Protein AF-A0A0A8UTV6-F1 (afdb_monomer)

Structure (mmCIF, N/CA/C/O backbone):
data_AF-A0A0A8UTV6-F1
#
_entry.id   AF-A0A0A8UTV6-F1
#
loop_
_atom_site.group_PDB
_atom_site.id
_atom_site.type_symbol
_atom_site.label_atom_id
_atom_site.label_alt_id
_atom_site.label_comp_id
_atom_site.label_asym_id
_atom_site.label_entity_id
_atom_site.label_seq_id
_atom_site.pdbx_PDB_ins_code
_atom_site.Cartn_x
_atom_site.Cartn_y
_atom_site.Cartn_z
_atom_site.occupancy
_atom_site.B_iso_or_equiv
_atom_site.auth_seq_id
_atom_site.auth_comp_id
_atom_site.auth_asym_id
_atom_site.auth_atom_id
_atom_site.pdbx_PDB_model_num
ATOM 1 N N . MET A 1 1 ? 2.015 -48.473 8.763 1.00 49.72 1 MET A N 1
ATOM 2 C CA . MET A 1 1 ? 2.358 -47.066 9.063 1.00 49.72 1 MET A CA 1
ATOM 3 C C . MET A 1 1 ? 2.778 -46.968 10.513 1.00 49.72 1 MET A C 1
ATOM 5 O O . MET A 1 1 ? 2.037 -47.424 11.377 1.00 49.72 1 MET A O 1
ATOM 9 N N . LYS A 1 2 ? 3.996 -46.486 10.771 1.00 37.97 2 LYS A N 1
ATOM 10 C CA . LYS A 1 2 ? 4.564 -46.425 12.127 1.00 37.97 2 LYS A CA 1
ATOM 11 C C . LYS A 1 2 ? 4.055 -45.165 12.833 1.00 37.97 2 LYS A C 1
ATOM 13 O O . LYS A 1 2 ? 3.899 -44.126 12.200 1.00 37.97 2 LYS A O 1
ATOM 18 N N . ALA A 1 3 ? 3.829 -45.242 14.145 1.00 41.56 3 ALA A N 1
ATOM 19 C CA . ALA A 1 3 ? 3.322 -44.133 14.965 1.00 41.56 3 ALA A CA 1
ATOM 20 C C . ALA A 1 3 ? 4.159 -42.833 14.860 1.00 41.56 3 ALA A C 1
ATOM 22 O O . ALA A 1 3 ? 3.648 -41.749 15.123 1.00 41.56 3 ALA A O 1
ATOM 23 N N . SER A 1 4 ? 5.411 -42.925 14.399 1.00 38.28 4 SER A N 1
ATOM 24 C CA . SER A 1 4 ? 6.302 -41.793 14.122 1.00 38.28 4 SER A CA 1
ATOM 25 C C . SER A 1 4 ? 5.924 -40.962 12.884 1.00 38.28 4 SER A C 1
ATOM 27 O O . SER A 1 4 ? 6.269 -39.787 12.825 1.00 38.28 4 SER A O 1
ATOM 29 N N . GLU A 1 5 ? 5.191 -41.517 11.913 1.00 36.75 5 GLU A N 1
ATOM 30 C CA . GLU A 1 5 ? 4.747 -40.779 10.712 1.00 36.75 5 GLU A CA 1
ATOM 31 C C . GLU A 1 5 ? 3.483 -39.943 10.977 1.00 36.75 5 GLU A C 1
ATOM 33 O O . GLU A 1 5 ? 3.264 -38.916 10.338 1.00 36.75 5 GLU A O 1
ATOM 38 N N . ILE A 1 6 ? 2.684 -40.321 11.980 1.00 43.97 6 ILE A N 1
ATOM 39 C CA . ILE A 1 6 ? 1.450 -39.610 12.359 1.00 43.97 6 ILE A CA 1
ATOM 40 C C . ILE A 1 6 ? 1.765 -38.321 13.142 1.00 43.97 6 ILE A C 1
ATOM 42 O O . ILE A 1 6 ? 1.030 -37.338 13.039 1.00 43.97 6 ILE A O 1
ATOM 46 N N . VAL A 1 7 ? 2.881 -38.281 13.879 1.00 39.72 7 VAL A N 1
ATOM 47 C CA . VAL A 1 7 ? 3.320 -37.080 14.617 1.00 39.72 7 VAL A CA 1
ATOM 48 C C . VAL A 1 7 ? 3.897 -36.024 13.669 1.00 39.72 7 VAL A C 1
ATOM 50 O O . VAL A 1 7 ? 3.633 -34.835 13.847 1.00 39.72 7 VAL A O 1
ATOM 53 N N . LEU A 1 8 ? 4.597 -36.440 12.607 1.00 36.31 8 LEU A N 1
ATOM 54 C CA . LEU A 1 8 ? 5.092 -35.507 11.591 1.00 36.31 8 LEU A CA 1
ATOM 55 C C . LEU A 1 8 ? 3.941 -34.900 10.774 1.00 36.31 8 LEU A C 1
ATOM 57 O O . LEU A 1 8 ? 3.950 -33.704 10.503 1.00 36.31 8 LEU A O 1
ATOM 61 N N . PHE A 1 9 ? 2.905 -35.687 10.459 1.00 32.75 9 PHE A N 1
ATOM 62 C CA . PHE A 1 9 ? 1.728 -35.177 9.748 1.00 32.75 9 PHE A CA 1
ATOM 63 C C . PHE A 1 9 ? 0.889 -34.215 10.602 1.00 32.75 9 PHE A C 1
ATOM 65 O O . PHE A 1 9 ? 0.408 -33.210 10.086 1.00 32.75 9 PHE A O 1
ATOM 72 N N . LYS A 1 10 ? 0.766 -34.447 11.917 1.00 32.53 10 LYS A N 1
ATOM 73 C CA . LYS A 1 10 ? 0.092 -33.494 12.818 1.00 32.53 10 LYS A CA 1
ATOM 74 C C . LYS A 1 10 ? 0.872 -32.188 12.998 1.00 32.53 10 LYS A C 1
ATOM 76 O O . LYS A 1 10 ? 0.250 -31.133 13.052 1.00 32.53 10 LYS A O 1
ATOM 81 N N . ASN A 1 11 ? 2.205 -32.233 13.009 1.00 33.56 11 ASN A N 1
ATOM 82 C CA . ASN A 1 11 ? 3.026 -31.024 13.143 1.00 33.56 11 ASN A CA 1
ATOM 83 C C . ASN A 1 11 ? 3.188 -30.241 11.829 1.00 33.56 11 ASN A C 1
ATOM 85 O O . ASN A 1 11 ? 3.315 -29.022 11.874 1.00 33.56 11 ASN A O 1
ATOM 89 N N . ILE A 1 12 ? 3.121 -30.897 10.665 1.00 34.66 12 ILE A N 1
ATOM 90 C CA . ILE A 1 12 ? 3.168 -30.212 9.360 1.00 34.66 12 ILE A CA 1
ATOM 91 C C . ILE A 1 12 ? 1.800 -29.618 8.995 1.00 34.66 12 ILE A C 1
ATOM 93 O O . ILE A 1 12 ? 1.733 -28.503 8.485 1.00 34.66 12 ILE A O 1
ATOM 97 N N . VAL A 1 13 ? 0.692 -30.284 9.338 1.00 31.41 13 VAL A N 1
ATOM 98 C CA . VAL A 1 13 ? -0.654 -29.718 9.125 1.00 31.41 13 VAL A CA 1
ATOM 99 C C . VAL A 1 13 ? -0.958 -28.578 10.114 1.00 31.41 13 VAL A C 1
ATOM 101 O O . VAL A 1 13 ? -1.716 -27.670 9.783 1.00 31.41 13 VAL A O 1
ATOM 104 N N . SER A 1 14 ? -0.291 -28.533 11.274 1.00 32.31 14 SER A N 1
ATOM 105 C CA . SER A 1 14 ? -0.396 -27.404 12.212 1.00 32.31 14 SER A CA 1
ATOM 106 C C . SER A 1 14 ? 0.326 -26.126 11.750 1.00 32.31 14 SER A C 1
ATOM 108 O O . SER A 1 14 ? 0.106 -25.081 12.356 1.00 32.31 14 SER A O 1
ATOM 110 N N . LEU A 1 15 ? 1.151 -26.176 10.693 1.00 29.75 15 LEU A N 1
ATOM 111 C CA . LEU A 1 15 ? 1.825 -24.999 10.116 1.00 29.75 15 LEU A CA 1
ATOM 112 C C . LEU A 1 15 ? 1.119 -24.415 8.876 1.00 29.75 15 LEU A C 1
ATOM 114 O O . LEU A 1 15 ? 1.540 -23.376 8.374 1.00 29.75 15 LEU A O 1
ATOM 118 N N . CYS A 1 16 ? 0.043 -25.046 8.390 1.00 30.08 16 CYS A N 1
ATOM 119 C CA . CYS A 1 16 ? -0.731 -24.569 7.233 1.00 30.08 16 CYS A CA 1
ATOM 120 C C . CYS A 1 16 ? -2.201 -24.259 7.542 1.00 30.08 16 CYS A C 1
ATOM 122 O O . CYS A 1 16 ? -2.965 -23.937 6.634 1.00 30.08 16 CYS A O 1
ATOM 124 N N . LEU A 1 17 ? -2.596 -24.264 8.815 1.00 30.34 17 LEU A N 1
ATOM 125 C CA . LEU A 1 17 ? -3.782 -23.538 9.252 1.00 30.34 17 LEU A CA 1
ATOM 126 C C . LEU A 1 17 ? -3.394 -22.066 9.398 1.00 30.34 17 LEU A C 1
ATOM 128 O O . LEU A 1 17 ? -3.147 -21.563 10.491 1.00 30.34 17 LEU A O 1
ATOM 132 N N . VAL A 1 18 ? -3.354 -21.365 8.260 1.00 36.88 18 VAL A N 1
ATOM 133 C CA . VAL A 1 18 ? -3.744 -19.955 8.249 1.00 36.88 18 VAL A CA 1
ATOM 134 C C . VAL A 1 18 ? -5.134 -19.969 8.862 1.00 36.88 18 VAL A C 1
ATOM 136 O O . VAL A 1 18 ? -6.092 -20.385 8.211 1.00 36.88 18 VAL A O 1
ATOM 139 N N . ASN A 1 19 ? -5.230 -19.645 10.152 1.00 31.27 19 ASN A N 1
ATOM 140 C CA . ASN A 1 19 ? -6.513 -19.368 10.758 1.00 31.27 19 ASN A CA 1
ATOM 141 C C . ASN A 1 19 ? -7.103 -18.2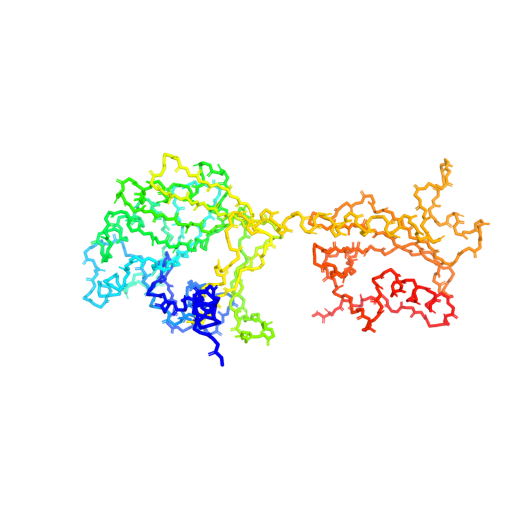50 9.905 1.00 31.27 19 ASN A C 1
ATOM 143 O O . ASN A 1 19 ? -6.704 -17.093 10.027 1.00 31.27 19 ASN A O 1
ATOM 147 N N . ILE A 1 20 ? -8.045 -18.601 9.031 1.00 38.19 20 ILE A N 1
ATOM 148 C CA . ILE A 1 20 ? -9.057 -17.668 8.566 1.00 38.19 20 ILE A CA 1
ATOM 149 C C . ILE A 1 20 ? -9.895 -17.415 9.819 1.00 38.19 20 ILE A C 1
ATOM 151 O O . ILE A 1 20 ? -10.964 -17.986 10.017 1.00 38.19 20 ILE A O 1
ATOM 155 N N . ILE A 1 21 ? -9.332 -16.641 10.751 1.00 36.69 21 ILE A N 1
ATOM 156 C CA . ILE A 1 21 ? -10.120 -15.946 11.747 1.00 36.69 21 ILE A CA 1
ATOM 157 C C . ILE A 1 21 ? -11.024 -15.100 10.869 1.00 36.69 21 ILE A C 1
ATOM 159 O O . ILE A 1 21 ? -10.523 -14.251 10.134 1.00 36.69 21 ILE A O 1
ATOM 163 N N . MET A 1 22 ? -12.329 -15.374 10.866 1.00 41.47 22 MET A N 1
ATOM 164 C CA . MET A 1 22 ? -13.281 -14.369 10.419 1.00 41.47 22 MET A CA 1
ATOM 165 C C . MET A 1 22 ? -13.009 -13.157 11.301 1.00 41.47 22 MET A C 1
ATOM 167 O O . MET A 1 22 ? -13.416 -13.138 12.462 1.00 41.47 22 MET A O 1
ATOM 171 N N . SER A 1 23 ? -12.184 -12.233 10.812 1.00 52.88 23 SER A N 1
ATOM 172 C CA . SER A 1 23 ? -11.688 -11.130 11.610 1.00 52.88 23 SER A CA 1
ATOM 173 C C . SER A 1 23 ? -12.899 -10.278 11.922 1.00 52.88 23 SER A C 1
ATOM 175 O O . SER A 1 23 ? -13.430 -9.603 11.037 1.00 52.88 23 SER A O 1
ATOM 177 N N . SER A 1 24 ? -13.374 -10.343 13.162 1.00 78.12 24 SER A N 1
ATOM 178 C CA . SER A 1 24 ? -14.326 -9.358 13.630 1.00 78.12 24 SER A CA 1
ATOM 179 C C . SER A 1 24 ? -13.675 -7.990 13.447 1.00 78.12 24 SER A C 1
ATOM 181 O O . SER A 1 24 ? -12.477 -7.812 13.690 1.00 78.12 24 SER A O 1
ATOM 183 N N . GLY A 1 25 ? -14.425 -7.048 12.898 1.00 85.94 25 GLY A N 1
ATOM 184 C CA . GLY A 1 25 ? -13.842 -5.810 12.422 1.00 85.94 25 GLY A CA 1
ATOM 185 C C . GLY A 1 25 ? -14.884 -4.754 12.138 1.00 85.94 25 GLY A C 1
ATOM 186 O O . GLY A 1 25 ? -16.089 -5.004 12.172 1.00 85.94 25 GLY A O 1
ATOM 187 N N . ILE A 1 26 ? -14.401 -3.550 11.871 1.00 92.00 26 ILE A N 1
ATOM 188 C CA . ILE A 1 26 ? -15.250 -2.388 11.634 1.00 92.00 26 ILE A CA 1
ATOM 189 C C . ILE A 1 26 ? -14.566 -1.428 10.669 1.00 92.00 26 ILE A C 1
ATOM 191 O O . ILE A 1 26 ? -13.337 -1.386 10.567 1.00 92.00 26 ILE A O 1
ATOM 195 N N . ILE A 1 27 ? -15.368 -0.627 9.980 1.00 92.44 27 ILE A N 1
ATOM 196 C CA . ILE A 1 27 ? -14.900 0.484 9.159 1.00 92.44 27 ILE A CA 1
ATOM 197 C C . ILE A 1 27 ? -15.284 1.782 9.862 1.00 92.44 27 ILE A C 1
ATOM 199 O O . ILE A 1 27 ? -16.458 2.117 9.936 1.00 92.44 27 ILE A O 1
ATOM 203 N N . ILE A 1 28 ? -14.308 2.538 10.352 1.00 92.81 28 ILE A N 1
ATOM 204 C CA . ILE A 1 28 ? -14.492 3.863 10.943 1.00 92.81 28 ILE A CA 1
ATOM 205 C C . ILE A 1 28 ? -14.280 4.915 9.851 1.00 92.81 28 ILE A C 1
ATOM 207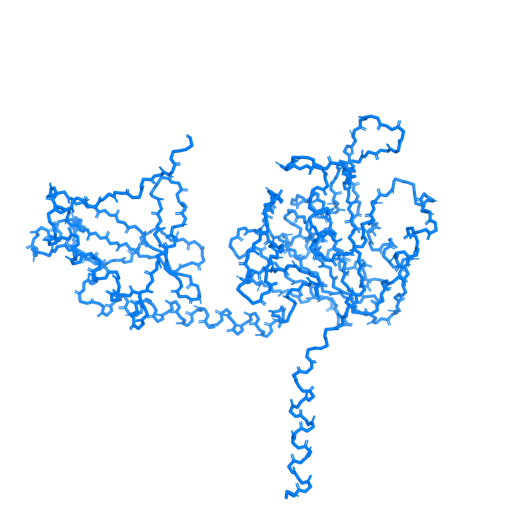 O O . ILE A 1 28 ? -13.197 5.027 9.273 1.00 92.81 28 ILE A O 1
ATOM 211 N N . SER A 1 29 ? -15.307 5.711 9.556 1.00 91.44 29 SER A N 1
ATOM 212 C CA . SER A 1 29 ? -15.240 6.751 8.527 1.00 91.44 29 SER A CA 1
ATOM 213 C C . SER A 1 29 ? -15.371 8.157 9.099 1.00 91.44 29 SER A C 1
ATOM 215 O O . SER A 1 29 ? -16.325 8.461 9.818 1.00 91.44 29 SER A O 1
ATOM 217 N N . THR A 1 30 ? -14.447 9.049 8.719 1.00 88.06 30 THR A N 1
ATOM 218 C CA . THR A 1 30 ? -14.580 10.499 8.970 1.00 88.06 30 THR A CA 1
ATOM 219 C C . THR A 1 30 ? -15.634 11.159 8.105 1.00 88.06 30 THR A C 1
ATOM 221 O O . THR A 1 30 ? -16.086 12.267 8.401 1.00 88.06 30 THR A O 1
ATOM 224 N N . GLN A 1 31 ? -15.995 10.500 7.009 1.00 84.81 31 GLN A N 1
ATOM 225 C CA . GLN A 1 31 ? -16.941 10.993 6.033 1.00 84.81 31 GLN A CA 1
ATOM 226 C C . GLN A 1 31 ? -18.290 10.331 6.262 1.00 84.81 31 GLN A C 1
ATOM 228 O O . GLN A 1 31 ? -18.375 9.165 6.634 1.00 84.81 31 GLN A O 1
ATOM 233 N N . SER A 1 32 ? -19.368 11.069 6.015 1.00 78.00 32 SER A N 1
ATOM 234 C CA . SER A 1 32 ? -20.697 10.457 5.971 1.00 78.00 32 SER A CA 1
ATOM 235 C C . SER A 1 32 ? -20.841 9.679 4.665 1.00 78.00 32 SER A C 1
ATOM 237 O O . SER A 1 32 ? -20.849 10.322 3.612 1.00 78.00 32 SER A O 1
ATOM 239 N N . PRO A 1 33 ? -20.953 8.336 4.691 1.00 71.12 33 PRO A N 1
ATOM 240 C CA . PRO A 1 33 ? -21.252 7.593 3.479 1.00 71.12 33 PRO A CA 1
ATOM 241 C C . PRO A 1 33 ? -22.646 8.009 3.012 1.00 71.12 33 PRO A C 1
ATOM 243 O O . PRO A 1 33 ? -23.593 8.022 3.804 1.00 71.12 33 PRO A O 1
ATOM 246 N N . LEU A 1 34 ? -22.780 8.389 1.743 1.00 68.12 34 LEU A N 1
ATOM 247 C CA . LEU A 1 34 ? -24.094 8.699 1.189 1.00 68.12 34 LEU A CA 1
ATOM 248 C C . LEU A 1 34 ? -24.893 7.396 1.004 1.00 68.12 34 LEU A C 1
ATOM 250 O O . LEU A 1 34 ? -24.344 6.426 0.481 1.00 68.12 34 LEU A O 1
ATOM 254 N N . PRO A 1 35 ? -26.186 7.363 1.374 1.00 58.19 35 PRO A N 1
ATOM 255 C CA . PRO A 1 35 ? -27.003 6.149 1.302 1.00 58.19 35 PRO A CA 1
ATOM 256 C C . PRO A 1 35 ? -27.277 5.657 -0.131 1.00 58.19 35 PRO A C 1
ATOM 258 O O . PRO A 1 35 ? -27.752 4.539 -0.302 1.00 58.19 35 PRO A O 1
ATOM 261 N N . ASN A 1 36 ? -26.970 6.453 -1.163 1.00 64.69 36 ASN A N 1
ATOM 262 C CA . ASN A 1 36 ? -27.152 6.074 -2.566 1.00 64.69 36 ASN A CA 1
ATOM 263 C C . ASN A 1 36 ? -25.988 6.576 -3.453 1.00 64.69 36 ASN A C 1
ATOM 265 O O . ASN A 1 36 ? -26.081 7.657 -4.042 1.00 64.69 36 ASN A O 1
ATOM 269 N N . PRO A 1 37 ? -24.870 5.835 -3.540 1.00 65.19 37 PRO A N 1
ATOM 270 C CA . PRO A 1 37 ? -23.723 6.214 -4.358 1.00 65.19 37 PRO A CA 1
ATOM 271 C C . PRO A 1 37 ? -23.955 5.816 -5.825 1.00 65.19 37 PRO A C 1
ATOM 273 O O . PRO A 1 37 ? -23.428 4.816 -6.300 1.00 65.19 37 PRO A O 1
ATOM 276 N N . GLN A 1 38 ? -24.758 6.587 -6.565 1.00 63.66 38 GLN A N 1
ATOM 277 C CA . GLN A 1 38 ? -25.020 6.300 -7.990 1.00 63.66 38 GLN A CA 1
ATOM 278 C C . GLN A 1 38 ? -23.850 6.663 -8.922 1.00 63.66 38 GLN A C 1
ATOM 280 O O . GLN A 1 38 ? -23.875 6.328 -10.103 1.00 63.66 38 GLN A O 1
ATOM 285 N N . SER A 1 39 ? -22.812 7.331 -8.412 1.00 68.81 39 SER A N 1
ATOM 286 C CA . SER A 1 39 ? -21.639 7.731 -9.195 1.00 68.81 39 SER A CA 1
ATOM 287 C C . SER A 1 39 ? -20.389 7.837 -8.322 1.00 68.81 39 SER A C 1
ATOM 289 O O . SER A 1 39 ? -20.433 8.477 -7.270 1.00 68.81 39 SER A O 1
ATOM 291 N N . PHE A 1 40 ? -19.269 7.270 -8.780 1.00 71.69 40 PHE A N 1
ATOM 292 C CA . PHE A 1 40 ? -17.951 7.439 -8.159 1.00 71.69 40 PHE A CA 1
ATOM 293 C C . PHE A 1 40 ? -17.115 8.512 -8.878 1.00 71.69 40 PHE A C 1
ATOM 295 O O . PHE A 1 40 ? -17.264 8.682 -10.090 1.00 71.69 40 PHE A O 1
ATOM 302 N N . PRO A 1 41 ? -16.205 9.206 -8.164 1.00 67.94 41 PRO A N 1
ATOM 303 C CA . PRO A 1 41 ? -15.980 9.134 -6.715 1.00 67.94 41 PRO A CA 1
ATOM 304 C C . PRO A 1 41 ? -17.085 9.859 -5.921 1.00 67.94 41 PRO A C 1
ATOM 306 O O . PRO A 1 41 ? -17.446 10.984 -6.254 1.00 67.94 41 PRO A O 1
ATOM 309 N N . CYS A 1 42 ? -17.588 9.250 -4.842 1.00 73.69 42 CYS A N 1
ATOM 310 C CA . CYS A 1 42 ? -18.574 9.860 -3.938 1.00 73.69 42 CYS A CA 1
ATOM 311 C C . CYS A 1 42 ? -17.986 10.131 -2.542 1.00 73.69 42 CYS A C 1
ATOM 313 O O . CYS A 1 42 ? -17.000 9.507 -2.137 1.00 73.69 42 CYS A O 1
ATOM 315 N N . THR A 1 43 ? -18.607 11.034 -1.777 1.00 75.25 43 THR A N 1
ATOM 316 C CA . THR A 1 43 ? -18.264 11.267 -0.363 1.00 75.25 43 THR A CA 1
ATOM 317 C C . THR A 1 43 ? -18.432 9.975 0.441 1.00 75.25 43 THR A C 1
ATOM 319 O O . THR A 1 43 ? -19.446 9.285 0.315 1.00 75.25 43 THR A O 1
ATOM 322 N N . GLY A 1 44 ? -17.412 9.609 1.224 1.00 78.44 44 GLY A N 1
ATOM 323 C CA . GLY A 1 44 ? -17.370 8.329 1.943 1.00 78.44 44 GLY A CA 1
ATOM 324 C C . GLY A 1 44 ? -17.255 7.088 1.043 1.00 78.44 44 GLY A C 1
ATOM 325 O O . GLY A 1 44 ? -17.434 5.970 1.525 1.00 78.44 44 GLY A O 1
ATOM 326 N N . GLY A 1 45 ? -16.940 7.254 -0.249 1.00 83.88 45 GLY A N 1
ATOM 327 C CA . GLY A 1 45 ? -16.904 6.163 -1.228 1.00 83.88 45 GLY A CA 1
ATOM 328 C C . GLY A 1 45 ? -15.927 5.037 -0.889 1.00 83.88 45 GLY A C 1
ATOM 329 O O . GLY A 1 45 ? -16.234 3.879 -1.146 1.00 83.88 45 GLY A O 1
ATOM 330 N N . THR A 1 46 ? -14.798 5.342 -0.244 1.00 87.25 46 THR A N 1
ATOM 331 C CA . THR A 1 46 ? -13.848 4.321 0.226 1.00 87.25 46 THR A CA 1
ATOM 332 C C . THR A 1 46 ? -14.441 3.445 1.330 1.00 87.25 46 THR A C 1
ATOM 334 O O . THR A 1 46 ? -14.301 2.228 1.275 1.00 87.25 46 THR A O 1
ATOM 337 N N . ALA A 1 47 ? -15.137 4.034 2.310 1.00 89.31 47 ALA A N 1
ATOM 338 C CA . ALA A 1 47 ? -15.784 3.266 3.377 1.00 89.31 47 ALA A CA 1
ATOM 339 C C . ALA A 1 47 ? -16.898 2.370 2.820 1.00 89.31 47 ALA A C 1
ATOM 341 O O . ALA A 1 47 ? -17.020 1.215 3.217 1.00 89.31 47 ALA A O 1
ATOM 342 N N . TYR A 1 48 ? -17.662 2.877 1.846 1.00 87.31 48 TYR A N 1
ATOM 343 C CA . TYR A 1 48 ? -18.648 2.080 1.118 1.00 87.31 48 TYR A CA 1
ATOM 344 C C . TYR A 1 48 ? -18.002 0.918 0.347 1.00 87.31 48 TYR A C 1
ATOM 346 O O . TYR A 1 48 ? -18.472 -0.214 0.430 1.00 87.31 48 TYR A O 1
ATOM 354 N N . ALA A 1 49 ? -16.907 1.178 -0.372 1.00 86.69 49 ALA A N 1
ATOM 355 C CA . ALA A 1 49 ? -16.190 0.158 -1.133 1.00 86.69 49 ALA A CA 1
ATOM 356 C C . ALA A 1 49 ? -15.630 -0.948 -0.234 1.00 86.69 49 ALA A C 1
ATOM 358 O O . ALA A 1 49 ? -15.752 -2.125 -0.570 1.00 86.69 49 ALA A O 1
ATOM 359 N N . LEU A 1 50 ? -15.065 -0.564 0.917 1.00 88.50 50 LEU A N 1
ATOM 360 C CA . LEU A 1 50 ? -14.606 -1.484 1.953 1.00 88.50 50 LEU A CA 1
ATOM 361 C C . LEU A 1 50 ? -15.759 -2.324 2.490 1.00 88.50 50 LEU A C 1
ATOM 363 O O . LEU A 1 50 ? -15.637 -3.537 2.513 1.00 88.50 50 LEU A O 1
ATOM 367 N N . ASN A 1 51 ? -16.894 -1.716 2.843 1.00 88.56 51 ASN A N 1
ATOM 368 C CA . ASN A 1 51 ? -18.063 -2.456 3.324 1.00 88.56 51 ASN A CA 1
ATOM 369 C C . ASN A 1 51 ? -18.555 -3.474 2.295 1.00 88.56 51 ASN A C 1
ATOM 371 O O . ASN A 1 51 ? -18.870 -4.601 2.655 1.00 88.56 51 ASN A O 1
ATOM 375 N N . LYS A 1 52 ? -18.588 -3.103 1.015 1.00 85.94 52 LYS A N 1
ATOM 376 C CA . LYS A 1 52 ? -18.956 -4.026 -0.062 1.00 85.94 52 LYS A CA 1
ATOM 377 C C . LYS A 1 52 ? -17.939 -5.147 -0.268 1.00 85.94 52 LYS A C 1
ATOM 379 O O . LYS A 1 52 ? -18.357 -6.246 -0.605 1.00 85.94 52 LYS A O 1
ATOM 384 N N . ALA A 1 53 ? -16.650 -4.876 -0.062 1.00 84.31 53 ALA A N 1
ATOM 385 C CA . ALA A 1 53 ? -15.590 -5.873 -0.188 1.00 84.31 53 ALA A CA 1
ATOM 386 C C . ALA A 1 53 ? -15.572 -6.857 0.990 1.00 84.31 53 ALA A C 1
ATOM 388 O O . ALA A 1 53 ? -15.457 -8.055 0.780 1.00 84.31 53 ALA A O 1
ATOM 389 N N . THR A 1 54 ? -15.672 -6.344 2.218 1.00 84.56 54 THR A N 1
ATOM 390 C CA . THR A 1 54 ? -15.385 -7.092 3.452 1.00 84.56 54 THR A CA 1
ATOM 391 C C . THR A 1 54 ? -16.633 -7.493 4.233 1.00 84.56 54 THR A C 1
ATOM 393 O O . THR A 1 54 ? -16.544 -8.256 5.189 1.00 84.56 54 THR A O 1
ATOM 396 N N . ASN A 1 55 ? -17.799 -6.945 3.875 1.00 85.75 55 ASN A N 1
ATOM 397 C CA . ASN A 1 55 ? -19.054 -7.058 4.620 1.00 85.75 55 ASN A CA 1
ATOM 398 C C . ASN A 1 55 ? -18.982 -6.540 6.075 1.00 85.75 55 ASN A C 1
ATOM 400 O O . ASN A 1 55 ? -19.841 -6.854 6.900 1.00 85.75 55 ASN A O 1
ATOM 404 N N . LEU A 1 56 ? -17.974 -5.726 6.409 1.00 87.81 56 LEU A N 1
ATOM 405 C CA . LEU A 1 56 ? -17.826 -5.162 7.751 1.00 87.81 56 LEU A CA 1
ATOM 406 C C . LEU A 1 56 ? -18.740 -3.950 7.966 1.00 87.81 56 LEU A C 1
ATOM 408 O O . LEU A 1 56 ? -18.928 -3.150 7.043 1.00 87.81 56 LEU A O 1
ATOM 412 N N . PRO A 1 57 ? -19.282 -3.759 9.181 1.00 89.00 57 PRO A N 1
ATOM 413 C CA . PRO A 1 57 ? -20.118 -2.608 9.487 1.00 89.00 57 PRO A CA 1
ATOM 414 C C . PRO A 1 57 ? -19.343 -1.293 9.346 1.00 89.00 57 PRO A C 1
ATOM 416 O O . PRO A 1 57 ? -18.170 -1.199 9.711 1.00 89.00 57 PRO A O 1
ATOM 419 N N . ILE A 1 58 ? -20.023 -0.260 8.838 1.00 88.88 58 ILE A N 1
ATOM 420 C CA . ILE A 1 58 ? -19.491 1.104 8.804 1.00 88.88 58 ILE A CA 1
ATOM 421 C C . ILE A 1 58 ? -19.969 1.852 10.042 1.00 88.88 58 ILE A C 1
ATOM 423 O O . ILE A 1 58 ? -21.163 2.110 10.196 1.00 88.88 58 ILE A O 1
ATOM 427 N N . PHE A 1 59 ? -19.020 2.285 10.858 1.00 89.19 59 PHE A N 1
ATOM 428 C CA . PHE A 1 59 ? -19.216 3.293 11.876 1.00 89.19 59 PHE A CA 1
ATOM 429 C C . PHE A 1 59 ? -18.814 4.670 11.349 1.00 89.19 59 PHE A C 1
ATOM 431 O O . PHE A 1 59 ? -17.690 4.904 10.898 1.00 89.19 59 PHE A O 1
ATOM 438 N N . LYS A 1 60 ? -19.741 5.618 11.427 1.00 87.12 60 LYS A N 1
ATOM 439 C CA . LYS A 1 60 ? -19.493 7.012 11.069 1.00 87.12 60 LYS A CA 1
ATOM 440 C C . LYS A 1 60 ? -19.071 7.787 12.316 1.00 87.12 60 LYS A C 1
ATOM 442 O O . LYS A 1 60 ? -19.786 7.768 13.308 1.00 87.12 60 LYS A O 1
ATOM 447 N N . MET A 1 61 ? -17.974 8.539 12.242 1.00 85.44 61 MET A N 1
ATOM 448 C CA . MET A 1 61 ? -17.558 9.430 13.333 1.00 85.44 61 MET A CA 1
ATOM 449 C C . MET A 1 61 ? -18.646 10.470 13.655 1.00 85.44 61 MET A C 1
ATOM 451 O O . MET A 1 61 ? -19.142 11.166 12.762 1.00 85.44 61 MET A O 1
ATOM 455 N N . HIS A 1 62 ? -18.999 10.596 14.939 1.00 77.12 62 HIS A N 1
ATOM 456 C CA . HIS A 1 62 ? -20.039 11.506 15.438 1.00 77.12 62 HIS A CA 1
ATOM 457 C C . HIS A 1 62 ? -19.444 12.683 16.201 1.00 77.12 62 HIS A C 1
ATOM 459 O O . HIS A 1 62 ? -18.542 12.510 17.013 1.00 77.12 62 HIS A O 1
ATOM 465 N N . ARG A 1 63 ? -19.983 13.896 15.992 1.00 72.75 63 ARG A N 1
ATOM 466 C CA . ARG A 1 63 ? -19.551 15.113 16.728 1.00 72.75 63 ARG A CA 1
ATOM 467 C C . ARG A 1 63 ? -19.814 15.045 18.216 1.00 72.75 63 ARG A C 1
ATOM 469 O O . ARG A 1 63 ? -19.091 15.648 18.996 1.00 72.75 63 ARG A O 1
ATOM 476 N N . ASN A 1 64 ? -20.890 14.370 18.581 1.00 68.12 64 ASN A N 1
ATOM 477 C CA . ASN A 1 64 ? -21.278 14.205 19.959 1.00 68.12 64 ASN A CA 1
ATOM 478 C C . ASN A 1 64 ? -21.020 12.748 20.340 1.00 68.12 64 ASN A C 1
ATOM 480 O O . ASN A 1 64 ? -21.686 11.858 19.816 1.00 68.12 64 ASN A O 1
ATOM 484 N N . ALA A 1 65 ? -20.083 12.533 21.264 1.00 59.16 65 ALA A N 1
ATOM 485 C CA . ALA A 1 65 ? -19.718 11.217 21.791 1.00 59.16 65 ALA A CA 1
ATOM 486 C C . ALA A 1 65 ? -20.881 10.490 22.500 1.00 59.16 65 ALA A C 1
ATOM 488 O O . ALA A 1 65 ? -20.793 9.306 22.796 1.00 59.16 65 ALA A O 1
ATOM 489 N N . GLN A 1 66 ? -21.987 11.186 22.783 1.00 61.38 66 GLN A N 1
ATOM 490 C CA . GLN A 1 66 ? -23.204 10.588 23.337 1.00 61.38 66 GLN A CA 1
ATOM 491 C C . GLN A 1 66 ? -24.161 10.066 22.254 1.00 61.38 66 GLN A C 1
ATOM 493 O O . GLN A 1 66 ? -25.082 9.313 22.561 1.00 61.38 66 GLN A O 1
ATOM 498 N N . VAL A 1 67 ? -23.958 10.441 20.985 1.00 64.38 67 VAL A N 1
ATOM 499 C CA . VAL A 1 67 ? -24.799 10.032 19.846 1.00 64.38 67 VAL A CA 1
ATOM 500 C C . VAL A 1 67 ? -24.294 8.695 19.313 1.00 64.38 67 VAL A C 1
ATOM 502 O O . VAL A 1 67 ? -23.851 8.578 18.178 1.00 64.38 67 VAL A O 1
ATOM 505 N N . HIS A 1 68 ? -24.330 7.685 20.175 1.00 66.88 68 HIS A N 1
ATOM 506 C CA . HIS A 1 68 ? -24.107 6.300 19.789 1.00 66.88 68 HIS A CA 1
ATOM 507 C C . HIS A 1 68 ? -25.366 5.530 20.131 1.00 66.88 68 HIS A C 1
ATOM 509 O O . HIS A 1 68 ? -25.697 5.374 21.309 1.00 66.88 68 HIS A O 1
ATOM 515 N N . ASN A 1 69 ? -26.089 5.093 19.105 1.00 67.88 69 ASN A N 1
ATOM 516 C CA . ASN A 1 69 ? -27.222 4.205 19.333 1.00 67.88 69 ASN A CA 1
ATOM 517 C C . ASN A 1 69 ? -26.716 2.809 19.754 1.00 67.88 69 ASN A C 1
ATOM 519 O O . ASN A 1 69 ? -25.539 2.477 19.597 1.00 67.88 69 ASN A O 1
ATOM 523 N N . GLU A 1 70 ? -27.601 1.987 20.315 1.00 68.12 70 GLU A N 1
ATOM 524 C CA . GLU A 1 70 ? -27.245 0.643 20.796 1.00 68.12 70 GLU A CA 1
ATOM 525 C C . GLU A 1 70 ? -26.639 -0.236 19.691 1.00 68.12 70 GLU A C 1
ATOM 527 O O . GLU A 1 70 ? -25.739 -1.027 19.961 1.00 68.12 70 GLU A O 1
ATOM 532 N N . ILE A 1 71 ? -27.069 -0.044 18.439 1.00 68.12 71 ILE A N 1
ATOM 533 C CA . ILE A 1 71 ? -26.568 -0.777 17.270 1.00 68.12 71 ILE A CA 1
ATOM 534 C C . ILE A 1 71 ? -25.101 -0.419 16.996 1.00 68.12 71 ILE A C 1
ATOM 536 O O . ILE A 1 71 ? -24.275 -1.306 16.809 1.00 68.12 71 ILE A O 1
ATOM 540 N N . GLU A 1 72 ? -24.752 0.866 17.006 1.00 72.75 72 GLU A N 1
ATOM 541 C CA . GLU A 1 72 ? -23.381 1.346 16.807 1.00 72.75 72 GLU A CA 1
ATOM 542 C C . GLU A 1 72 ? -22.451 0.889 17.936 1.00 72.75 72 GLU A C 1
ATOM 544 O O . GLU A 1 72 ? -21.322 0.478 17.677 1.00 72.75 72 GLU A O 1
ATOM 549 N N . ARG A 1 73 ? -22.931 0.884 19.186 1.00 72.06 73 ARG A N 1
ATOM 550 C CA . ARG A 1 73 ? -22.165 0.340 20.320 1.00 72.06 73 ARG A CA 1
ATOM 551 C C . ARG A 1 73 ? -21.943 -1.167 20.182 1.00 72.06 73 ARG A C 1
ATOM 553 O O . ARG A 1 73 ? -20.837 -1.645 20.418 1.00 72.06 73 ARG A O 1
ATOM 560 N N . ALA A 1 74 ? -22.962 -1.911 19.748 1.00 75.56 74 ALA A N 1
ATOM 561 C CA . ALA A 1 74 ? -22.855 -3.352 19.527 1.00 75.56 74 ALA A CA 1
ATOM 562 C C . ALA A 1 74 ? -21.831 -3.709 18.434 1.00 75.56 74 ALA A C 1
ATOM 564 O O . ALA A 1 74 ? -21.151 -4.727 18.548 1.00 75.56 74 ALA A O 1
ATOM 565 N N . GLN A 1 75 ? -21.668 -2.861 17.409 1.00 83.56 75 GLN A N 1
ATOM 566 C CA . GLN A 1 75 ? -20.648 -3.055 16.369 1.00 83.56 75 GLN A CA 1
ATOM 567 C C . GLN A 1 75 ? -19.223 -3.001 16.937 1.00 83.56 75 GLN A C 1
ATOM 569 O O . GLN A 1 75 ? -18.386 -3.811 16.546 1.00 83.56 75 GLN A O 1
ATOM 574 N N . PHE A 1 76 ? -18.949 -2.100 17.887 1.00 83.75 76 PHE A N 1
ATOM 575 C CA . PHE A 1 76 ? -17.652 -2.059 18.571 1.00 83.75 76 PHE A CA 1
ATOM 576 C C . PHE A 1 76 ? -17.437 -3.254 19.498 1.00 83.75 76 PHE A C 1
ATOM 578 O O . PHE A 1 76 ? -16.320 -3.757 19.569 1.00 83.75 76 PHE A O 1
ATOM 585 N N . GLY A 1 77 ? -18.491 -3.772 20.135 1.00 81.00 77 GLY A N 1
ATOM 586 C CA . GLY A 1 77 ? -18.401 -4.961 20.990 1.00 81.00 77 GLY A CA 1
ATOM 587 C C . GLY A 1 77 ? -17.903 -6.224 20.272 1.00 81.00 77 GLY A C 1
ATOM 588 O O . GLY A 1 77 ? -17.432 -7.152 20.926 1.00 81.00 77 GLY A O 1
ATOM 589 N N . ALA A 1 78 ? -17.960 -6.259 18.935 1.00 83.00 78 ALA A N 1
ATOM 590 C CA . ALA A 1 78 ? -17.384 -7.335 18.131 1.00 83.00 78 ALA A CA 1
ATOM 591 C C . ALA A 1 78 ? -15.850 -7.245 18.002 1.00 83.00 78 ALA A C 1
ATOM 593 O O . ALA A 1 78 ? -15.205 -8.245 17.684 1.00 83.00 78 ALA A O 1
ATOM 594 N N . ILE A 1 79 ? -15.252 -6.075 18.236 1.00 89.56 79 ILE A N 1
ATOM 595 C CA . ILE A 1 79 ? -13.803 -5.870 18.166 1.00 89.56 79 ILE A CA 1
ATOM 596 C C . ILE A 1 79 ? -13.157 -6.508 19.398 1.00 89.56 79 ILE A C 1
ATOM 598 O O . ILE A 1 79 ? -13.478 -6.150 20.530 1.00 89.56 79 ILE A O 1
ATOM 602 N N . ALA A 1 80 ? -12.238 -7.437 19.167 1.00 90.25 80 ALA A N 1
ATOM 603 C CA . ALA A 1 80 ? -11.511 -8.194 20.175 1.00 90.25 80 ALA A CA 1
ATOM 604 C C . ALA A 1 80 ? -10.055 -8.406 19.723 1.00 90.25 80 ALA A C 1
ATOM 606 O O . ALA A 1 80 ? -9.592 -7.829 18.734 1.00 90.25 80 ALA A O 1
ATOM 607 N N . ASN A 1 81 ? -9.311 -9.240 20.447 1.00 90.19 81 ASN A N 1
ATOM 608 C CA . ASN A 1 81 ? -7.956 -9.602 20.055 1.00 90.19 81 ASN A CA 1
ATOM 609 C C . ASN A 1 81 ? -7.908 -10.167 18.620 1.00 90.19 81 ASN A C 1
ATOM 611 O O . ASN A 1 81 ? -8.708 -11.025 18.245 1.00 90.19 81 ASN A O 1
ATOM 615 N N . ASN A 1 82 ? -6.929 -9.714 17.842 1.00 87.06 82 ASN A N 1
ATOM 616 C CA . ASN A 1 82 ? -6.707 -9.993 16.421 1.00 87.06 82 ASN A CA 1
ATOM 617 C C . ASN A 1 82 ? -7.781 -9.453 15.459 1.00 87.06 82 ASN A C 1
ATOM 619 O O . ASN A 1 82 ? -7.812 -9.846 14.292 1.00 87.06 82 ASN A O 1
ATOM 623 N N . SER A 1 83 ? -8.636 -8.531 15.908 1.00 88.69 83 SER A N 1
ATOM 624 C CA . SER A 1 83 ? -9.559 -7.815 15.025 1.00 88.69 83 SER A CA 1
ATOM 625 C C . SER A 1 83 ? -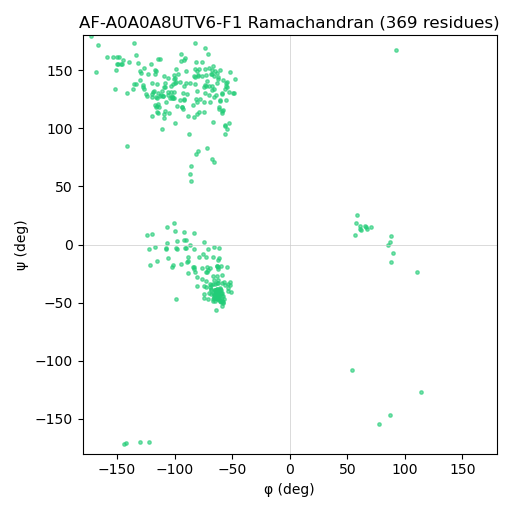8.843 -6.888 14.044 1.00 88.69 83 SER A C 1
ATOM 627 O O . SER A 1 83 ? -7.765 -6.354 14.325 1.00 88.69 83 SER A O 1
ATOM 629 N N . ILE A 1 84 ? -9.495 -6.642 12.905 1.00 89.62 84 ILE A N 1
ATOM 630 C CA . ILE A 1 84 ? -9.061 -5.661 11.906 1.00 89.62 84 ILE A CA 1
ATOM 631 C C . ILE A 1 84 ? -9.987 -4.444 11.898 1.00 89.62 84 ILE A C 1
ATOM 633 O O . ILE A 1 84 ? -11.211 -4.563 11.913 1.00 89.62 84 ILE A O 1
ATOM 637 N N . ILE A 1 85 ? -9.403 -3.254 11.857 1.00 92.44 85 ILE A N 1
ATOM 638 C CA . ILE A 1 85 ? -10.123 -1.984 11.837 1.00 92.44 85 ILE A CA 1
ATOM 639 C C . ILE A 1 85 ? -9.670 -1.194 10.618 1.00 92.44 85 ILE A C 1
ATOM 641 O O . ILE A 1 85 ? -8.480 -0.983 10.400 1.00 92.44 85 ILE A O 1
ATOM 645 N N . TYR A 1 86 ? -10.619 -0.713 9.830 1.00 92.94 86 TYR A N 1
ATOM 646 C CA . TYR A 1 86 ? -10.338 0.180 8.715 1.00 92.94 86 TYR A CA 1
ATOM 647 C C . TYR A 1 86 ? -10.668 1.601 9.136 1.00 92.94 86 TYR A C 1
ATOM 649 O O . TYR A 1 86 ? -11.788 1.861 9.561 1.00 92.94 86 TYR A O 1
ATOM 657 N N . ILE A 1 87 ? -9.729 2.531 8.999 1.00 94.19 87 ILE A N 1
ATOM 658 C CA . ILE A 1 87 ? -9.978 3.950 9.263 1.00 94.19 87 ILE A CA 1
ATOM 659 C C . ILE A 1 87 ? -9.858 4.695 7.942 1.00 94.19 87 ILE A C 1
ATOM 661 O O . ILE A 1 87 ? -8.798 4.696 7.326 1.00 94.19 87 ILE A O 1
ATOM 665 N N . THR A 1 88 ? -10.940 5.328 7.494 1.00 92.06 88 THR A N 1
ATOM 666 C CA . THR A 1 88 ? -10.958 6.093 6.238 1.00 92.06 88 THR A CA 1
ATOM 667 C C . THR A 1 88 ? -11.083 7.583 6.520 1.00 92.06 88 THR A C 1
ATOM 669 O O . THR A 1 88 ? -11.989 7.987 7.256 1.00 92.06 88 THR A O 1
ATOM 672 N N . GLY A 1 89 ? -10.245 8.398 5.879 1.00 90.06 89 GLY A N 1
ATOM 673 C CA . GLY A 1 89 ? -10.323 9.852 5.981 1.00 90.06 89 GLY A CA 1
ATOM 674 C C . GLY A 1 89 ? -9.380 10.584 5.034 1.00 90.06 89 GLY A C 1
ATOM 675 O O . GLY A 1 89 ? -8.658 9.976 4.247 1.00 90.06 89 GLY A O 1
ATOM 676 N N . HIS A 1 90 ? -9.416 11.911 5.081 1.00 88.00 90 HIS A N 1
ATOM 677 C CA . HIS A 1 90 ? -8.436 12.754 4.410 1.00 88.00 90 HIS A CA 1
ATOM 678 C C . HIS A 1 90 ? -7.265 12.976 5.359 1.00 88.00 90 HIS A C 1
ATOM 680 O O . HIS A 1 90 ? -7.423 13.640 6.375 1.00 88.00 90 HIS A O 1
ATOM 686 N N . GLY A 1 91 ? -6.120 12.386 5.039 1.00 83.88 91 GLY A N 1
ATOM 687 C CA . GLY A 1 91 ? -4.855 12.754 5.662 1.00 83.88 91 GLY A CA 1
ATOM 688 C C . GLY A 1 91 ? -4.134 13.786 4.807 1.00 83.88 91 GLY A C 1
ATOM 689 O O . GLY A 1 91 ? -4.386 13.904 3.601 1.00 83.88 91 GLY A O 1
ATOM 690 N N . ASP A 1 92 ? -3.244 14.519 5.442 1.00 80.56 92 ASP A N 1
ATOM 691 C CA . ASP A 1 92 ? -2.232 15.351 4.816 1.00 80.56 92 ASP A CA 1
ATOM 692 C C . ASP A 1 92 ? -0.876 15.020 5.460 1.00 80.56 92 ASP A C 1
ATOM 694 O O . ASP A 1 92 ? -0.736 14.017 6.159 1.00 80.56 92 ASP A O 1
ATOM 698 N N . GLU A 1 93 ? 0.153 15.816 5.183 1.00 76.06 93 GLU A N 1
ATOM 699 C CA . GLU A 1 93 ? 1.467 15.630 5.811 1.00 76.06 93 GLU A CA 1
ATOM 700 C C . GLU A 1 93 ? 1.472 16.020 7.302 1.00 76.06 93 GLU A C 1
ATOM 702 O O . GLU A 1 93 ? 2.488 15.849 7.974 1.00 76.06 93 GLU A O 1
ATOM 707 N N . THR A 1 94 ? 0.360 16.549 7.831 1.00 68.62 94 THR A N 1
ATOM 708 C CA . THR A 1 94 ? 0.216 16.874 9.247 1.00 68.62 94 THR A CA 1
ATOM 709 C C . THR A 1 94 ? -0.271 15.659 10.032 1.00 68.62 94 THR A C 1
ATOM 711 O O . THR A 1 94 ? -1.096 14.854 9.604 1.00 68.62 94 THR A O 1
ATOM 714 N N . ALA A 1 95 ? 0.315 15.489 11.207 1.00 68.75 95 ALA A N 1
ATOM 715 C CA . ALA A 1 95 ? 0.338 14.206 11.886 1.00 68.75 95 ALA A CA 1
ATOM 716 C C . ALA A 1 95 ? -0.852 13.934 12.814 1.00 68.75 95 ALA A C 1
ATOM 718 O O . ALA A 1 95 ? -1.052 12.797 13.239 1.00 68.75 95 ALA A O 1
ATOM 719 N N . ASP A 1 96 ? -1.618 14.962 13.170 1.00 82.88 96 ASP A N 1
ATOM 720 C CA . ASP A 1 96 ? -2.443 14.939 14.378 1.00 82.88 96 ASP A CA 1
ATOM 721 C C . ASP A 1 96 ? -3.946 14.800 14.118 1.00 82.88 96 ASP A C 1
ATOM 723 O O . ASP A 1 96 ? -4.725 14.665 15.071 1.00 82.88 96 ASP A O 1
ATOM 727 N N . SER A 1 97 ? -4.384 14.775 12.853 1.00 89.50 97 SER A N 1
ATOM 728 C CA . SER A 1 97 ? -5.804 14.658 12.535 1.00 89.50 97 SER A CA 1
ATOM 729 C C . SER A 1 97 ? -6.125 14.017 11.184 1.00 89.50 97 SER A C 1
ATOM 731 O O . SER A 1 97 ? -5.294 13.922 10.288 1.00 89.50 97 SER A O 1
ATOM 733 N N . LEU A 1 98 ? -7.374 13.561 11.044 1.00 90.69 98 LEU A N 1
ATOM 734 C CA . LEU A 1 98 ? -7.961 13.159 9.766 1.00 90.69 98 LEU A CA 1
ATOM 735 C C . LEU A 1 98 ? -9.179 14.021 9.451 1.00 90.69 98 LEU A C 1
ATOM 737 O O . LEU A 1 98 ? -10.132 14.095 10.235 1.00 90.69 98 LEU A O 1
ATOM 741 N N . GLY A 1 99 ? -9.165 14.612 8.264 1.00 87.62 99 GLY A N 1
ATOM 742 C CA . GLY A 1 99 ? -10.261 15.368 7.688 1.00 87.62 99 GLY A CA 1
ATOM 743 C C . GLY A 1 99 ? -11.385 14.489 7.139 1.00 87.62 99 GLY A C 1
ATOM 744 O O . GLY A 1 99 ? -11.202 13.325 6.764 1.00 87.62 99 GLY A O 1
ATOM 745 N N . GLY A 1 100 ? -12.580 15.059 7.047 1.00 84.00 100 GLY A N 1
ATOM 746 C CA . GLY A 1 100 ? -13.739 14.409 6.450 1.00 84.00 100 GLY A CA 1
ATOM 747 C C . GLY A 1 100 ? -14.901 15.364 6.218 1.00 84.00 100 GLY A C 1
ATOM 748 O O . GLY A 1 100 ? -15.116 16.319 6.964 1.00 84.00 100 GLY A O 1
ATOM 749 N N . GLN A 1 101 ? -15.676 15.092 5.169 1.00 81.88 101 GLN A N 1
ATOM 750 C CA . GLN A 1 101 ? -16.967 15.730 4.940 1.00 81.88 101 GLN A CA 1
ATOM 751 C C . GLN A 1 101 ? -18.056 15.019 5.747 1.00 81.88 101 GLN A C 1
ATOM 753 O O . GLN A 1 101 ? -18.458 13.892 5.447 1.00 81.88 101 GLN A O 1
ATOM 758 N N . TYR A 1 102 ? -18.553 15.705 6.766 1.00 78.56 102 TYR A N 1
ATOM 759 C CA . TYR A 1 102 ? -19.577 15.211 7.672 1.00 78.56 102 TYR A CA 1
ATOM 760 C C . TYR A 1 102 ? -20.945 15.817 7.364 1.00 78.56 102 TYR A C 1
ATOM 762 O O . TYR A 1 102 ? -21.092 17.036 7.276 1.00 78.56 102 TYR A O 1
ATOM 770 N N . LEU A 1 103 ? -21.963 14.967 7.272 1.00 76.50 103 LEU A N 1
ATOM 771 C CA . LEU A 1 103 ? -23.363 15.327 7.109 1.00 76.50 103 LEU A CA 1
ATOM 772 C C . LEU A 1 103 ? -24.140 14.895 8.363 1.00 76.50 103 LEU A C 1
ATOM 774 O O . LEU A 1 103 ? -24.276 13.704 8.665 1.00 76.50 103 LEU A O 1
ATOM 778 N N . ALA A 1 104 ? -24.633 15.881 9.115 1.00 71.56 104 ALA A N 1
ATOM 779 C CA . ALA A 1 104 ? -25.528 15.642 10.247 1.00 71.56 104 ALA A CA 1
ATOM 780 C C . ALA A 1 104 ? -26.904 15.167 9.751 1.00 71.56 104 ALA A C 1
ATOM 782 O O . ALA A 1 104 ? -27.328 15.573 8.674 1.00 71.56 104 ALA A O 1
ATOM 783 N N . ALA A 1 105 ? -27.626 14.383 10.561 1.00 70.38 105 ALA A N 1
ATOM 784 C CA . ALA A 1 105 ? -28.924 13.801 10.187 1.00 70.38 105 ALA A CA 1
ATOM 785 C C . ALA A 1 105 ? -29.958 14.836 9.695 1.00 70.38 105 ALA A C 1
ATOM 787 O O . ALA A 1 105 ? -30.717 14.553 8.778 1.00 70.38 105 ALA A O 1
ATOM 788 N N . ASN A 1 106 ? -29.927 16.051 10.252 1.00 73.75 106 ASN A N 1
ATOM 789 C CA . ASN A 1 106 ? -30.851 17.139 9.914 1.00 73.75 106 ASN A CA 1
ATOM 790 C C . ASN A 1 106 ? -30.194 18.249 9.070 1.00 73.75 106 ASN A C 1
ATOM 792 O O . ASN A 1 106 ? -30.714 19.360 9.001 1.00 73.75 106 ASN A O 1
ATOM 796 N N . SER A 1 107 ? -29.022 17.995 8.476 1.00 72.75 107 SER A N 1
ATOM 797 C CA . SER A 1 107 ? -28.312 18.973 7.645 1.00 72.75 107 SER A CA 1
ATOM 798 C C . SER A 1 107 ? -28.358 18.575 6.178 1.00 72.75 107 SER A C 1
ATOM 800 O O . SER A 1 107 ? -28.061 17.440 5.825 1.00 72.75 107 SER A 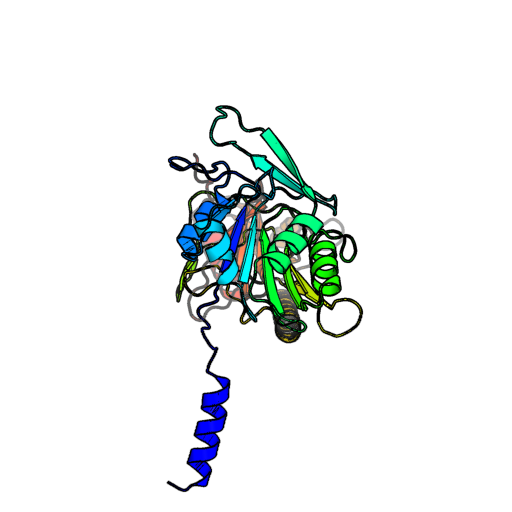O 1
ATOM 802 N N . ILE A 1 108 ? -28.630 19.551 5.314 1.00 72.06 108 ILE A N 1
ATOM 803 C CA . ILE A 1 108 ? -28.482 19.422 3.857 1.00 72.06 108 ILE A CA 1
ATOM 804 C C . ILE A 1 108 ? -27.069 19.783 3.371 1.00 72.06 108 ILE A C 1
ATOM 806 O O . ILE A 1 108 ? -26.737 19.557 2.211 1.00 72.06 108 ILE A O 1
ATOM 810 N N . ARG A 1 109 ? -26.225 20.366 4.237 1.00 75.81 109 ARG A N 1
ATOM 811 C CA . ARG A 1 109 ? -24.849 20.763 3.903 1.00 75.81 109 ARG A CA 1
ATOM 812 C C . ARG A 1 109 ? -23.839 19.920 4.665 1.00 75.81 109 ARG A C 1
ATOM 814 O O . ARG A 1 109 ? -23.897 19.838 5.897 1.00 75.81 109 ARG A O 1
ATOM 821 N N . ALA A 1 110 ? -22.893 19.347 3.927 1.00 77.69 110 ALA A N 1
ATOM 822 C CA . ALA A 1 110 ? -21.728 18.707 4.510 1.00 77.69 110 ALA A CA 1
ATOM 823 C C . ALA A 1 110 ? -20.781 19.769 5.088 1.00 77.69 110 ALA A C 1
ATOM 825 O O . ALA A 1 110 ? -20.595 20.838 4.508 1.00 77.69 110 ALA A O 1
ATOM 826 N N . GLN A 1 111 ? -20.188 19.471 6.237 1.00 80.19 111 GLN A N 1
ATOM 827 C CA . GLN A 1 111 ? -19.217 20.319 6.917 1.00 80.19 111 GLN A CA 1
ATOM 828 C C . GLN A 1 111 ? -17.871 19.607 6.940 1.00 80.19 111 GLN A C 1
ATOM 830 O O . GLN A 1 111 ? -17.814 18.405 7.195 1.00 80.19 111 GLN A O 1
ATOM 835 N N . HIS A 1 112 ? -16.793 20.346 6.693 1.00 82.31 112 HIS A N 1
ATOM 836 C CA . HIS A 1 112 ? -15.450 19.813 6.875 1.00 82.31 112 HIS A CA 1
ATOM 837 C C . HIS A 1 112 ? -15.141 19.711 8.371 1.00 82.31 112 HIS A C 1
ATOM 839 O O . HIS A 1 112 ? -15.378 20.661 9.118 1.00 82.31 112 HIS A O 1
ATOM 845 N N . ILE A 1 113 ? -14.652 18.557 8.814 1.00 85.50 113 ILE A N 1
ATOM 846 C CA . ILE A 1 113 ? -14.235 18.314 10.197 1.00 85.50 113 ILE A CA 1
ATOM 847 C C . ILE A 1 113 ? -12.884 17.627 10.174 1.00 85.50 113 ILE A C 1
ATOM 849 O O . ILE A 1 113 ? -12.708 16.681 9.412 1.00 85.50 113 ILE A O 1
ATOM 853 N N . ASN A 1 114 ? -11.999 18.058 11.068 1.00 88.06 114 ASN A N 1
ATOM 854 C CA . ASN A 1 114 ? -10.774 17.345 11.396 1.00 88.06 114 ASN A CA 1
ATOM 855 C C . ASN A 1 114 ? -10.946 16.661 12.750 1.00 88.06 114 ASN A C 1
ATOM 857 O O . ASN A 1 114 ? -11.313 17.297 13.739 1.00 88.06 114 ASN A O 1
ATOM 861 N N . TRP A 1 115 ? -10.701 15.358 12.776 1.00 89.25 115 TRP A N 1
ATOM 862 C CA . TRP A 1 115 ? -10.754 14.533 13.976 1.00 89.25 115 TRP A CA 1
ATOM 863 C C . TRP A 1 115 ? -9.346 14.262 14.458 1.00 89.25 115 TRP A C 1
ATOM 865 O O . TRP A 1 115 ? -8.542 13.753 13.678 1.00 89.25 115 TRP A O 1
ATOM 875 N N . LYS A 1 116 ? -9.063 14.549 15.729 1.00 92.19 116 LYS A N 1
ATOM 876 C CA . LYS A 1 116 ? -7.765 14.222 16.319 1.00 92.19 116 LYS A CA 1
ATOM 877 C C . LYS A 1 116 ? -7.531 12.715 16.308 1.00 92.19 116 LYS A C 1
ATOM 879 O O . LYS A 1 116 ? -8.463 11.946 16.541 1.00 92.19 116 LYS A O 1
ATOM 884 N N . ILE A 1 117 ? -6.288 12.299 16.092 1.00 92.50 117 ILE A N 1
ATOM 885 C CA . ILE A 1 117 ? -5.922 10.875 16.072 1.00 92.50 117 ILE A CA 1
ATOM 886 C C . ILE A 1 117 ? -6.209 10.176 17.399 1.00 92.50 117 ILE A C 1
ATOM 888 O O . ILE A 1 117 ? -6.720 9.055 17.408 1.00 92.50 117 ILE A O 1
ATOM 892 N N . GLU A 1 118 ? -5.987 10.868 18.513 1.00 92.94 118 GLU A N 1
ATOM 893 C CA . GLU A 1 118 ? -6.339 10.376 19.843 1.00 92.94 118 GLU A CA 1
ATOM 894 C C . GLU A 1 118 ? -7.811 9.946 19.949 1.00 92.94 118 GLU A C 1
ATOM 896 O O . GLU A 1 118 ? -8.107 8.908 20.536 1.00 92.94 118 GLU A O 1
ATOM 901 N N . SER A 1 119 ? -8.730 10.668 19.297 1.00 91.19 119 SER A N 1
ATOM 902 C CA . SER A 1 119 ? -10.164 10.367 19.355 1.00 91.19 119 SER A CA 1
ATOM 903 C C . SER A 1 119 ? -10.516 8.995 18.773 1.00 91.19 119 SER A C 1
ATOM 905 O O . SER A 1 119 ? -11.499 8.393 19.196 1.00 91.19 119 SER A O 1
ATOM 907 N N . TYR A 1 120 ? -9.727 8.473 17.828 1.00 93.38 120 TYR A N 1
ATOM 908 C CA . TYR A 1 120 ? -9.926 7.118 17.302 1.00 93.38 120 TYR A CA 1
ATOM 909 C C . TYR A 1 120 ? -9.474 6.066 18.302 1.00 93.38 120 TYR A C 1
ATOM 911 O O . TYR A 1 120 ? -10.177 5.078 18.498 1.00 93.38 120 TYR A O 1
ATOM 919 N N . ALA A 1 121 ? -8.323 6.281 18.944 1.00 94.06 121 ALA A N 1
ATOM 920 C CA . ALA A 1 121 ? -7.840 5.387 19.986 1.00 94.06 121 ALA A CA 1
ATOM 921 C C . ALA A 1 121 ? -8.823 5.350 21.165 1.00 94.06 121 ALA A C 1
ATOM 923 O O . ALA A 1 121 ? -9.171 4.267 21.625 1.00 94.06 121 ALA A O 1
ATOM 924 N N . ASP A 1 122 ? -9.341 6.507 21.590 1.00 91.69 122 ASP A N 1
ATOM 925 C CA . ASP A 1 122 ? -10.370 6.595 22.630 1.00 91.69 122 ASP A CA 1
ATOM 926 C C . ASP A 1 122 ? -11.637 5.841 22.256 1.00 91.69 122 ASP A C 1
ATOM 928 O O . ASP A 1 122 ? -12.137 5.041 23.045 1.00 91.69 122 ASP A O 1
ATOM 932 N N . LEU A 1 123 ? -12.144 6.072 21.047 1.00 90.19 123 LEU A N 1
ATOM 933 C CA . LEU A 1 123 ? -13.340 5.412 20.546 1.00 90.19 123 LEU A CA 1
ATOM 934 C C . LEU A 1 123 ? -13.175 3.887 20.531 1.00 90.19 123 LEU A C 1
ATOM 936 O O . LEU A 1 123 ? -14.049 3.180 21.030 1.00 90.19 123 LEU A O 1
ATOM 940 N N . ILE A 1 124 ? -12.056 3.387 20.000 1.00 92.38 124 ILE A N 1
ATOM 941 C CA . ILE A 1 124 ? -11.767 1.952 19.923 1.00 92.38 124 ILE A CA 1
ATOM 942 C C . ILE A 1 124 ? -11.636 1.370 21.331 1.00 92.38 124 ILE A C 1
ATOM 944 O O . ILE A 1 124 ? -12.380 0.461 21.685 1.00 92.38 124 ILE A O 1
ATOM 948 N N . CYS A 1 125 ? -10.738 1.908 22.158 1.00 91.56 125 CYS A N 1
ATOM 949 C CA . CYS A 1 125 ? -10.442 1.347 23.476 1.00 91.56 125 CYS A CA 1
ATOM 950 C C . CYS A 1 125 ? -11.616 1.451 24.458 1.00 91.56 125 CYS A C 1
ATOM 952 O O . CYS A 1 125 ? -11.719 0.624 25.355 1.00 91.56 125 CYS A O 1
ATOM 954 N N . SER A 1 126 ? -12.501 2.439 24.297 1.00 88.88 126 SER A N 1
ATOM 955 C CA . SER A 1 126 ? -13.642 2.630 25.206 1.00 88.88 126 SER A CA 1
ATOM 956 C C . SER A 1 126 ? -14.857 1.769 24.859 1.00 88.88 126 SER A C 1
ATOM 958 O O . SER A 1 126 ? -15.736 1.610 25.701 1.00 88.88 126 SER A O 1
ATOM 960 N N . ASN A 1 127 ? -14.950 1.256 23.626 1.00 87.06 127 ASN A N 1
ATOM 961 C CA . ASN A 1 127 ? -16.147 0.549 23.148 1.00 87.06 127 ASN A CA 1
ATOM 962 C C . ASN A 1 127 ? -15.872 -0.892 22.690 1.00 87.06 127 ASN A C 1
ATOM 964 O O . ASN A 1 127 ? -16.814 -1.673 22.563 1.00 87.06 127 ASN A O 1
ATOM 968 N N . ALA A 1 128 ? -14.614 -1.248 22.421 1.00 89.56 128 ALA A N 1
ATOM 969 C CA . ALA A 1 128 ? -14.222 -2.594 22.022 1.00 89.56 128 ALA A CA 1
ATOM 970 C C . ALA A 1 128 ? -14.076 -3.548 23.217 1.00 89.56 128 ALA A C 1
ATOM 972 O O . ALA A 1 128 ? -13.795 -3.132 24.339 1.00 89.56 128 ALA A O 1
ATOM 973 N N . ASN A 1 129 ? -14.186 -4.851 22.960 1.00 90.25 129 ASN A N 1
ATOM 974 C CA . ASN A 1 129 ? -13.902 -5.910 23.928 1.00 90.25 129 ASN A CA 1
ATOM 975 C C . ASN A 1 129 ? -12.402 -6.261 23.931 1.00 90.25 129 ASN A C 1
ATOM 977 O O . ASN A 1 129 ? -12.013 -7.410 23.707 1.00 90.25 129 ASN A O 1
ATOM 981 N N . LEU A 1 130 ? -11.563 -5.243 24.128 1.00 91.75 130 LEU A N 1
ATOM 982 C CA . LEU A 1 130 ? -10.107 -5.370 24.171 1.00 91.75 130 LEU A CA 1
ATOM 983 C C . LEU A 1 130 ? -9.605 -5.408 25.613 1.00 91.75 130 LEU A C 1
ATOM 985 O O . LEU A 1 130 ? -10.111 -4.710 26.491 1.00 91.75 130 LEU A O 1
ATOM 989 N N . LYS A 1 131 ? -8.573 -6.213 25.839 1.00 93.75 131 LYS A N 1
ATOM 990 C CA . LYS A 1 131 ? -7.842 -6.334 27.099 1.00 93.75 131 LYS A CA 1
ATOM 991 C C . LYS A 1 131 ? -6.410 -5.853 26.924 1.00 93.75 131 LYS A C 1
ATOM 993 O O . LYS A 1 131 ? -5.877 -5.814 25.818 1.00 93.75 131 LYS A O 1
ATOM 998 N N . GLU A 1 132 ? -5.772 -5.523 28.038 1.00 94.31 132 GLU A N 1
ATOM 999 C CA . GLU A 1 132 ? -4.336 -5.261 28.059 1.00 94.31 132 GLU A CA 1
ATOM 1000 C C . GLU A 1 132 ? -3.558 -6.424 27.422 1.00 94.31 132 GLU A C 1
ATOM 1002 O O . GLU A 1 132 ? -3.799 -7.593 27.723 1.00 94.31 132 GLU A O 1
ATOM 1007 N N . GLY A 1 133 ? -2.646 -6.081 26.511 1.00 92.12 133 GLY A N 1
ATOM 1008 C CA . GLY A 1 133 ? -1.853 -7.031 25.735 1.00 92.12 133 GLY A CA 1
ATOM 1009 C C . GLY A 1 133 ? -2.509 -7.492 24.429 1.00 92.12 133 GLY A C 1
AT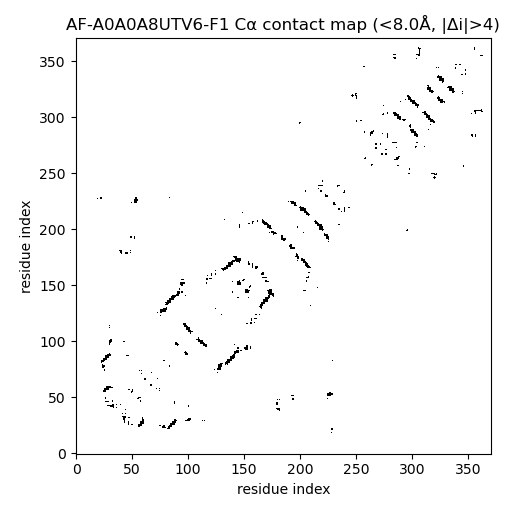OM 1010 O O . GLY A 1 133 ? -1.797 -8.002 23.558 1.00 92.12 133 GLY A O 1
ATOM 1011 N N . ASP A 1 134 ? -3.815 -7.265 24.234 1.00 94.12 134 ASP A N 1
ATOM 1012 C CA . ASP A 1 134 ? -4.484 -7.605 22.976 1.00 94.12 134 ASP A CA 1
ATOM 1013 C C . ASP A 1 134 ? -3.869 -6.845 21.801 1.00 94.12 134 ASP A C 1
ATOM 1015 O O . ASP A 1 134 ? -3.358 -5.731 21.939 1.00 94.12 134 ASP A O 1
ATOM 1019 N N . HIS A 1 135 ? -3.920 -7.464 20.625 1.00 93.31 135 HIS A N 1
ATOM 1020 C CA . HIS A 1 135 ? -3.340 -6.935 19.405 1.00 93.31 135 HIS A CA 1
ATOM 1021 C C . HIS A 1 135 ? -4.415 -6.727 18.340 1.00 93.31 135 HIS A C 1
ATOM 1023 O O . HIS A 1 135 ? -5.151 -7.650 18.012 1.00 93.31 135 HIS A O 1
ATOM 1029 N N . ILE A 1 136 ? -4.462 -5.545 17.733 1.00 93.38 136 ILE A N 1
ATOM 1030 C CA . ILE A 1 136 ? -5.356 -5.249 16.604 1.00 93.38 136 ILE A CA 1
ATOM 1031 C C . ILE A 1 136 ? -4.575 -4.840 15.359 1.00 93.38 136 ILE A C 1
ATOM 1033 O O . ILE A 1 136 ? -3.462 -4.318 15.435 1.00 93.38 136 ILE A O 1
ATOM 1037 N N . THR A 1 137 ? -5.173 -5.034 14.191 1.00 92.62 137 THR A N 1
ATOM 1038 C CA . THR A 1 137 ? -4.629 -4.518 12.933 1.00 92.62 137 THR A CA 1
ATOM 1039 C C . THR A 1 137 ? -5.452 -3.328 12.468 1.00 92.62 137 THR A C 1
ATOM 1041 O O . THR A 1 137 ? -6.674 -3.407 12.406 1.00 92.62 137 THR A O 1
ATOM 1044 N N . ILE A 1 138 ? -4.795 -2.228 12.108 1.00 94.19 138 ILE A N 1
ATOM 1045 C CA . ILE A 1 138 ? -5.444 -1.040 11.560 1.00 94.19 138 ILE A CA 1
ATOM 1046 C C . ILE A 1 138 ? -4.973 -0.815 10.131 1.00 94.19 138 ILE A C 1
ATOM 1048 O O . ILE A 1 138 ? -3.778 -0.715 9.866 1.00 94.19 138 ILE A O 1
ATOM 1052 N N . VAL A 1 139 ? -5.920 -0.678 9.211 1.00 92.69 139 VAL A N 1
ATOM 1053 C CA . VAL A 1 139 ? -5.663 -0.191 7.855 1.00 92.69 139 VAL A CA 1
ATOM 1054 C C . VAL A 1 139 ? -6.056 1.277 7.805 1.00 92.69 139 VAL A C 1
ATOM 1056 O O . VAL A 1 139 ? -7.242 1.617 7.784 1.00 92.69 139 VAL A O 1
ATOM 1059 N N . LEU A 1 140 ? -5.055 2.154 7.811 1.00 93.56 140 LEU A N 1
ATOM 1060 C CA . LEU A 1 140 ? -5.240 3.595 7.757 1.00 93.56 140 LEU A CA 1
ATOM 1061 C C . LEU A 1 140 ? -5.327 4.049 6.296 1.00 93.56 140 LEU A C 1
ATOM 1063 O O . LEU A 1 140 ? -4.328 4.290 5.618 1.00 93.56 140 LEU A O 1
ATOM 1067 N N . TRP A 1 141 ? -6.556 4.176 5.804 1.00 91.25 141 TRP A N 1
ATOM 1068 C CA . TRP A 1 141 ? -6.872 4.655 4.464 1.00 91.25 141 TRP A CA 1
ATOM 1069 C C . TRP A 1 141 ? -6.952 6.184 4.435 1.00 91.25 141 TRP A C 1
ATOM 1071 O O . TRP A 1 141 ? -8.020 6.779 4.253 1.00 91.25 141 TRP A O 1
ATOM 1081 N N . ALA A 1 142 ? -5.796 6.812 4.627 1.00 90.38 142 ALA A N 1
ATOM 1082 C CA . ALA A 1 142 ? -5.605 8.251 4.560 1.00 90.38 142 ALA A CA 1
ATOM 1083 C C . ALA A 1 142 ? -4.333 8.575 3.763 1.00 90.38 142 ALA A C 1
ATOM 1085 O O . ALA A 1 142 ? -3.314 7.898 3.907 1.00 90.38 142 ALA A O 1
ATOM 1086 N N . CYS A 1 143 ? -4.395 9.599 2.906 1.00 90.19 143 CYS A N 1
ATOM 1087 C CA . CYS A 1 143 ? -3.212 10.098 2.203 1.00 90.19 143 CYS A CA 1
ATOM 1088 C C . CYS A 1 143 ? -2.127 10.474 3.217 1.00 90.19 143 CYS A C 1
ATOM 1090 O O . CYS A 1 143 ? -2.450 11.064 4.241 1.00 90.19 143 CYS A O 1
ATOM 1092 N N . PHE A 1 144 ? -0.869 10.145 2.921 1.00 90.94 144 PHE A N 1
ATOM 1093 C CA . PHE A 1 144 ? 0.298 10.507 3.737 1.00 90.94 144 PHE A CA 1
ATOM 1094 C C . PHE A 1 144 ? 0.279 10.051 5.206 1.00 90.94 144 PHE A C 1
ATOM 1096 O O . PHE A 1 144 ? 1.198 10.391 5.943 1.00 90.94 144 PHE A O 1
ATOM 1103 N N . GLY A 1 145 ? -0.672 9.220 5.643 1.00 91.00 145 GLY A N 1
ATOM 1104 C CA . GLY A 1 145 ? -0.776 8.825 7.049 1.00 91.00 145 GLY A CA 1
ATOM 1105 C C . GLY A 1 145 ? 0.438 8.056 7.595 1.00 91.00 145 GLY A C 1
ATOM 1106 O O . GLY A 1 145 ? 0.526 7.843 8.799 1.00 91.00 145 GLY A O 1
ATOM 1107 N N . GLY A 1 146 ? 1.339 7.567 6.737 1.00 91.00 146 GLY A N 1
ATOM 1108 C CA . GLY A 1 146 ? 2.612 6.931 7.098 1.00 91.00 146 GLY A CA 1
ATOM 1109 C C . GLY A 1 146 ? 3.844 7.803 6.822 1.00 91.00 146 GLY A C 1
ATOM 1110 O O . GLY A 1 146 ? 4.971 7.344 7.008 1.00 91.00 146 GLY A O 1
ATOM 1111 N N . ALA A 1 147 ? 3.672 9.032 6.328 1.00 89.25 147 ALA A N 1
ATOM 1112 C CA . ALA A 1 147 ? 4.767 9.969 6.089 1.00 89.25 147 ALA A CA 1
ATOM 1113 C C . ALA A 1 147 ? 5.305 10.522 7.419 1.00 89.25 147 ALA A C 1
ATOM 1115 O O . ALA A 1 147 ? 4.552 10.696 8.365 1.00 89.25 147 ALA A O 1
ATOM 1116 N N . GLY A 1 148 ? 6.613 10.779 7.508 1.00 85.31 148 GLY A N 1
ATOM 1117 C CA . GLY A 1 148 ? 7.229 11.314 8.732 1.00 85.31 148 GLY A CA 1
ATOM 1118 C C . GLY A 1 148 ? 7.672 10.279 9.777 1.00 85.31 148 GLY A C 1
ATOM 1119 O O . GLY A 1 148 ? 8.218 10.686 10.795 1.00 85.31 148 GLY A O 1
ATOM 1120 N N . SER A 1 149 ? 7.522 8.965 9.522 1.00 87.19 149 SER A N 1
ATOM 1121 C CA . SER A 1 149 ? 7.972 7.886 10.433 1.00 87.19 149 SER A CA 1
ATOM 1122 C C . SER A 1 149 ? 7.399 8.078 11.845 1.00 87.19 149 SER A C 1
ATOM 1124 O O . SER A 1 149 ? 6.191 7.920 12.026 1.00 87.19 149 SER A O 1
ATOM 1126 N N . GLU A 1 150 ? 8.220 8.466 12.821 1.00 89.38 150 GLU A N 1
ATOM 1127 C CA . GLU A 1 150 ? 7.823 8.770 14.196 1.00 89.38 150 GLU A CA 1
ATOM 1128 C C . GLU A 1 150 ? 6.737 9.840 14.294 1.00 89.38 150 GLU A C 1
ATOM 1130 O O . GLU A 1 150 ? 5.862 9.735 15.148 1.00 89.38 150 GLU A O 1
ATOM 1135 N N . GLU A 1 151 ? 6.745 10.830 13.411 1.00 89.44 151 GLU A N 1
ATOM 1136 C CA . GLU A 1 151 ? 5.731 11.883 13.394 1.00 89.44 151 GLU A CA 1
ATOM 1137 C C . GLU A 1 151 ? 4.559 11.537 12.478 1.00 89.44 151 GLU A C 1
ATOM 1139 O O . GLU A 1 151 ? 3.741 12.390 12.188 1.00 89.44 151 GLU A O 1
ATOM 1144 N N . SER A 1 152 ? 4.443 10.304 11.987 1.00 92.50 152 SER A N 1
ATOM 1145 C CA . SER A 1 152 ? 3.312 9.940 11.131 1.00 92.50 152 SER A CA 1
ATOM 1146 C C . SER A 1 152 ? 2.008 9.805 11.916 1.00 92.50 152 SER A C 1
ATOM 1148 O O . SER A 1 152 ? 1.994 9.378 13.074 1.00 92.50 152 SER A O 1
ATOM 1150 N N . THR A 1 153 ? 0.883 10.062 11.247 1.00 94.44 153 THR A N 1
ATOM 1151 C CA . THR A 1 153 ? -0.467 9.788 11.763 1.00 94.44 153 THR A CA 1
ATOM 1152 C C . THR A 1 153 ? -0.605 8.349 12.275 1.00 94.44 153 THR A C 1
ATOM 1154 O O . THR A 1 153 ? -1.197 8.101 13.327 1.00 94.44 153 THR A O 1
ATOM 1157 N N . ALA A 1 154 ? -0.023 7.387 11.553 1.00 95.25 154 ALA A N 1
ATOM 1158 C CA . ALA A 1 154 ? 0.010 5.981 11.932 1.00 95.25 154 ALA A CA 1
ATOM 1159 C C . ALA A 1 154 ? 0.810 5.751 13.222 1.00 95.25 154 ALA A C 1
ATOM 1161 O O . ALA A 1 154 ? 0.325 5.067 14.124 1.00 95.25 154 ALA A O 1
ATOM 1162 N N . ALA A 1 155 ? 1.998 6.347 13.348 1.00 95.19 155 ALA A N 1
ATOM 1163 C CA . ALA A 1 155 ? 2.804 6.236 14.559 1.00 95.19 155 ALA A CA 1
ATOM 1164 C C . ALA A 1 155 ? 2.106 6.875 15.769 1.00 95.19 155 ALA A C 1
ATOM 1166 O O . ALA A 1 155 ? 2.080 6.272 16.842 1.00 95.19 155 ALA A O 1
ATOM 1167 N N . GLN A 1 156 ? 1.479 8.046 15.610 1.00 95.50 156 GLN A N 1
ATOM 1168 C CA . GLN A 1 156 ? 0.707 8.678 16.684 1.00 95.50 156 GLN A CA 1
ATOM 1169 C C . GLN A 1 156 ? -0.469 7.805 17.132 1.00 95.50 156 GLN A C 1
ATOM 1171 O O . GLN A 1 156 ? -0.633 7.566 18.330 1.00 95.50 156 GLN A O 1
ATOM 1176 N N . LEU A 1 157 ? -1.243 7.258 16.188 1.00 96.31 157 LEU A N 1
ATOM 1177 C CA . LEU A 1 157 ? -2.348 6.349 16.499 1.00 96.31 157 LEU A CA 1
ATOM 1178 C C . LEU A 1 157 ? -1.865 5.132 17.293 1.00 96.31 157 LEU A C 1
ATOM 1180 O O . LEU A 1 157 ? -2.445 4.789 18.324 1.00 96.31 157 LEU A O 1
ATOM 1184 N N . GLY A 1 158 ? -0.770 4.514 16.848 1.00 97.00 158 GLY A N 1
ATOM 1185 C CA . GLY A 1 158 ? -0.180 3.365 17.523 1.00 97.00 158 GLY A CA 1
ATOM 1186 C C . GLY A 1 158 ? 0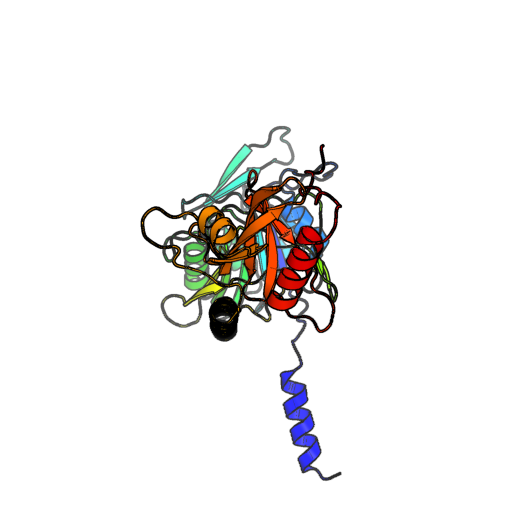.327 3.692 18.925 1.00 97.00 158 GLY A C 1
ATOM 1187 O O . GLY A 1 158 ? 0.103 2.907 19.845 1.00 97.00 158 GLY A O 1
ATOM 1188 N N . ARG A 1 159 ? 0.909 4.880 19.140 1.00 96.69 159 ARG A N 1
ATOM 1189 C CA . ARG A 1 159 ? 1.288 5.354 20.482 1.00 96.69 159 ARG A CA 1
ATOM 1190 C C . ARG A 1 159 ? 0.077 5.549 21.390 1.00 96.69 159 ARG A C 1
ATOM 1192 O O . ARG A 1 159 ? 0.135 5.135 22.544 1.00 96.69 159 ARG A O 1
ATOM 1199 N N . HIS A 1 160 ? -1.018 6.133 20.898 1.00 96.75 160 HIS A N 1
ATOM 1200 C CA . HIS A 1 160 ? -2.231 6.302 21.705 1.00 96.75 160 HIS A CA 1
ATOM 1201 C C . HIS A 1 160 ? -2.862 4.956 22.094 1.00 96.75 160 HIS A C 1
ATOM 1203 O O . HIS A 1 160 ? -3.303 4.802 23.234 1.00 96.75 160 HIS A O 1
ATOM 1209 N N . LEU A 1 161 ? -2.864 3.969 21.193 1.00 97.06 161 LEU A N 1
ATOM 1210 C CA . LEU A 1 161 ? -3.295 2.599 21.507 1.00 97.06 161 LEU A CA 1
ATOM 1211 C C . LEU A 1 161 ? -2.353 1.941 22.520 1.00 97.06 161 LEU A C 1
ATOM 1213 O O . LEU A 1 161 ? -2.802 1.377 23.517 1.00 97.06 161 LEU A O 1
ATOM 1217 N N . LYS A 1 162 ? -1.041 2.094 22.318 1.00 96.75 162 LYS A N 1
ATOM 1218 C CA . LYS A 1 162 ? -0.020 1.540 23.206 1.00 96.75 162 LYS A CA 1
ATOM 1219 C C . LYS A 1 162 ? -0.090 2.126 24.615 1.00 96.75 162 LYS A C 1
ATOM 1221 O O . LYS A 1 162 ? 0.064 1.385 25.579 1.00 96.75 162 LYS A O 1
ATOM 1226 N N . ALA A 1 163 ? -0.377 3.422 24.744 1.00 95.75 163 ALA A N 1
ATOM 1227 C CA . ALA A 1 163 ? -0.599 4.093 26.026 1.00 95.75 163 ALA A CA 1
ATOM 1228 C C . ALA A 1 163 ? -1.827 3.557 26.787 1.00 95.75 163 ALA A C 1
ATOM 1230 O O . ALA A 1 163 ? -1.933 3.754 27.992 1.00 95.75 163 ALA A O 1
ATOM 1231 N N . ARG A 1 164 ? -2.741 2.868 26.091 1.00 95.31 164 ARG A N 1
ATOM 1232 C CA . ARG A 1 164 ? -3.904 2.161 26.651 1.00 95.31 164 ARG A CA 1
ATOM 1233 C C . ARG A 1 164 ? -3.649 0.647 26.758 1.00 95.31 164 ARG A C 1
ATOM 1235 O O . ARG A 1 164 ? -4.589 -0.132 26.849 1.00 95.31 164 ARG A O 1
ATOM 1242 N N . ASN A 1 165 ? -2.378 0.235 26.725 1.00 95.62 165 ASN A N 1
ATOM 1243 C CA . ASN A 1 165 ? -1.903 -1.150 26.770 1.00 95.62 165 ASN A CA 1
ATOM 1244 C C . ASN A 1 165 ? -2.434 -2.061 25.648 1.00 95.62 165 ASN A C 1
ATOM 1246 O O . ASN A 1 165 ? -2.460 -3.282 25.805 1.00 95.62 165 ASN A O 1
ATOM 1250 N N . ILE A 1 166 ? -2.806 -1.488 24.499 1.00 96.88 166 ILE A N 1
ATOM 1251 C CA . ILE A 1 166 ? -3.222 -2.238 23.310 1.00 96.88 166 ILE A CA 1
ATOM 1252 C C . ILE A 1 166 ? -2.075 -2.272 22.299 1.00 96.88 166 ILE A C 1
ATOM 1254 O O . ILE A 1 166 ? -1.535 -1.238 21.896 1.00 96.88 166 ILE A O 1
ATOM 1258 N N . ASN A 1 167 ? -1.699 -3.473 21.874 1.00 97.19 167 ASN A N 1
ATOM 1259 C CA . ASN A 1 167 ? -0.725 -3.683 20.814 1.00 97.19 167 ASN A CA 1
ATOM 1260 C C . ASN A 1 167 ? -1.390 -3.472 19.446 1.00 97.19 167 ASN A C 1
ATOM 1262 O O . ASN A 1 167 ? -2.591 -3.688 19.272 1.00 97.19 167 ASN A O 1
ATOM 1266 N N . SER A 1 168 ? -0.624 -3.038 18.446 1.00 95.88 168 SER A N 1
ATOM 1267 C CA . SER A 1 168 ? -1.203 -2.788 17.125 1.00 95.88 168 SER A CA 1
ATOM 1268 C C . SER A 1 168 ? -0.230 -2.973 15.971 1.00 95.88 168 SER A C 1
ATOM 1270 O O . SER A 1 168 ? 0.968 -2.733 16.092 1.00 95.88 168 SER A O 1
ATOM 1272 N N . THR A 1 169 ? -0.772 -3.360 14.819 1.00 94.50 169 THR A N 1
ATOM 1273 C CA . THR A 1 169 ? -0.098 -3.265 13.520 1.00 94.50 169 THR A CA 1
ATOM 1274 C C . THR A 1 169 ? -0.877 -2.297 12.644 1.00 94.50 169 THR A C 1
ATOM 1276 O O . THR A 1 169 ? -2.040 -2.549 12.347 1.00 94.50 169 THR A O 1
ATOM 1279 N N . ILE A 1 170 ? -0.255 -1.200 12.223 1.00 94.94 170 ILE A N 1
ATOM 1280 C CA . ILE A 1 170 ? -0.900 -0.136 11.452 1.00 94.94 170 ILE A CA 1
ATOM 1281 C C . ILE A 1 170 ? -0.284 -0.079 10.059 1.00 94.94 170 ILE A C 1
ATOM 1283 O O . ILE A 1 170 ? 0.916 0.133 9.908 1.00 94.94 170 ILE A O 1
ATOM 1287 N N . ILE A 1 171 ? -1.118 -0.266 9.042 1.00 92.56 171 ILE A N 1
ATOM 1288 C CA . ILE A 1 171 ? -0.761 -0.207 7.625 1.00 92.56 171 ILE A CA 1
ATOM 1289 C C . ILE A 1 171 ? -1.197 1.153 7.098 1.00 92.56 171 ILE A C 1
ATOM 1291 O O . ILE A 1 171 ? -2.363 1.521 7.244 1.00 92.56 171 ILE A O 1
ATOM 1295 N N . SER A 1 172 ? -0.284 1.897 6.484 1.00 92.94 172 SER A N 1
ATOM 1296 C CA . SER A 1 172 ? -0.559 3.255 6.017 1.00 92.94 172 SER A CA 1
ATOM 1297 C C . SER A 1 172 ? 0.243 3.608 4.768 1.00 92.94 172 SER A C 1
ATOM 1299 O O . SER A 1 172 ? 1.249 2.967 4.463 1.00 92.94 172 SER A O 1
ATOM 1301 N N . SER A 1 173 ? -0.189 4.634 4.035 1.00 91.62 173 SER A N 1
ATOM 1302 C CA . SER A 1 173 ? 0.542 5.148 2.872 1.00 91.62 173 SER A CA 1
ATOM 1303 C C . SER A 1 173 ? 1.339 6.404 3.209 1.00 91.62 173 SER A C 1
ATOM 1305 O O . SER A 1 173 ? 0.890 7.278 3.942 1.00 91.62 173 SER A O 1
ATOM 1307 N N . THR A 1 174 ? 2.524 6.522 2.626 1.00 91.00 174 THR A N 1
ATOM 1308 C CA . THR A 1 174 ? 3.399 7.700 2.681 1.00 91.00 174 THR A CA 1
ATOM 1309 C C . THR A 1 174 ? 3.137 8.674 1.543 1.00 91.00 174 THR A C 1
ATOM 1311 O O . THR A 1 174 ? 3.906 9.611 1.354 1.00 91.00 174 THR A O 1
ATOM 1314 N N . ALA A 1 175 ? 2.137 8.398 0.716 1.00 88.88 175 ALA A N 1
ATOM 1315 C CA . ALA A 1 175 ? 1.842 9.127 -0.502 1.00 88.88 175 ALA A CA 1
ATOM 1316 C C . ALA A 1 175 ? 0.330 9.386 -0.593 1.00 88.88 175 ALA A C 1
ATOM 1318 O O . ALA A 1 175 ? -0.449 8.871 0.223 1.00 88.88 175 ALA A O 1
ATOM 1319 N N . PRO A 1 176 ? -0.124 10.162 -1.590 1.00 86.00 176 PRO A N 1
ATOM 1320 C CA . PRO A 1 176 ? -1.538 10.222 -1.913 1.00 86.00 176 PRO A CA 1
ATOM 1321 C C . PRO A 1 176 ? -2.090 8.821 -2.199 1.00 86.00 176 PRO A C 1
ATOM 1323 O O . PRO A 1 176 ? -1.467 8.018 -2.900 1.00 86.00 176 PRO A O 1
ATOM 1326 N N . LEU A 1 177 ? -3.272 8.537 -1.656 1.00 85.19 177 LEU A N 1
ATOM 1327 C CA . LEU A 1 177 ? -4.044 7.347 -1.996 1.00 85.19 177 LEU A CA 1
ATOM 1328 C C . LEU A 1 177 ? -4.970 7.664 -3.164 1.00 85.19 177 LEU A C 1
ATOM 1330 O O . LEU A 1 177 ? -5.605 8.724 -3.201 1.00 85.19 177 LEU A O 1
ATOM 1334 N N . GLU A 1 178 ? -5.084 6.734 -4.107 1.00 75.75 178 GLU A N 1
ATOM 1335 C CA . GLU A 1 178 ? -6.075 6.873 -5.166 1.00 75.75 178 GLU A CA 1
ATOM 1336 C C . GLU A 1 178 ? -7.476 6.689 -4.576 1.00 75.75 178 GLU A C 1
ATOM 1338 O O . GLU A 1 178 ? -7.733 5.796 -3.760 1.00 75.75 178 GLU A O 1
ATOM 1343 N N . ARG A 1 179 ? -8.407 7.555 -4.986 1.00 70.50 179 ARG A N 1
ATOM 1344 C CA . ARG A 1 179 ? -9.814 7.393 -4.617 1.00 70.50 179 ARG A CA 1
ATOM 1345 C C . ARG A 1 179 ? -10.356 6.122 -5.258 1.00 70.50 179 ARG A C 1
ATOM 1347 O O . ARG A 1 179 ? -10.021 5.812 -6.398 1.00 70.50 179 ARG A O 1
ATOM 1354 N N . PHE A 1 180 ? -11.256 5.442 -4.554 1.00 79.44 180 PHE A N 1
ATOM 1355 C CA . PHE A 1 180 ? -12.011 4.360 -5.166 1.00 79.44 180 PHE A CA 1
ATOM 1356 C C . PHE A 1 180 ? -12.838 4.901 -6.342 1.00 79.44 180 PHE A C 1
ATOM 1358 O O . PHE A 1 180 ? -13.633 5.832 -6.191 1.00 79.44 180 PHE A O 1
ATOM 1365 N N . ASP A 1 181 ? -12.621 4.315 -7.514 1.00 72.38 181 ASP A N 1
ATOM 1366 C CA . ASP A 1 181 ? -13.186 4.721 -8.802 1.00 72.38 181 ASP A CA 1
ATOM 1367 C C . ASP A 1 181 ? -14.401 3.875 -9.212 1.00 72.38 181 ASP A C 1
ATOM 1369 O O . ASP A 1 181 ? -14.843 3.933 -10.359 1.00 72.38 181 ASP A O 1
ATOM 1373 N N . GLY A 1 182 ? -14.939 3.072 -8.289 1.00 73.44 182 GLY A N 1
ATOM 1374 C CA . GLY A 1 182 ? -16.033 2.144 -8.564 1.00 73.44 182 GLY A CA 1
ATOM 1375 C C . GLY A 1 182 ? -15.584 0.787 -9.107 1.00 73.44 182 GLY A C 1
ATOM 1376 O O . GLY A 1 182 ? -16.441 -0.055 -9.363 1.00 73.44 182 GLY A O 1
ATOM 1377 N N . LYS A 1 183 ? -14.275 0.551 -9.296 1.00 79.75 183 LYS A N 1
ATOM 1378 C CA . LYS A 1 183 ? -13.758 -0.699 -9.869 1.00 79.75 183 LYS A CA 1
ATOM 1379 C C . LYS A 1 183 ? -12.976 -1.522 -8.855 1.00 79.75 183 LYS A C 1
ATOM 1381 O O . LYS A 1 183 ? -12.008 -1.053 -8.253 1.00 79.75 183 LYS A O 1
ATOM 1386 N N . TYR A 1 184 ? -13.353 -2.788 -8.747 1.00 80.75 184 TYR A N 1
ATOM 1387 C CA . TYR A 1 184 ? -12.581 -3.802 -8.040 1.00 80.75 184 TYR A CA 1
ATOM 1388 C C . TYR A 1 184 ? -11.471 -4.345 -8.944 1.00 80.75 184 TYR A C 1
ATOM 1390 O O . TYR A 1 184 ? -11.568 -4.320 -10.173 1.00 80.75 184 TYR A O 1
ATOM 1398 N N . SER A 1 185 ? -10.378 -4.775 -8.329 1.00 80.38 185 SER A N 1
ATOM 1399 C CA . SER A 1 185 ? -9.262 -5.422 -9.004 1.00 80.38 185 SER A CA 1
ATOM 1400 C C . SER A 1 185 ? -9.490 -6.925 -8.981 1.00 80.38 185 SER A C 1
ATOM 1402 O O . SER A 1 185 ? -9.661 -7.500 -7.912 1.00 80.38 185 SER A O 1
ATOM 1404 N N . ARG A 1 186 ? -9.470 -7.568 -10.149 1.00 75.50 186 ARG A N 1
ATOM 1405 C CA . ARG A 1 186 ? -9.601 -9.021 -10.228 1.00 75.50 186 ARG A CA 1
ATOM 1406 C C . ARG A 1 186 ? -8.260 -9.687 -9.935 1.00 75.50 186 ARG A C 1
ATOM 1408 O O . ARG A 1 186 ? -7.290 -9.436 -10.648 1.00 75.50 186 ARG A O 1
ATOM 1415 N N . VAL A 1 187 ? -8.227 -10.555 -8.932 1.00 71.06 187 VAL A N 1
ATOM 1416 C CA . VAL A 1 187 ? -7.081 -11.405 -8.596 1.00 71.06 187 VAL A CA 1
ATOM 1417 C C . VAL A 1 187 ? -7.443 -12.852 -8.932 1.00 71.06 187 VAL A C 1
ATOM 1419 O O . VAL A 1 187 ? -8.493 -13.342 -8.522 1.00 71.06 187 VAL A O 1
ATOM 1422 N N . GLU A 1 188 ? -6.600 -13.543 -9.709 1.00 57.56 188 GLU A N 1
ATOM 1423 C CA . GLU A 1 188 ? -6.931 -14.837 -10.342 1.00 57.56 188 GLU A CA 1
ATOM 1424 C C . GLU A 1 188 ? -7.478 -15.904 -9.378 1.00 57.56 188 GLU A C 1
ATOM 1426 O O . GLU A 1 188 ? -8.315 -16.710 -9.781 1.00 57.56 188 GLU A O 1
ATOM 1431 N N . LYS A 1 189 ? -7.030 -15.908 -8.116 1.00 59.31 189 LYS A N 1
ATOM 1432 C CA . LYS A 1 189 ? -7.418 -16.902 -7.100 1.00 59.31 189 LYS A CA 1
ATOM 1433 C C . LYS A 1 189 ? -8.470 -16.418 -6.100 1.00 59.31 189 LYS A C 1
ATOM 1435 O O . LYS A 1 189 ? -9.074 -17.247 -5.427 1.00 59.31 189 LYS A O 1
ATOM 1440 N N . GLU A 1 190 ? -8.671 -15.109 -5.990 1.00 61.47 190 GLU A N 1
ATOM 1441 C CA . GLU A 1 190 ? -9.451 -14.480 -4.910 1.00 61.47 190 GLU A CA 1
ATOM 1442 C C . GLU A 1 190 ? -10.717 -13.782 -5.432 1.00 61.47 190 GLU A C 1
ATOM 1444 O O . GLU A 1 190 ? -11.637 -13.524 -4.664 1.00 61.47 190 GLU A O 1
ATOM 1449 N N . GLY A 1 191 ? -10.824 -13.562 -6.748 1.00 72.38 191 GLY A N 1
ATOM 1450 C CA . GLY A 1 191 ? -11.972 -12.898 -7.362 1.00 72.38 191 GLY A CA 1
ATOM 1451 C C . GLY A 1 191 ? -11.813 -11.379 -7.390 1.00 72.38 191 GLY A C 1
ATOM 1452 O O . GLY A 1 191 ? -10.712 -10.871 -7.598 1.00 72.38 191 GLY A O 1
ATOM 1453 N N . ASP A 1 192 ? -12.924 -10.655 -7.268 1.00 77.88 192 ASP A N 1
ATOM 1454 C CA . ASP A 1 192 ? -12.929 -9.192 -7.258 1.00 77.88 192 ASP A CA 1
ATOM 1455 C C . ASP A 1 192 ? -12.557 -8.675 -5.862 1.00 77.88 192 ASP A C 1
ATOM 1457 O O . ASP A 1 192 ? -13.322 -8.809 -4.910 1.00 77.88 192 ASP A O 1
ATOM 1461 N N . CYS A 1 193 ? -11.389 -8.045 -5.749 1.00 83.19 193 CYS A N 1
ATOM 1462 C CA . CYS A 1 193 ? -10.852 -7.526 -4.496 1.00 83.19 193 CYS A CA 1
ATOM 1463 C C . CYS A 1 193 ? -10.699 -6.005 -4.549 1.00 83.19 193 CYS A C 1
ATOM 1465 O O . CYS A 1 193 ? -10.441 -5.400 -5.596 1.00 83.19 193 CYS A O 1
ATOM 1467 N N . LEU A 1 194 ? -10.819 -5.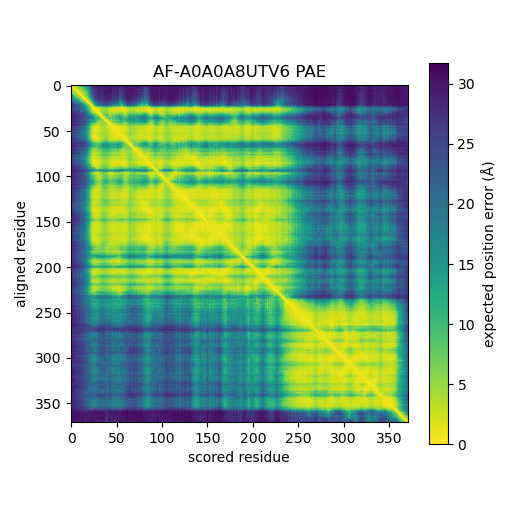345 -3.401 1.00 85.00 194 LEU A N 1
ATOM 1468 C CA . LEU A 1 194 ? -10.483 -3.932 -3.290 1.00 85.00 194 LEU A CA 1
ATOM 1469 C C . LEU A 1 194 ? -8.967 -3.795 -3.129 1.00 85.00 194 LEU A C 1
ATOM 1471 O O . LEU A 1 194 ? -8.393 -4.365 -2.213 1.00 85.00 194 LEU A O 1
ATOM 1475 N N . LYS A 1 195 ? -8.310 -3.016 -3.989 1.00 86.31 195 LYS A N 1
ATOM 1476 C CA . LYS A 1 195 ? -6.865 -2.763 -3.895 1.00 86.31 195 LYS A CA 1
ATOM 1477 C C . LYS A 1 195 ? -6.573 -1.510 -3.066 1.00 86.31 195 LYS A C 1
ATOM 1479 O O . LYS A 1 195 ? -7.192 -0.468 -3.290 1.00 86.31 195 LYS A O 1
ATOM 1484 N N . PHE A 1 196 ? -5.582 -1.573 -2.177 1.00 85.44 196 PHE A N 1
ATOM 1485 C CA . PHE A 1 196 ? -4.988 -0.399 -1.529 1.00 85.44 196 PHE A CA 1
ATOM 1486 C C . PHE A 1 196 ? -4.133 0.372 -2.543 1.00 85.44 196 PHE A C 1
ATOM 1488 O O . PHE A 1 196 ? -2.929 0.156 -2.680 1.00 85.44 196 PHE A O 1
ATOM 1495 N N . ARG A 1 197 ? -4.780 1.217 -3.349 1.00 80.25 197 ARG A N 1
ATOM 1496 C CA . ARG A 1 197 ? -4.137 1.876 -4.490 1.00 80.25 197 ARG A CA 1
ATOM 1497 C C . ARG A 1 197 ? -3.284 3.061 -4.048 1.00 80.25 197 ARG A C 1
ATOM 1499 O O . ARG A 1 197 ? -3.789 4.076 -3.566 1.00 80.25 197 ARG A O 1
ATOM 1506 N N . THR A 1 198 ? -1.981 2.930 -4.249 1.00 76.62 198 THR A N 1
ATOM 1507 C CA . THR A 1 198 ? -0.984 3.941 -3.910 1.00 76.62 198 THR A CA 1
ATOM 1508 C C . THR A 1 198 ? 0.165 3.893 -4.922 1.00 76.62 198 THR A C 1
ATOM 1510 O O . THR A 1 198 ? 0.373 2.840 -5.536 1.00 76.62 198 THR A O 1
ATOM 1513 N N . PRO A 1 199 ? 0.921 4.989 -5.121 1.00 70.00 199 PRO A N 1
ATOM 1514 C CA . PRO A 1 199 ? 2.148 4.949 -5.907 1.00 70.00 199 PRO A CA 1
ATOM 1515 C C . PRO A 1 199 ? 3.100 3.838 -5.440 1.00 70.00 199 PRO A C 1
ATOM 1517 O O . PRO A 1 199 ? 3.159 3.506 -4.254 1.00 70.00 199 PRO A O 1
ATOM 1520 N N . THR A 1 200 ? 3.867 3.267 -6.373 1.00 63.50 200 THR A N 1
ATOM 1521 C CA . THR A 1 200 ? 4.793 2.154 -6.093 1.00 63.50 200 THR A CA 1
ATOM 1522 C C . THR A 1 200 ? 5.675 2.451 -4.867 1.00 63.50 200 THR A C 1
ATOM 1524 O O . THR A 1 200 ? 6.318 3.498 -4.814 1.00 63.50 200 THR A O 1
ATOM 1527 N N . ARG A 1 201 ? 5.760 1.502 -3.919 1.00 67.06 201 ARG A N 1
ATOM 1528 C CA . ARG A 1 201 ? 6.581 1.553 -2.682 1.00 67.06 201 ARG A CA 1
ATOM 1529 C C . ARG A 1 201 ? 6.141 2.535 -1.585 1.00 67.06 201 ARG A C 1
ATOM 1531 O O . ARG A 1 201 ? 6.919 2.819 -0.675 1.00 67.06 201 ARG A O 1
ATOM 1538 N N . ALA A 1 202 ? 4.917 3.052 -1.639 1.00 84.31 202 ALA A N 1
ATOM 1539 C CA . ALA A 1 202 ? 4.444 4.026 -0.656 1.00 84.31 202 ALA A CA 1
ATOM 1540 C C . ALA A 1 202 ? 3.840 3.416 0.622 1.00 84.31 202 ALA A C 1
ATOM 1542 O O . ALA A 1 202 ? 3.406 4.161 1.492 1.00 84.31 202 ALA A O 1
ATOM 1543 N N . ILE A 1 203 ? 3.772 2.091 0.773 1.00 88.56 203 ILE A N 1
ATOM 1544 C CA . ILE A 1 203 ? 3.135 1.479 1.946 1.00 88.56 203 ILE A CA 1
ATOM 1545 C C . ILE A 1 203 ? 4.159 1.294 3.067 1.00 88.56 203 ILE A C 1
ATOM 1547 O O . ILE A 1 203 ? 5.221 0.699 2.861 1.00 88.56 203 ILE A O 1
ATOM 1551 N N . ARG A 1 204 ? 3.809 1.762 4.267 1.00 89.88 204 ARG A N 1
ATOM 1552 C CA . ARG A 1 204 ? 4.534 1.507 5.514 1.00 89.88 204 ARG A CA 1
ATOM 1553 C C . ARG A 1 204 ? 3.678 0.739 6.504 1.00 89.88 204 ARG A C 1
ATOM 1555 O O . ARG A 1 204 ? 2.462 0.922 6.573 1.00 89.88 204 ARG A O 1
ATOM 1562 N N . VAL A 1 205 ? 4.349 -0.097 7.285 1.00 91.94 205 VAL A N 1
ATOM 1563 C CA . VAL A 1 205 ? 3.761 -0.849 8.387 1.00 91.94 205 VAL A CA 1
ATOM 1564 C C . VAL A 1 205 ? 4.454 -0.444 9.679 1.00 91.94 205 VAL A C 1
ATOM 1566 O O . VAL A 1 205 ? 5.682 -0.420 9.745 1.00 91.94 205 VAL A O 1
ATOM 1569 N N . PHE A 1 206 ? 3.650 -0.139 10.692 1.00 94.44 206 PHE A N 1
ATOM 1570 C CA . PHE A 1 206 ? 4.078 0.245 12.031 1.00 94.44 206 PHE A CA 1
ATOM 1571 C C . PHE A 1 206 ? 3.579 -0.803 13.018 1.00 94.44 206 PHE A C 1
ATOM 1573 O O . PHE A 1 206 ? 2.371 -1.009 13.130 1.00 94.44 206 PHE A O 1
ATOM 1580 N N . LYS A 1 207 ? 4.479 -1.468 13.740 1.00 94.69 207 LYS A N 1
ATOM 1581 C CA . LYS A 1 207 ? 4.120 -2.495 14.722 1.00 94.69 207 LYS A CA 1
ATOM 1582 C C . LYS A 1 207 ? 4.495 -2.066 16.128 1.00 94.69 207 LYS A C 1
ATOM 1584 O O . LYS A 1 207 ? 5.670 -1.979 16.480 1.00 94.69 207 LYS A O 1
ATOM 1589 N N . PHE A 1 208 ? 3.466 -1.866 16.936 1.00 96.06 208 PHE A N 1
ATOM 1590 C CA . PHE A 1 208 ? 3.533 -1.607 18.362 1.00 96.06 208 PHE A CA 1
ATOM 1591 C C . PHE A 1 208 ? 3.290 -2.923 19.097 1.00 96.06 208 PHE A C 1
ATOM 1593 O O . PHE A 1 208 ? 2.244 -3.555 18.949 1.00 96.06 208 PHE A O 1
ATOM 1600 N N . SER A 1 209 ? 4.280 -3.346 19.875 1.00 93.00 209 SER A N 1
ATOM 1601 C CA . SER A 1 209 ? 4.230 -4.568 20.682 1.00 93.00 209 SER A CA 1
ATOM 1602 C C . SER A 1 209 ? 4.451 -4.227 22.152 1.00 93.00 209 SER A C 1
ATOM 1604 O O . SER A 1 209 ? 4.471 -3.056 22.523 1.00 93.00 209 SER A O 1
ATOM 1606 N N . GLU A 1 210 ? 4.645 -5.228 23.008 1.00 89.38 210 GLU A N 1
ATOM 1607 C CA . GLU A 1 210 ? 5.022 -5.025 24.411 1.00 89.38 210 GLU A CA 1
ATOM 1608 C C . GLU A 1 210 ? 6.344 -4.265 24.582 1.00 89.38 210 GLU A C 1
ATOM 1610 O O . GLU A 1 210 ? 6.527 -3.575 25.583 1.00 89.38 210 GLU A O 1
ATOM 1615 N N . LYS A 1 211 ? 7.234 -4.337 23.587 1.00 89.62 211 LYS A N 1
ATOM 1616 C CA . LYS A 1 211 ? 8.536 -3.668 23.615 1.00 89.62 211 LYS A CA 1
ATOM 1617 C C . LYS A 1 211 ? 8.396 -2.138 23.559 1.00 89.62 211 LYS A C 1
ATOM 1619 O O . LYS A 1 211 ? 7.466 -1.636 22.925 1.00 89.62 211 LYS A O 1
ATOM 1624 N N . PRO A 1 212 ? 9.343 -1.388 24.155 1.00 87.25 212 PRO A N 1
ATOM 1625 C CA . PRO A 1 212 ? 9.422 0.057 23.975 1.00 87.25 212 PRO A CA 1
ATOM 1626 C C . PRO A 1 212 ? 9.568 0.445 22.497 1.00 87.25 212 PRO A C 1
ATOM 1628 O O . PRO A 1 212 ? 10.302 -0.208 21.752 1.00 87.25 212 PRO A O 1
ATOM 1631 N N . GLY A 1 213 ? 8.911 1.534 22.095 1.00 91.44 213 GLY A N 1
ATOM 1632 C CA . GLY A 1 213 ? 8.935 2.034 20.718 1.00 91.44 213 GLY A CA 1
ATOM 1633 C C . GLY A 1 213 ? 8.038 1.239 19.763 1.00 91.44 213 GLY A C 1
ATOM 1634 O O . GLY A 1 213 ? 7.038 0.646 20.170 1.00 91.44 213 GLY A O 1
ATOM 1635 N N . PHE A 1 214 ? 8.379 1.265 18.475 1.00 94.31 214 PHE A N 1
ATOM 1636 C CA . PHE A 1 214 ? 7.700 0.498 17.433 1.00 94.31 214 PHE A CA 1
ATOM 1637 C C . PHE A 1 214 ? 8.692 0.022 16.374 1.00 94.31 214 PHE A C 1
ATOM 1639 O O . PHE A 1 214 ? 9.778 0.577 16.216 1.00 94.31 214 PHE A O 1
ATOM 1646 N N . GLU A 1 215 ? 8.306 -1.018 15.645 1.00 93.62 215 GLU A N 1
ATOM 1647 C CA . GLU A 1 215 ? 9.020 -1.457 14.451 1.00 93.62 215 GLU A CA 1
ATOM 1648 C C . GLU A 1 215 ? 8.373 -0.858 13.204 1.00 93.62 215 GLU A C 1
ATOM 1650 O O . GLU A 1 215 ? 7.148 -0.815 13.099 1.00 93.62 215 GLU A O 1
ATOM 1655 N N . GLU A 1 216 ? 9.197 -0.435 12.249 1.00 91.94 216 GLU A N 1
ATOM 1656 C CA . GLU A 1 216 ? 8.756 0.139 10.978 1.00 91.94 216 GLU A CA 1
ATOM 1657 C C . GLU A 1 216 ? 9.414 -0.590 9.809 1.00 91.94 216 GLU A C 1
ATOM 1659 O O . GLU A 1 216 ? 10.613 -0.885 9.836 1.00 91.94 216 GLU A O 1
ATOM 1664 N N . TRP A 1 217 ? 8.633 -0.882 8.771 1.00 88.62 217 TRP A N 1
ATOM 1665 C CA . TRP A 1 217 ? 9.153 -1.357 7.493 1.00 88.62 217 TRP A CA 1
ATOM 1666 C C . TRP A 1 217 ? 8.255 -0.935 6.333 1.00 88.62 217 TRP A C 1
ATOM 1668 O O . TRP A 1 217 ? 7.086 -0.586 6.498 1.00 88.62 217 TRP A O 1
ATOM 1678 N N . HIS A 1 218 ? 8.829 -0.974 5.135 1.00 84.50 218 HIS A N 1
ATOM 1679 C CA . HIS A 1 218 ? 8.117 -0.726 3.890 1.00 84.50 218 HIS A CA 1
ATOM 1680 C C . HIS A 1 218 ? 7.700 -2.047 3.252 1.00 84.50 218 HIS A C 1
ATOM 1682 O O . HIS A 1 218 ? 8.443 -3.028 3.315 1.00 84.50 218 HIS A O 1
ATOM 1688 N N . THR A 1 219 ? 6.551 -2.045 2.581 1.00 75.94 219 THR A N 1
ATOM 1689 C CA . THR A 1 219 ? 6.151 -3.142 1.697 1.00 75.94 219 THR A CA 1
ATOM 1690 C C . THR A 1 219 ? 5.960 -2.636 0.272 1.00 75.94 219 THR A C 1
ATOM 1692 O O . THR A 1 219 ? 5.440 -1.544 0.035 1.00 75.94 219 THR A O 1
ATOM 1695 N N . ASN A 1 220 ? 6.422 -3.439 -0.685 1.00 70.25 220 ASN A N 1
ATOM 1696 C CA . ASN A 1 220 ? 6.226 -3.202 -2.115 1.00 70.25 220 ASN A CA 1
ATOM 1697 C C . ASN A 1 220 ? 5.058 -4.021 -2.670 1.00 70.25 220 ASN A C 1
ATOM 1699 O O . ASN A 1 220 ? 4.823 -4.009 -3.879 1.00 70.25 220 ASN A O 1
ATOM 1703 N N . GLN A 1 221 ? 4.363 -4.756 -1.805 1.00 71.06 221 GLN A N 1
ATOM 1704 C CA . GLN A 1 221 ? 3.261 -5.597 -2.215 1.00 71.06 221 GLN A CA 1
ATOM 1705 C C . GLN A 1 221 ? 1.996 -4.788 -2.415 1.00 71.06 221 GLN A C 1
ATOM 1707 O O . GLN A 1 221 ? 1.703 -3.837 -1.689 1.00 71.06 221 GLN A O 1
ATOM 1712 N N . ASP A 1 222 ? 1.216 -5.236 -3.387 1.00 77.88 222 ASP A N 1
ATOM 1713 C CA . ASP A 1 222 ? -0.170 -4.835 -3.473 1.00 77.88 222 ASP A CA 1
ATOM 1714 C C . ASP A 1 222 ? -0.930 -5.435 -2.290 1.00 77.88 222 ASP A C 1
ATOM 1716 O O . ASP A 1 222 ? -0.810 -6.627 -2.010 1.00 77.88 222 ASP A O 1
ATOM 1720 N N . ILE A 1 223 ? -1.726 -4.607 -1.620 1.00 81.94 223 ILE A N 1
ATOM 1721 C CA . ILE A 1 223 ? -2.621 -5.054 -0.557 1.00 81.94 223 ILE A CA 1
ATOM 1722 C C . ILE A 1 223 ? -4.031 -5.130 -1.127 1.00 81.94 223 ILE A C 1
ATOM 1724 O O . ILE A 1 223 ? -4.517 -4.155 -1.714 1.00 81.94 223 ILE A O 1
ATOM 1728 N N . TYR A 1 224 ? -4.673 -6.279 -0.940 1.00 84.19 224 TYR A N 1
ATOM 1729 C CA . TYR A 1 224 ? -6.035 -6.541 -1.377 1.00 84.19 224 TYR A CA 1
ATOM 1730 C C . TYR A 1 224 ? -6.949 -6.790 -0.177 1.00 84.19 224 TYR A C 1
ATOM 1732 O O . TYR A 1 224 ? -6.519 -7.292 0.865 1.00 84.19 224 TYR A O 1
ATOM 1740 N N . PHE A 1 225 ? -8.216 -6.416 -0.338 1.00 83.56 225 PHE A N 1
ATOM 1741 C CA . PHE A 1 225 ? -9.267 -6.623 0.646 1.00 83.56 225 PHE A CA 1
ATOM 1742 C C . PHE A 1 225 ? -10.454 -7.345 0.020 1.00 83.56 225 PHE A C 1
ATOM 1744 O O . PHE A 1 225 ? -10.921 -6.958 -1.056 1.00 83.56 225 PHE A O 1
ATOM 1751 N N . ASP A 1 226 ? -10.942 -8.357 0.719 1.00 79.44 226 ASP A N 1
ATOM 1752 C CA . ASP A 1 226 ? -12.062 -9.209 0.334 1.00 79.44 226 ASP A CA 1
ATOM 1753 C C . ASP A 1 226 ? -12.892 -9.598 1.575 1.00 79.44 226 ASP A C 1
ATOM 1755 O O . ASP A 1 226 ? -12.685 -9.082 2.678 1.00 79.44 226 ASP A O 1
ATOM 1759 N N . GLU A 1 227 ? -13.841 -10.518 1.408 1.00 75.62 227 GLU A N 1
ATOM 1760 C CA . GLU A 1 227 ? -14.697 -11.018 2.493 1.00 75.62 227 GLU A CA 1
ATOM 1761 C C . GLU A 1 227 ? -13.921 -11.753 3.600 1.00 75.62 227 GLU A C 1
ATOM 1763 O O . GLU A 1 227 ? -14.426 -11.918 4.711 1.00 75.62 227 GLU A O 1
ATOM 1768 N N . LYS A 1 228 ? -12.687 -12.188 3.316 1.00 68.38 228 LYS A N 1
ATOM 1769 C CA . LYS A 1 228 ? -11.787 -12.850 4.267 1.00 68.38 228 LYS A CA 1
ATOM 1770 C C . LYS A 1 228 ? -10.896 -11.844 4.998 1.00 68.38 228 LYS A C 1
ATOM 1772 O O . LYS A 1 228 ? -10.154 -12.239 5.896 1.00 68.38 228 LYS A O 1
ATOM 1777 N N . GLY A 1 229 ? -10.992 -10.558 4.657 1.00 69.75 229 GLY A N 1
ATOM 1778 C CA . GLY A 1 229 ? -10.325 -9.455 5.329 1.00 69.75 229 GLY A CA 1
ATOM 1779 C C . GLY A 1 229 ? -9.280 -8.788 4.444 1.00 69.75 229 GLY A C 1
ATOM 1780 O O . GLY A 1 229 ? -9.571 -8.309 3.354 1.00 69.75 229 GLY A O 1
ATOM 1781 N N . CYS A 1 230 ? -8.063 -8.665 4.958 1.00 72.88 230 CYS A N 1
ATOM 1782 C CA . CYS A 1 230 ? -6.919 -8.101 4.248 1.00 72.88 230 CYS A CA 1
ATOM 1783 C C . CYS A 1 230 ? -5.938 -9.233 3.935 1.00 72.88 230 CYS A C 1
ATOM 1785 O O . CYS A 1 230 ? -5.765 -10.126 4.768 1.00 72.88 230 CYS A O 1
ATOM 1787 N N . THR A 1 231 ? -5.251 -9.185 2.790 1.00 68.38 231 THR A N 1
ATOM 1788 C CA . THR A 1 231 ? -4.107 -10.062 2.488 1.00 68.38 231 THR A CA 1
ATOM 1789 C C . THR A 1 231 ? -2.932 -9.748 3.434 1.00 68.38 231 THR A C 1
ATOM 1791 O O . THR A 1 231 ? -1.936 -9.142 3.045 1.00 68.38 231 THR A O 1
ATOM 1794 N N . LEU A 1 232 ? -3.072 -10.109 4.716 1.00 59.66 232 LEU A N 1
ATOM 1795 C CA . LEU A 1 232 ? -2.130 -9.824 5.807 1.00 59.66 232 LEU A CA 1
ATOM 1796 C C . LEU A 1 232 ? -0.980 -10.827 5.874 1.00 59.66 232 LEU A C 1
ATOM 1798 O O . LEU A 1 232 ? 0.043 -10.527 6.488 1.00 59.66 232 LEU A O 1
ATOM 1802 N N . SER A 1 233 ? -1.133 -12.005 5.260 1.00 52.41 233 SER A N 1
ATOM 1803 C CA . SER A 1 233 ? -0.193 -13.131 5.368 1.00 52.41 233 SER A CA 1
ATOM 1804 C C . SER A 1 233 ? 1.216 -12.836 4.845 1.00 52.41 233 SER A C 1
ATOM 1806 O O . SER A 1 233 ? 2.077 -13.701 4.931 1.00 52.41 233 SER A O 1
ATOM 1808 N N . LEU A 1 234 ? 1.452 -11.644 4.295 1.00 50.78 234 LEU A N 1
ATOM 1809 C CA . LEU A 1 234 ? 2.715 -11.223 3.698 1.00 50.78 234 LEU A CA 1
ATOM 1810 C C . LEU A 1 234 ? 3.286 -9.934 4.314 1.00 50.78 234 LEU A C 1
ATOM 1812 O O . LEU A 1 234 ? 4.251 -9.371 3.803 1.00 50.78 234 LEU A O 1
ATOM 1816 N N . LEU A 1 235 ? 2.698 -9.441 5.408 1.00 60.72 235 LEU A N 1
ATOM 1817 C CA . LEU A 1 235 ? 3.123 -8.187 6.031 1.00 60.72 235 LEU A CA 1
ATOM 1818 C C . LEU A 1 235 ? 4.171 -8.365 7.124 1.00 60.72 235 LEU A C 1
ATOM 1820 O O . LEU A 1 235 ? 4.526 -7.369 7.742 1.00 60.72 235 LEU A O 1
ATOM 1824 N N . THR A 1 236 ? 4.680 -9.569 7.394 1.00 64.81 236 THR A N 1
ATOM 1825 C CA . THR A 1 236 ? 5.749 -9.705 8.393 1.00 64.81 236 THR A CA 1
ATOM 1826 C C . THR A 1 236 ? 7.014 -8.988 7.915 1.00 64.81 236 THR A C 1
ATOM 1828 O O . THR A 1 236 ? 7.279 -8.872 6.716 1.00 64.81 236 THR A O 1
ATOM 1831 N N . LYS A 1 237 ? 7.802 -8.467 8.858 1.00 66.31 237 LYS A N 1
ATOM 1832 C CA . LYS A 1 237 ? 9.068 -7.794 8.550 1.00 66.31 237 LYS A CA 1
ATOM 1833 C C . LYS A 1 237 ? 10.026 -8.754 7.847 1.00 66.31 237 LYS A C 1
ATOM 1835 O O . LYS A 1 237 ? 10.722 -8.357 6.918 1.00 66.31 237 LYS A O 1
ATOM 1840 N N . GLU A 1 238 ? 10.034 -10.014 8.267 1.00 71.62 238 GLU A N 1
ATOM 1841 C CA . GLU A 1 238 ? 10.827 -11.086 7.678 1.00 71.62 238 GLU A CA 1
ATOM 1842 C C . GLU A 1 238 ? 10.430 -11.345 6.220 1.00 71.62 238 GLU A C 1
ATOM 1844 O O . GLU A 1 238 ? 11.307 -11.400 5.356 1.00 71.62 238 GLU A O 1
ATOM 1849 N N . ASP A 1 239 ? 9.130 -11.434 5.927 1.00 65.50 239 ASP A N 1
ATOM 1850 C CA . ASP A 1 239 ? 8.633 -11.628 4.561 1.00 65.50 239 ASP A CA 1
ATOM 1851 C C . ASP A 1 239 ? 8.924 -10.410 3.680 1.00 65.50 239 ASP A C 1
ATOM 1853 O O . ASP A 1 239 ? 9.403 -10.570 2.557 1.00 65.50 239 ASP A O 1
ATOM 1857 N N . ALA A 1 240 ? 8.737 -9.193 4.203 1.00 64.44 240 ALA A N 1
ATOM 1858 C CA . ALA A 1 240 ? 9.052 -7.958 3.488 1.00 64.44 240 ALA A CA 1
ATOM 1859 C C . ALA A 1 240 ? 10.552 -7.845 3.165 1.00 64.44 240 ALA A C 1
ATOM 1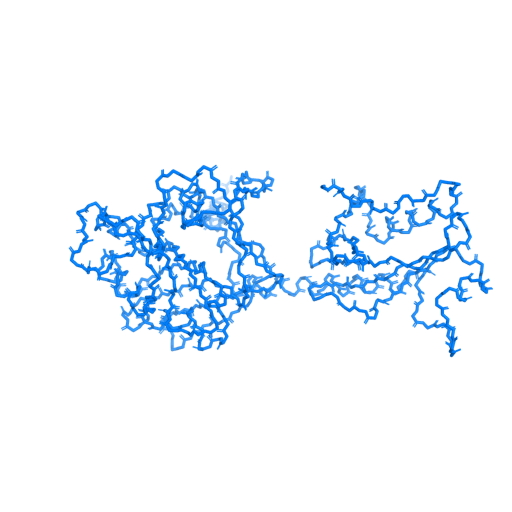861 O O . ALA A 1 240 ? 10.928 -7.470 2.053 1.00 64.44 240 ALA A O 1
ATOM 1862 N N . VAL A 1 241 ? 11.429 -8.209 4.109 1.00 68.25 241 VAL A N 1
ATOM 1863 C CA . VAL A 1 241 ? 12.883 -8.252 3.888 1.00 68.25 241 VAL A CA 1
ATOM 1864 C C . VAL A 1 241 ? 13.243 -9.326 2.863 1.00 68.25 241 VAL A C 1
ATOM 1866 O O . VAL A 1 241 ? 14.019 -9.056 1.944 1.00 68.25 241 VAL A O 1
ATOM 1869 N N . LYS A 1 242 ? 12.667 -10.526 2.979 1.00 73.00 242 LYS A N 1
ATOM 1870 C CA . LYS A 1 242 ? 12.918 -11.640 2.058 1.00 73.00 242 LYS A CA 1
ATOM 1871 C C . LYS A 1 242 ? 12.463 -11.317 0.638 1.00 73.00 242 LYS A C 1
ATOM 1873 O O . LYS A 1 242 ? 13.189 -11.598 -0.315 1.00 73.00 242 LYS A O 1
ATOM 1878 N N . GLU A 1 243 ? 11.300 -10.704 0.473 1.00 68.44 243 GLU A N 1
ATOM 1879 C CA . GLU A 1 243 ? 10.799 -10.284 -0.833 1.00 68.44 243 GLU A CA 1
ATOM 1880 C C . GLU A 1 243 ? 11.606 -9.114 -1.399 1.00 68.44 243 GLU A C 1
ATOM 1882 O O . GLU A 1 243 ? 11.939 -9.125 -2.583 1.00 68.44 243 GLU A O 1
ATOM 1887 N N . ALA A 1 244 ? 11.976 -8.126 -0.578 1.00 69.69 244 ALA A N 1
ATOM 1888 C CA . ALA A 1 244 ? 12.841 -7.035 -1.019 1.00 69.69 244 ALA A CA 1
ATOM 1889 C C . ALA A 1 244 ? 14.202 -7.561 -1.494 1.00 69.69 244 ALA A C 1
ATOM 1891 O O . ALA A 1 244 ? 14.728 -7.082 -2.502 1.00 69.69 244 ALA A O 1
ATOM 1892 N N . GLN A 1 245 ? 14.745 -8.568 -0.807 1.00 77.69 245 GLN A N 1
ATOM 1893 C CA . GLN A 1 245 ? 15.963 -9.257 -1.213 1.00 77.69 245 GLN A CA 1
ATOM 1894 C C . GLN A 1 245 ? 15.753 -10.038 -2.517 1.00 77.69 245 GLN A C 1
ATOM 1896 O O . GLN A 1 245 ? 16.500 -9.829 -3.464 1.00 77.69 245 GLN A O 1
ATOM 1901 N N . THR A 1 246 ? 14.680 -10.825 -2.619 1.00 78.19 246 THR A N 1
ATOM 1902 C CA . THR A 1 246 ? 14.329 -11.579 -3.838 1.00 78.19 246 THR A CA 1
ATOM 1903 C C . THR A 1 246 ? 14.155 -10.651 -5.044 1.00 78.19 246 THR A C 1
ATOM 1905 O O . THR A 1 246 ? 14.696 -10.905 -6.116 1.00 78.19 246 THR A O 1
ATOM 1908 N N . SER A 1 247 ? 13.457 -9.528 -4.858 1.00 75.75 247 SER A N 1
ATOM 1909 C CA . SER A 1 247 ? 13.266 -8.499 -5.882 1.00 75.75 247 SER A CA 1
ATOM 1910 C C . SER A 1 247 ? 14.599 -7.882 -6.301 1.00 75.75 247 SER A C 1
ATOM 1912 O O . SER A 1 247 ? 14.838 -7.660 -7.483 1.00 75.75 247 SER A O 1
ATOM 1914 N N . ARG A 1 248 ? 15.485 -7.589 -5.340 1.00 79.62 248 ARG A N 1
ATOM 1915 C CA . ARG A 1 248 ? 16.817 -7.040 -5.617 1.00 79.62 248 ARG A CA 1
ATOM 1916 C C . ARG A 1 248 ? 17.666 -8.026 -6.415 1.00 79.62 248 ARG A C 1
ATOM 1918 O O . ARG A 1 248 ? 18.286 -7.606 -7.389 1.00 79.62 248 ARG A O 1
ATOM 1925 N N . ASP A 1 249 ? 17.665 -9.296 -6.024 1.00 85.19 249 ASP A N 1
ATOM 1926 C CA . ASP A 1 249 ? 18.421 -10.355 -6.693 1.00 85.19 249 ASP A CA 1
ATOM 1927 C C . ASP A 1 249 ? 17.915 -10.558 -8.125 1.00 85.19 249 ASP A C 1
ATOM 1929 O O . ASP A 1 249 ? 18.711 -10.565 -9.064 1.00 85.19 249 ASP A O 1
ATOM 1933 N N . LEU A 1 250 ? 16.591 -10.566 -8.322 1.00 88.12 250 LEU A N 1
ATOM 1934 C CA . LEU A 1 250 ? 15.986 -10.641 -9.650 1.00 88.12 250 LEU A CA 1
ATOM 1935 C C . LEU A 1 250 ? 16.387 -9.452 -10.535 1.00 88.12 250 LEU A C 1
ATOM 1937 O O . LEU A 1 250 ? 16.815 -9.639 -11.672 1.00 88.12 250 LEU A O 1
ATOM 1941 N N . LEU A 1 251 ? 16.278 -8.219 -10.029 1.00 87.38 251 LEU A N 1
ATOM 1942 C CA . LEU A 1 251 ? 16.650 -7.028 -10.800 1.00 87.38 251 LEU A CA 1
ATOM 1943 C C . LEU A 1 251 ? 18.159 -6.972 -11.091 1.00 87.38 251 LEU A C 1
ATOM 1945 O O . LEU A 1 251 ? 18.568 -6.449 -12.129 1.00 87.38 251 LEU A O 1
ATOM 1949 N N . HIS A 1 252 ? 18.989 -7.524 -10.205 1.00 88.44 252 HIS A N 1
ATOM 1950 C CA . HIS A 1 252 ? 20.419 -7.682 -10.442 1.00 88.44 252 HIS A CA 1
ATOM 1951 C C . HIS A 1 252 ? 20.700 -8.709 -11.552 1.00 88.44 252 HIS A C 1
ATOM 1953 O O . HIS A 1 252 ? 21.529 -8.462 -12.430 1.00 88.44 252 HIS A O 1
ATOM 1959 N N . ASP A 1 253 ? 19.987 -9.835 -11.566 1.00 91.31 253 ASP A N 1
ATOM 1960 C CA . ASP A 1 253 ? 20.086 -10.826 -12.640 1.00 91.31 253 ASP A CA 1
ATOM 1961 C C . ASP A 1 253 ? 19.589 -10.275 -13.984 1.00 91.31 253 ASP A C 1
ATOM 1963 O O . ASP A 1 253 ? 20.183 -10.569 -15.022 1.00 91.31 253 ASP A O 1
ATOM 1967 N N . VAL A 1 254 ? 18.574 -9.406 -13.978 1.00 92.50 254 VAL A N 1
ATOM 1968 C CA . VAL A 1 254 ? 18.126 -8.659 -15.164 1.00 92.50 254 VAL A CA 1
ATOM 1969 C C . VAL A 1 254 ? 19.227 -7.728 -15.693 1.00 92.50 254 VAL A C 1
ATOM 1971 O O . VAL A 1 254 ? 19.496 -7.746 -16.894 1.00 92.50 254 VAL A O 1
ATOM 1974 N N . ASP A 1 255 ? 19.903 -6.952 -14.833 1.00 93.31 255 ASP A N 1
ATOM 1975 C CA . ASP A 1 255 ? 21.037 -6.097 -15.240 1.00 93.31 255 ASP A CA 1
ATOM 1976 C C . ASP A 1 255 ? 22.175 -6.931 -15.846 1.00 93.31 255 ASP A C 1
ATOM 1978 O O . ASP A 1 255 ? 22.720 -6.576 -16.894 1.00 93.31 255 ASP A O 1
ATOM 1982 N N . ARG A 1 256 ? 22.492 -8.081 -15.233 1.00 93.56 256 ARG A N 1
ATOM 1983 C CA . ARG A 1 256 ? 23.499 -9.020 -15.745 1.00 93.56 256 ARG A CA 1
ATOM 1984 C C . ARG A 1 256 ? 23.096 -9.592 -17.107 1.00 93.56 256 ARG A C 1
ATOM 1986 O O . ARG A 1 256 ? 23.912 -9.604 -18.025 1.00 93.56 256 ARG A O 1
ATOM 1993 N N . ALA A 1 257 ? 21.851 -10.043 -17.253 1.00 93.94 257 ALA A N 1
ATOM 1994 C CA . ALA A 1 257 ? 21.335 -10.589 -18.506 1.00 93.94 257 ALA A CA 1
ATOM 1995 C C . ALA A 1 257 ? 21.342 -9.542 -19.626 1.00 93.94 257 ALA A C 1
ATOM 1997 O O . ALA A 1 257 ? 21.756 -9.852 -20.742 1.00 93.94 257 ALA A O 1
ATOM 1998 N N . LEU A 1 258 ? 20.958 -8.294 -19.322 1.00 95.56 258 LEU A N 1
ATOM 1999 C CA . LEU A 1 258 ? 21.036 -7.189 -20.272 1.00 95.56 258 LEU A CA 1
ATOM 2000 C C . LEU A 1 258 ? 22.481 -6.996 -20.748 1.00 95.56 258 LEU A C 1
ATOM 2002 O O . LEU A 1 258 ? 22.717 -7.014 -21.949 1.00 95.56 258 LEU A O 1
ATOM 2006 N N . LYS A 1 259 ? 23.443 -6.865 -19.827 1.00 94.62 259 LYS A N 1
ATOM 2007 C CA . LYS A 1 259 ? 24.862 -6.631 -20.155 1.00 94.62 259 LYS A CA 1
ATOM 2008 C C . LYS A 1 259 ? 25.510 -7.765 -20.948 1.00 94.62 259 LYS A C 1
ATOM 2010 O O . LYS A 1 259 ? 26.397 -7.509 -21.753 1.00 94.62 259 LYS A O 1
ATOM 2015 N N . ASN A 1 260 ? 25.052 -8.997 -20.739 1.00 94.69 260 ASN A N 1
ATOM 2016 C CA . ASN A 1 260 ? 25.524 -10.172 -21.470 1.00 94.69 260 ASN A CA 1
ATOM 2017 C C . ASN A 1 260 ? 24.836 -10.355 -22.835 1.00 94.69 260 ASN A C 1
ATOM 2019 O O . ASN A 1 260 ? 25.184 -11.276 -23.574 1.00 94.69 260 ASN A O 1
ATOM 2023 N N . SER A 1 261 ? 23.853 -9.518 -23.180 1.00 95.00 261 SER A N 1
ATOM 2024 C CA . SER A 1 261 ? 23.209 -9.568 -24.489 1.00 95.00 261 SER A CA 1
ATOM 2025 C C . SER A 1 261 ? 24.190 -9.157 -25.592 1.00 95.00 261 SER A C 1
ATOM 2027 O O . SER A 1 261 ? 24.840 -8.117 -25.463 1.00 95.00 261 SER A O 1
ATOM 2029 N N . PRO A 1 262 ? 24.242 -9.870 -26.734 1.00 93.50 262 PRO A N 1
ATOM 2030 C CA . PRO A 1 262 ? 25.067 -9.455 -27.870 1.00 93.50 262 PRO A CA 1
ATOM 2031 C C . PRO A 1 262 ? 24.638 -8.095 -28.449 1.00 93.50 262 PRO A C 1
ATOM 2033 O O . PRO A 1 262 ? 25.437 -7.427 -29.105 1.00 93.50 262 PRO A O 1
ATOM 2036 N N . TYR A 1 263 ? 23.407 -7.660 -28.160 1.00 94.81 263 TYR A N 1
ATOM 2037 C CA . TYR A 1 263 ? 22.837 -6.379 -28.584 1.00 94.81 263 TYR A CA 1
ATOM 2038 C C . TYR A 1 263 ? 23.082 -5.240 -27.587 1.00 94.81 263 TYR A C 1
ATOM 2040 O O . TYR A 1 263 ? 22.647 -4.118 -27.835 1.00 94.81 263 TYR A O 1
ATOM 2048 N N . TYR A 1 264 ? 23.704 -5.499 -26.432 1.00 96.19 264 TYR A N 1
ATOM 2049 C CA . TYR A 1 264 ? 23.892 -4.470 -25.412 1.00 96.19 264 TYR A CA 1
ATOM 2050 C C . TYR A 1 264 ? 25.078 -3.559 -25.709 1.00 96.19 264 TYR A C 1
ATOM 2052 O O . TYR A 1 264 ? 26.181 -4.031 -25.985 1.00 96.19 264 TYR A O 1
ATOM 2060 N N . ARG A 1 265 ? 24.856 -2.248 -25.603 1.00 94.94 265 ARG A N 1
ATOM 2061 C CA . ARG A 1 265 ? 25.880 -1.207 -25.725 1.00 94.94 265 ARG A CA 1
ATOM 2062 C C . ARG A 1 265 ? 25.611 -0.101 -24.705 1.00 94.94 265 ARG A C 1
ATOM 2064 O O . ARG A 1 265 ? 24.501 0.422 -24.631 1.00 94.94 265 ARG A O 1
ATOM 2071 N N . ASP A 1 266 ? 26.624 0.285 -23.941 1.00 87.56 266 ASP A N 1
ATOM 2072 C CA . ASP A 1 266 ? 26.563 1.401 -22.983 1.00 87.56 266 ASP A CA 1
ATOM 2073 C C . ASP A 1 266 ? 27.596 2.501 -23.233 1.00 87.56 266 ASP A C 1
ATOM 2075 O O . ASP A 1 266 ? 27.555 3.546 -22.584 1.00 87.56 266 ASP A O 1
ATOM 2079 N N . SER A 1 267 ? 28.467 2.307 -24.219 1.00 85.44 267 SER A N 1
ATOM 2080 C CA . SER A 1 267 ? 29.423 3.295 -24.695 1.00 85.44 267 SER A CA 1
ATOM 2081 C C . SER A 1 267 ? 29.438 3.298 -26.218 1.00 85.44 267 SER A C 1
ATOM 2083 O O . SER A 1 267 ? 29.493 2.243 -26.849 1.00 85.44 267 SER A O 1
ATOM 2085 N N . PHE A 1 268 ? 29.393 4.494 -26.804 1.00 85.94 268 PHE A N 1
ATOM 2086 C CA . PHE A 1 268 ? 29.328 4.694 -28.256 1.00 85.94 268 PHE A CA 1
ATOM 2087 C C . PHE A 1 268 ? 30.555 5.434 -28.802 1.00 85.94 268 PHE A C 1
ATOM 2089 O O . PHE A 1 268 ? 30.670 5.613 -30.008 1.00 85.94 268 PHE A O 1
ATOM 2096 N N . GLY A 1 269 ? 31.491 5.838 -27.935 1.00 80.31 269 GLY A N 1
ATOM 2097 C CA . GLY A 1 269 ? 32.560 6.785 -28.258 1.00 80.31 269 GLY A CA 1
ATOM 2098 C C . GLY A 1 269 ? 32.180 8.233 -27.930 1.00 80.31 269 GLY A C 1
ATOM 2099 O O . GLY A 1 269 ? 31.029 8.539 -27.620 1.00 80.31 269 GLY A O 1
ATOM 2100 N N . ARG A 1 270 ? 33.172 9.133 -27.942 1.00 81.56 270 ARG A N 1
ATOM 2101 C CA . ARG A 1 270 ? 32.959 10.559 -27.653 1.00 81.56 270 ARG A CA 1
ATOM 2102 C C . ARG A 1 270 ? 32.086 11.178 -28.754 1.00 81.56 270 ARG A C 1
ATOM 2104 O O . ARG A 1 270 ? 32.325 10.916 -29.928 1.00 81.56 270 ARG A O 1
ATOM 2111 N N . ASP A 1 271 ? 31.083 11.956 -28.351 1.00 83.81 271 ASP A N 1
ATOM 2112 C CA . ASP A 1 271 ? 30.148 12.686 -29.226 1.00 83.81 271 ASP A CA 1
ATOM 2113 C C . ASP A 1 271 ? 29.299 11.819 -30.176 1.00 83.81 271 ASP A C 1
ATOM 2115 O O . ASP A 1 271 ? 28.695 12.337 -31.113 1.00 83.81 271 ASP A O 1
ATOM 2119 N N . LYS A 1 272 ? 29.211 10.506 -29.927 1.00 89.44 272 LYS A N 1
ATOM 2120 C CA . LYS A 1 272 ? 28.396 9.581 -30.722 1.00 89.44 272 LYS A CA 1
ATOM 2121 C C . LYS A 1 272 ? 27.088 9.238 -30.027 1.00 89.44 272 LYS A C 1
ATOM 2123 O O . LYS A 1 272 ? 27.049 8.971 -28.824 1.00 89.44 272 LYS A O 1
ATOM 2128 N N . THR A 1 273 ? 26.016 9.209 -30.809 1.00 91.94 273 THR A N 1
ATOM 2129 C CA . THR A 1 273 ? 24.694 8.777 -30.354 1.00 91.94 273 THR A CA 1
ATOM 2130 C C . THR A 1 273 ? 24.495 7.269 -30.573 1.00 91.94 273 THR A C 1
ATOM 2132 O O . THR A 1 273 ? 25.191 6.662 -31.394 1.00 91.94 273 THR A O 1
ATOM 2135 N N . PRO A 1 274 ? 23.538 6.630 -29.875 1.00 92.69 274 PRO A N 1
ATOM 2136 C CA . PRO A 1 274 ? 23.123 5.261 -30.184 1.00 92.69 274 PRO A CA 1
ATOM 2137 C C . PRO A 1 274 ? 22.749 5.059 -31.663 1.00 92.69 274 PRO A C 1
ATOM 2139 O O . PRO A 1 274 ? 23.001 4.003 -32.239 1.00 92.69 274 PRO A O 1
ATOM 2142 N N . GLU A 1 275 ? 22.165 6.075 -32.295 1.00 94.75 275 GLU A N 1
ATOM 2143 C CA . GLU A 1 275 ? 21.786 6.072 -33.704 1.00 94.75 275 GLU A CA 1
ATOM 2144 C C . GLU A 1 275 ? 23.004 6.069 -34.634 1.00 94.75 275 GLU A C 1
ATOM 2146 O O . GLU A 1 275 ? 23.000 5.370 -35.651 1.00 94.75 275 GLU A O 1
ATOM 2151 N N . ASP A 1 276 ? 24.056 6.814 -34.282 1.00 93.94 276 ASP A N 1
ATOM 2152 C CA . ASP A 1 276 ? 25.318 6.805 -35.028 1.00 93.94 276 ASP A CA 1
ATOM 2153 C C . ASP A 1 276 ? 25.981 5.430 -34.957 1.00 93.94 276 ASP A C 1
ATOM 2155 O O . ASP A 1 276 ? 26.430 4.918 -35.981 1.00 93.94 276 ASP A O 1
ATOM 2159 N N . TYR A 1 277 ? 25.948 4.782 -33.787 1.00 93.69 277 TYR A N 1
ATOM 2160 C CA . TYR A 1 277 ? 26.467 3.424 -33.624 1.00 93.69 277 TYR A CA 1
ATOM 2161 C C . TYR A 1 277 ? 25.782 2.430 -34.570 1.00 93.69 277 TYR A C 1
ATOM 2163 O O . TYR A 1 277 ? 26.466 1.711 -35.302 1.00 93.69 277 TYR A O 1
ATOM 2171 N N . LEU A 1 278 ? 24.443 2.429 -34.605 1.00 93.00 278 LEU A N 1
ATOM 2172 C CA . LEU A 1 278 ? 23.672 1.567 -35.510 1.00 93.00 278 LEU A CA 1
ATOM 2173 C C . LEU A 1 278 ? 24.003 1.844 -36.983 1.00 93.00 278 LEU A C 1
ATOM 2175 O O . LEU A 1 278 ? 24.093 0.916 -37.784 1.00 93.00 278 LEU A O 1
ATOM 2179 N N . ARG A 1 279 ? 24.192 3.118 -37.354 1.00 91.69 279 ARG A N 1
ATOM 2180 C CA . ARG A 1 279 ? 24.544 3.513 -38.726 1.00 91.69 279 ARG A CA 1
ATOM 2181 C C . ARG A 1 279 ? 25.923 3.000 -39.136 1.00 91.69 279 ARG A C 1
ATOM 2183 O O . ARG A 1 279 ? 26.073 2.521 -40.253 1.00 91.69 279 ARG A O 1
ATOM 2190 N N . GLU A 1 280 ? 26.904 3.105 -38.247 1.00 92.31 280 GLU A N 1
ATOM 2191 C CA . GLU A 1 280 ? 28.290 2.703 -38.507 1.00 92.31 280 GLU A CA 1
ATOM 2192 C C . GLU A 1 280 ? 28.470 1.181 -38.551 1.00 92.31 280 GLU A C 1
ATOM 2194 O O . GLU A 1 280 ? 29.243 0.683 -39.364 1.00 92.31 280 GLU A O 1
ATOM 2199 N N . HIS A 1 281 ? 27.749 0.445 -37.701 1.00 88.62 281 HIS A N 1
ATOM 2200 C CA . HIS A 1 281 ? 27.930 -1.003 -37.536 1.00 88.62 281 HIS A CA 1
ATOM 2201 C C . HIS A 1 281 ? 26.909 -1.839 -38.319 1.00 88.62 281 HIS A C 1
ATOM 2203 O O . HIS A 1 281 ? 26.982 -3.065 -38.310 1.00 88.62 281 HIS A O 1
ATOM 2209 N N . GLY A 1 282 ? 25.949 -1.199 -38.997 1.00 86.06 282 GLY A N 1
ATOM 2210 C CA . GLY A 1 282 ? 24.918 -1.890 -39.776 1.00 86.06 282 GLY A CA 1
ATOM 2211 C C . GLY A 1 282 ? 23.942 -2.719 -38.931 1.00 86.06 282 GLY A C 1
ATOM 2212 O O . GLY A 1 282 ? 23.225 -3.557 -39.474 1.00 86.06 282 GLY A O 1
ATOM 2213 N N . GLU A 1 283 ? 23.903 -2.501 -37.615 1.00 88.00 283 GLU A N 1
ATOM 2214 C CA . GLU A 1 283 ? 22.971 -3.168 -36.707 1.00 88.00 283 GLU A CA 1
ATOM 2215 C C . GLU A 1 283 ? 21.559 -2.562 -36.840 1.00 88.00 283 GLU A C 1
ATOM 2217 O O . GLU A 1 283 ? 21.385 -1.361 -37.066 1.00 88.00 283 GLU A O 1
ATOM 2222 N N . THR A 1 284 ? 20.518 -3.387 -36.694 1.00 88.69 284 THR A N 1
ATOM 2223 C CA . THR A 1 284 ? 19.123 -2.928 -36.821 1.00 88.69 284 THR A CA 1
ATOM 2224 C C . THR A 1 284 ? 18.534 -2.413 -35.509 1.00 88.69 284 THR A C 1
ATOM 2226 O O . THR A 1 284 ? 17.615 -1.590 -35.528 1.00 88.69 284 THR A O 1
ATOM 2229 N N . PHE A 1 285 ? 19.063 -2.858 -34.370 1.00 96.00 285 PHE A N 1
ATOM 2230 C CA . PHE A 1 285 ? 18.708 -2.365 -33.045 1.00 96.00 285 PHE A CA 1
ATOM 2231 C C . PHE A 1 285 ? 19.813 -2.662 -32.028 1.00 96.00 285 PHE A C 1
ATOM 2233 O O . PHE A 1 285 ? 20.629 -3.556 -32.229 1.00 96.00 285 PHE A O 1
ATOM 2240 N N . LEU A 1 286 ? 19.782 -1.939 -30.911 1.00 95.94 286 LEU A N 1
ATOM 2241 C CA . LEU A 1 286 ? 20.620 -2.175 -29.742 1.00 95.94 286 LEU A CA 1
ATOM 2242 C C . LEU A 1 286 ? 19.824 -1.983 -28.452 1.00 95.94 286 LEU A C 1
ATOM 2244 O O . LEU A 1 286 ? 18.821 -1.262 -28.406 1.00 95.94 286 LEU A O 1
ATOM 2248 N N . LEU A 1 287 ? 20.309 -2.611 -27.389 1.00 96.62 287 LEU A N 1
ATOM 2249 C CA . LEU A 1 287 ? 19.819 -2.476 -26.026 1.00 96.62 287 LEU A CA 1
ATOM 2250 C C . LEU A 1 287 ? 20.806 -1.633 -25.218 1.00 96.62 287 LEU A C 1
ATOM 2252 O O . LEU A 1 287 ? 22.016 -1.757 -25.378 1.00 96.62 287 LEU A O 1
ATOM 2256 N N . ARG A 1 288 ? 20.309 -0.800 -24.308 1.00 94.69 288 ARG A N 1
ATOM 2257 C CA . ARG A 1 288 ? 21.162 0.010 -23.430 1.00 94.69 288 ARG A CA 1
ATOM 2258 C C . ARG A 1 288 ? 20.497 0.276 -22.096 1.00 94.69 288 ARG A C 1
ATOM 2260 O O . ARG A 1 288 ? 19.269 0.315 -22.002 1.00 94.69 288 ARG A O 1
ATOM 2267 N N . LYS A 1 289 ? 21.297 0.536 -21.066 1.00 93.25 289 LYS A N 1
ATOM 2268 C CA . LYS A 1 289 ? 20.763 1.051 -19.804 1.00 93.25 289 LYS A CA 1
ATOM 2269 C C . LYS A 1 289 ? 20.126 2.422 -20.046 1.00 93.25 289 LYS A C 1
ATOM 2271 O O . LYS A 1 289 ? 20.633 3.226 -20.831 1.00 93.25 289 LYS A O 1
ATOM 2276 N N . SER A 1 290 ? 18.978 2.679 -19.423 1.00 91.06 290 SER A N 1
ATOM 2277 C CA . SER A 1 290 ? 18.324 3.979 -19.569 1.00 91.06 290 SER A CA 1
ATOM 2278 C C . SER A 1 290 ? 18.949 4.996 -18.618 1.00 91.06 290 SER A C 1
ATOM 2280 O O . SER A 1 290 ? 19.174 4.692 -17.450 1.00 91.06 290 SER A O 1
ATOM 2282 N N . ASN A 1 291 ? 19.163 6.223 -19.096 1.00 83.62 291 ASN A N 1
ATOM 2283 C CA . ASN A 1 291 ? 19.666 7.329 -18.268 1.00 83.62 291 ASN A CA 1
ATOM 2284 C C . ASN A 1 291 ? 18.571 7.955 -17.392 1.00 83.62 291 ASN A C 1
ATOM 2286 O O . ASN A 1 291 ? 18.859 8.771 -16.524 1.00 83.62 291 ASN A O 1
ATOM 2290 N N . THR A 1 292 ? 17.309 7.599 -17.629 1.00 82.12 292 THR A N 1
ATOM 2291 C CA . THR A 1 292 ? 16.170 8.082 -16.852 1.00 82.12 292 THR A CA 1
ATOM 2292 C C . THR A 1 292 ? 15.612 6.912 -16.049 1.00 82.12 292 THR A C 1
ATOM 2294 O O . THR A 1 292 ? 14.895 6.089 -16.623 1.00 82.12 292 THR A O 1
ATOM 2297 N N . PRO A 1 293 ? 15.955 6.788 -14.758 1.00 80.38 293 PRO A N 1
ATOM 2298 C CA . PRO A 1 293 ? 15.452 5.702 -13.931 1.00 80.38 293 PRO A CA 1
ATOM 2299 C C . PRO A 1 293 ? 13.943 5.841 -13.706 1.00 80.38 293 PRO A C 1
ATOM 2301 O O . PRO A 1 293 ? 13.425 6.950 -13.584 1.00 80.38 293 PRO A O 1
ATOM 2304 N N . TYR A 1 294 ? 13.251 4.707 -13.605 1.00 77.19 294 TYR A N 1
ATOM 2305 C CA . TYR A 1 294 ? 11.874 4.638 -13.123 1.00 77.19 294 TYR A CA 1
ATOM 2306 C C . TYR A 1 294 ? 11.879 4.066 -11.692 1.00 77.19 294 TYR A C 1
ATOM 2308 O O . TYR A 1 294 ? 12.268 2.906 -11.511 1.00 77.19 294 TYR A O 1
ATOM 2316 N N . PRO A 1 295 ? 11.512 4.848 -10.654 1.00 73.44 295 PRO A N 1
ATOM 2317 C CA . PRO A 1 295 ? 11.563 4.392 -9.266 1.00 73.44 295 PRO A CA 1
ATOM 2318 C C . PRO A 1 295 ? 10.769 3.102 -9.082 1.00 73.44 295 PRO A C 1
ATOM 2320 O O . PRO A 1 295 ? 9.593 3.045 -9.428 1.00 73.44 295 PRO A O 1
ATOM 2323 N N . GLY A 1 296 ? 11.406 2.058 -8.554 1.00 70.94 296 GLY A N 1
ATOM 2324 C CA . GLY A 1 296 ? 10.759 0.751 -8.427 1.00 70.94 296 GLY A CA 1
ATOM 2325 C C . GLY A 1 296 ? 11.306 -0.338 -9.338 1.00 70.94 296 GLY A C 1
ATOM 2326 O O . GLY A 1 296 ? 11.191 -1.508 -8.981 1.00 70.94 296 GLY A O 1
ATOM 2327 N N . TYR A 1 297 ? 11.927 0.043 -10.456 1.00 86.25 297 TYR A N 1
ATOM 2328 C CA . TYR A 1 297 ? 12.109 -0.840 -11.604 1.00 86.25 297 TYR A CA 1
ATOM 2329 C C . TYR A 1 297 ? 13.548 -0.838 -12.123 1.00 86.25 297 TYR A C 1
ATOM 2331 O O . TYR A 1 297 ? 14.279 0.149 -12.001 1.00 86.25 297 TYR A O 1
ATOM 2339 N N . PHE A 1 298 ? 13.930 -1.916 -12.804 1.00 91.88 298 PHE A N 1
ATOM 2340 C CA . PHE A 1 298 ? 15.070 -1.889 -13.712 1.00 91.88 298 PHE A CA 1
ATOM 2341 C C . PHE A 1 298 ? 14.652 -1.227 -15.026 1.00 91.88 298 PHE A C 1
ATOM 2343 O O . PHE A 1 298 ? 13.674 -1.644 -15.638 1.00 91.88 298 PHE A O 1
ATOM 2350 N N . THR A 1 299 ? 15.366 -0.184 -15.460 1.00 94.06 299 THR A N 1
ATOM 2351 C CA . THR A 1 299 ? 14.993 0.606 -16.647 1.00 94.06 299 THR A CA 1
ATOM 2352 C C . THR A 1 299 ? 16.039 0.478 -17.749 1.00 94.06 299 THR A C 1
ATOM 2354 O O . THR A 1 299 ? 17.215 0.793 -17.547 1.00 94.06 299 THR A O 1
ATOM 2357 N N . PHE A 1 300 ? 15.602 0.090 -18.944 1.00 96.19 300 PHE A N 1
ATOM 2358 C CA . PHE A 1 300 ? 16.450 -0.002 -20.130 1.00 96.19 300 PHE A CA 1
ATOM 2359 C C . PHE A 1 300 ? 15.767 0.637 -21.343 1.00 96.19 300 PHE A C 1
ATOM 2361 O O . PHE A 1 300 ? 14.565 0.908 -21.344 1.00 96.19 300 PHE A O 1
ATOM 2368 N N . SER A 1 301 ? 16.555 0.932 -22.369 1.00 96.00 301 SER A N 1
ATOM 2369 C CA . SER A 1 301 ? 16.076 1.494 -23.625 1.00 96.00 301 SER A CA 1
ATOM 2370 C C . SER A 1 301 ? 16.484 0.603 -24.791 1.00 96.00 301 SER A C 1
ATOM 2372 O O . SER A 1 301 ? 17.568 0.021 -24.790 1.00 96.00 301 SER A O 1
ATOM 2374 N N . VAL A 1 302 ? 15.633 0.560 -25.810 1.00 96.12 302 VAL A N 1
ATOM 2375 C CA . VAL A 1 302 ? 15.946 -0.008 -27.120 1.00 96.12 302 VAL A CA 1
ATOM 2376 C C . VAL A 1 302 ? 16.042 1.129 -28.120 1.00 96.12 302 VAL A C 1
ATOM 2378 O O . VAL A 1 302 ? 15.127 1.950 -28.207 1.00 96.12 302 VAL A O 1
ATOM 2381 N N . THR A 1 303 ? 17.150 1.180 -28.854 1.00 95.75 303 THR A N 1
ATOM 2382 C CA . THR A 1 303 ? 17.297 2.056 -30.025 1.00 95.75 303 THR A CA 1
ATOM 2383 C C . THR A 1 303 ? 17.221 1.172 -31.257 1.00 95.75 303 THR A C 1
ATOM 2385 O O . THR A 1 303 ? 17.912 0.160 -31.298 1.00 95.75 303 THR A O 1
ATOM 2388 N N . TYR A 1 304 ? 16.382 1.500 -32.233 1.00 95.19 304 TYR A N 1
ATOM 2389 C CA . TYR A 1 304 ? 16.194 0.664 -33.420 1.00 95.19 304 TYR A CA 1
ATOM 2390 C C . TYR A 1 304 ? 15.929 1.497 -34.667 1.00 95.19 304 TYR A C 1
ATOM 2392 O O . TYR A 1 304 ? 15.434 2.623 -34.584 1.00 95.19 304 TYR A O 1
ATOM 2400 N N . LYS A 1 305 ? 16.248 0.923 -35.826 1.00 93.19 305 LYS A N 1
ATOM 2401 C CA . LYS A 1 305 ? 15.943 1.491 -37.135 1.00 93.19 305 LYS A CA 1
ATOM 2402 C C . LYS A 1 305 ? 14.599 0.950 -37.625 1.00 93.19 305 LYS A C 1
ATOM 2404 O O . LYS A 1 305 ? 14.450 -0.250 -37.823 1.00 93.19 305 LYS A O 1
ATOM 2409 N N . GLY A 1 306 ? 13.613 1.823 -37.791 1.00 87.75 306 GLY A N 1
ATOM 2410 C CA . GLY A 1 306 ? 12.301 1.451 -38.314 1.00 87.75 306 GLY A CA 1
ATOM 2411 C C . GLY A 1 306 ? 12.319 1.175 -39.818 1.00 87.75 306 GLY A C 1
ATOM 2412 O O . GLY A 1 306 ? 13.277 1.499 -40.525 1.00 87.75 306 GLY A O 1
ATOM 2413 N N . SER A 1 307 ? 11.216 0.615 -40.320 1.00 84.69 307 SER A N 1
ATOM 2414 C CA . SER A 1 307 ? 11.024 0.334 -41.749 1.00 84.69 307 SER A CA 1
ATOM 2415 C C . SER A 1 307 ? 11.029 1.596 -42.625 1.00 84.69 307 SER A C 1
ATOM 2417 O O . SER A 1 307 ? 11.324 1.523 -43.816 1.00 84.69 307 SER A O 1
ATOM 2419 N N . ASP A 1 308 ? 10.775 2.769 -42.038 1.00 86.31 308 ASP A N 1
ATOM 2420 C CA . ASP A 1 308 ? 10.851 4.081 -42.689 1.00 86.31 308 ASP A CA 1
ATOM 2421 C C . ASP A 1 308 ? 12.279 4.664 -42.737 1.00 86.31 308 ASP A C 1
ATOM 2423 O O . ASP A 1 308 ? 12.468 5.829 -43.091 1.00 86.31 308 ASP A O 1
ATOM 2427 N N . ASN A 1 309 ? 13.288 3.858 -42.385 1.00 85.12 309 ASN A N 1
ATOM 2428 C CA . ASN A 1 309 ? 14.694 4.235 -42.247 1.00 85.12 309 ASN A CA 1
ATOM 2429 C C . ASN A 1 309 ? 14.987 5.300 -41.176 1.00 85.12 309 ASN A C 1
ATOM 2431 O O . ASN A 1 309 ? 16.115 5.800 -41.128 1.00 85.12 309 ASN A O 1
ATOM 2435 N N . LYS A 1 310 ? 14.037 5.626 -40.293 1.00 91.00 310 LYS A N 1
ATOM 2436 C CA . LYS A 1 310 ? 14.285 6.502 -39.142 1.00 91.00 310 LYS A CA 1
ATOM 2437 C C . LYS A 1 310 ? 14.674 5.699 -37.913 1.00 91.00 310 LYS A C 1
ATOM 2439 O O . LYS A 1 310 ? 14.401 4.506 -37.806 1.00 91.00 310 LYS A O 1
ATOM 2444 N N . TYR A 1 311 ? 15.322 6.377 -36.975 1.00 92.00 311 TYR A N 1
ATOM 2445 C CA . TYR A 1 311 ? 15.706 5.790 -35.703 1.00 92.00 311 TYR A CA 1
ATOM 2446 C C . TYR A 1 311 ? 14.710 6.165 -34.617 1.00 92.00 311 TYR A C 1
ATOM 2448 O O . TYR A 1 311 ? 14.246 7.303 -34.532 1.00 92.00 311 TYR A O 1
ATOM 2456 N N . TYR A 1 312 ? 14.407 5.190 -33.774 1.00 93.00 312 TYR A N 1
ATOM 2457 C CA . TYR A 1 312 ? 13.449 5.315 -32.695 1.00 93.00 312 TYR A CA 1
ATOM 2458 C C . TYR A 1 312 ? 14.055 4.823 -31.392 1.00 93.00 312 TYR A C 1
ATOM 2460 O O . TYR A 1 312 ? 14.861 3.894 -31.367 1.00 93.00 312 TYR A O 1
ATOM 2468 N N . ASN A 1 313 ? 13.597 5.423 -30.297 1.00 92.81 313 ASN A N 1
ATOM 2469 C CA . ASN A 1 313 ? 13.933 5.013 -28.946 1.00 92.81 313 ASN A CA 1
ATOM 2470 C C . ASN A 1 313 ? 12.660 4.579 -28.222 1.00 92.81 313 ASN A C 1
ATOM 2472 O O . ASN A 1 313 ? 11.656 5.291 -28.229 1.00 92.81 313 ASN A O 1
ATOM 2476 N N . THR A 1 314 ? 12.702 3.428 -27.562 1.00 93.81 314 THR A N 1
ATOM 2477 C CA . THR A 1 314 ? 11.620 2.954 -26.692 1.00 93.81 314 THR A CA 1
ATOM 2478 C C . THR A 1 314 ? 12.196 2.605 -25.333 1.00 93.81 314 THR A C 1
ATOM 2480 O O . THR A 1 314 ? 13.255 1.986 -25.245 1.00 93.81 314 THR A O 1
ATOM 2483 N N . ARG A 1 315 ? 11.517 3.028 -24.266 1.00 94.88 315 ARG A N 1
ATOM 2484 C CA . ARG A 1 315 ? 11.903 2.717 -22.890 1.00 94.88 315 ARG A CA 1
ATOM 2485 C C . ARG A 1 315 ? 11.061 1.560 -22.373 1.00 94.88 315 ARG A C 1
ATOM 2487 O O . ARG A 1 315 ? 9.852 1.519 -22.595 1.00 94.88 315 ARG A O 1
ATOM 2494 N N . TYR A 1 316 ? 11.720 0.671 -21.648 1.00 96.19 316 TYR A N 1
ATOM 2495 C CA . TYR A 1 316 ? 11.113 -0.452 -20.960 1.00 96.19 316 TYR A CA 1
ATOM 2496 C C . TYR A 1 316 ? 11.506 -0.439 -19.489 1.00 96.19 316 TYR A C 1
ATOM 2498 O O . TYR A 1 316 ? 12.581 0.043 -19.115 1.00 96.19 316 TYR A O 1
ATOM 2506 N N . VAL A 1 317 ? 10.626 -0.992 -18.665 1.00 93.88 317 VAL A N 1
ATOM 2507 C CA . VAL A 1 317 ? 10.868 -1.222 -17.245 1.00 93.88 317 VAL A CA 1
ATOM 2508 C C . VAL A 1 317 ? 10.540 -2.665 -16.882 1.00 93.88 317 VAL A C 1
ATOM 2510 O O . VAL A 1 317 ? 9.643 -3.266 -17.475 1.00 93.88 317 VAL A O 1
ATOM 2513 N N . ILE A 1 318 ? 11.277 -3.214 -15.919 1.00 91.62 318 ILE A N 1
ATOM 2514 C CA . ILE A 1 318 ? 11.048 -4.545 -15.346 1.00 91.62 318 ILE A CA 1
ATOM 2515 C C . ILE A 1 318 ? 10.881 -4.397 -13.837 1.00 91.62 318 ILE A C 1
ATOM 2517 O O . ILE A 1 318 ? 11.705 -3.744 -13.187 1.00 91.62 318 ILE A O 1
ATOM 2521 N N . ASP A 1 319 ? 9.794 -4.941 -13.295 1.00 83.12 319 ASP A N 1
ATOM 2522 C CA . ASP A 1 319 ? 9.502 -4.889 -11.860 1.00 83.12 319 ASP A CA 1
ATOM 2523 C C . ASP A 1 319 ? 10.240 -5.988 -11.069 1.00 83.12 319 ASP A C 1
ATOM 2525 O O . ASP A 1 319 ? 10.877 -6.879 -11.632 1.00 83.12 319 ASP A O 1
ATOM 2529 N N . GLY A 1 320 ? 10.152 -5.940 -9.735 1.00 76.31 320 GLY A N 1
ATOM 2530 C CA . GLY A 1 320 ? 10.759 -6.940 -8.844 1.00 76.31 320 GLY A CA 1
ATOM 2531 C C . GLY A 1 320 ? 10.159 -8.350 -8.942 1.00 76.31 320 GLY A C 1
ATOM 2532 O O . GLY A 1 320 ? 10.637 -9.251 -8.261 1.00 76.31 320 GLY A O 1
ATOM 2533 N N . LYS A 1 321 ? 9.131 -8.545 -9.777 1.00 78.44 321 LYS A N 1
ATOM 2534 C CA . LYS A 1 321 ? 8.491 -9.834 -10.070 1.00 78.44 321 LYS A CA 1
ATOM 2535 C C . LYS A 1 321 ? 8.845 -10.350 -11.471 1.00 78.44 321 LYS A C 1
ATOM 2537 O O . LYS A 1 3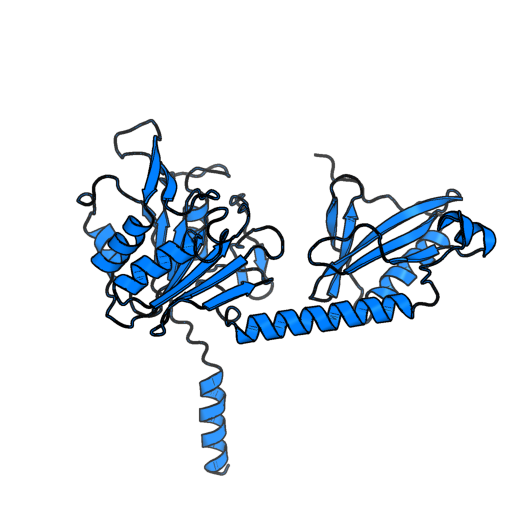21 ? 8.458 -11.461 -11.820 1.00 78.44 321 LYS A O 1
ATOM 2542 N N . GLY A 1 322 ? 9.588 -9.574 -12.264 1.00 84.38 322 GLY A N 1
ATOM 2543 C CA . GLY A 1 322 ? 10.015 -9.935 -13.615 1.00 84.38 322 GLY A CA 1
ATOM 2544 C C . GLY A 1 322 ? 9.016 -9.563 -14.710 1.00 84.38 322 GLY A C 1
ATOM 2545 O O . GLY A 1 322 ? 9.232 -9.925 -15.867 1.00 84.38 322 GLY A O 1
ATOM 2546 N N . ASN A 1 323 ? 7.949 -8.827 -14.388 1.00 87.81 323 ASN A N 1
ATOM 2547 C CA . ASN A 1 323 ? 6.999 -8.351 -15.389 1.00 87.81 323 ASN A CA 1
ATOM 2548 C C . ASN A 1 323 ? 7.619 -7.211 -16.199 1.00 87.81 323 ASN A C 1
ATOM 2550 O O . ASN A 1 323 ? 8.244 -6.306 -15.642 1.00 87.81 323 ASN A O 1
ATOM 2554 N N . VAL A 1 324 ? 7.410 -7.235 -17.516 1.00 92.31 324 VAL A N 1
ATOM 2555 C CA . VAL A 1 324 ? 7.950 -6.237 -18.447 1.00 92.31 324 VAL A CA 1
ATOM 2556 C C . VAL A 1 324 ? 6.861 -5.257 -18.851 1.00 92.31 324 VAL A C 1
ATOM 2558 O O . VAL A 1 324 ? 5.756 -5.650 -19.226 1.00 92.31 324 VAL A O 1
ATOM 2561 N N . PHE A 1 325 ? 7.205 -3.974 -18.866 1.00 92.56 325 PHE A N 1
ATOM 2562 C CA . PHE A 1 325 ? 6.325 -2.910 -19.331 1.00 92.56 325 PHE A CA 1
ATOM 2563 C C . PHE A 1 325 ? 7.059 -2.018 -20.330 1.00 92.56 325 PHE A C 1
ATOM 2565 O O . PHE A 1 325 ? 8.241 -1.714 -20.163 1.00 92.56 325 PHE A O 1
ATOM 2572 N N . GLY A 1 326 ? 6.352 -1.575 -21.367 1.00 93.19 326 GLY A N 1
ATOM 2573 C CA . GLY A 1 326 ? 6.766 -0.417 -22.155 1.00 93.19 326 GLY A CA 1
ATOM 2574 C C . GLY A 1 326 ? 6.373 0.871 -21.435 1.00 93.19 326 GLY A C 1
ATOM 2575 O O . GLY A 1 326 ? 5.367 0.893 -20.731 1.00 93.19 326 GLY A O 1
ATOM 2576 N N . VAL A 1 327 ? 7.145 1.939 -21.618 1.00 90.62 327 VAL A N 1
ATOM 2577 C CA . VAL A 1 327 ? 6.836 3.261 -21.054 1.00 90.62 327 VAL A CA 1
ATOM 2578 C C . VAL A 1 327 ? 6.378 4.189 -22.172 1.00 90.62 327 VAL A C 1
ATOM 2580 O O . VAL A 1 327 ? 7.124 4.402 -23.134 1.00 90.62 327 VAL A O 1
ATOM 2583 N N . ASP A 1 328 ? 5.178 4.758 -22.049 1.00 85.62 328 ASP A N 1
ATOM 2584 C CA . ASP A 1 328 ? 4.728 5.805 -22.967 1.00 85.62 328 ASP A CA 1
ATOM 2585 C C . ASP A 1 328 ? 5.589 7.065 -22.789 1.00 85.62 328 ASP A C 1
ATOM 2587 O O . ASP A 1 328 ? 5.766 7.579 -21.683 1.00 85.62 328 ASP A O 1
ATOM 2591 N N . ALA A 1 329 ? 6.156 7.569 -23.885 1.00 81.31 329 ALA A N 1
ATOM 2592 C CA . ALA A 1 329 ? 7.104 8.678 -23.829 1.00 81.31 329 ALA A CA 1
ATOM 2593 C C . ALA A 1 329 ? 6.464 10.021 -23.428 1.00 81.31 329 ALA A C 1
ATOM 2595 O O . ALA A 1 329 ? 7.189 10.926 -23.019 1.00 81.31 329 ALA A O 1
ATOM 2596 N N . LYS A 1 330 ? 5.139 10.169 -23.568 1.00 81.88 330 LYS A N 1
ATOM 2597 C CA . LYS A 1 330 ? 4.399 11.402 -23.267 1.00 81.88 330 LYS A CA 1
ATOM 2598 C C . LYS A 1 330 ? 3.734 11.343 -21.898 1.00 81.88 330 LYS A C 1
ATOM 2600 O O . LYS A 1 330 ? 3.823 12.314 -21.155 1.00 81.88 330 LYS A O 1
ATOM 2605 N N . THR A 1 331 ? 3.056 10.240 -21.586 1.00 80.00 331 THR A N 1
ATOM 2606 C CA . THR A 1 331 ? 2.260 10.102 -20.355 1.00 80.00 331 THR A CA 1
ATOM 2607 C C . THR A 1 331 ? 3.032 9.451 -19.214 1.00 80.00 331 THR A C 1
ATOM 2609 O O . THR A 1 331 ? 2.617 9.575 -18.066 1.00 80.00 331 THR A O 1
ATOM 2612 N N . LEU A 1 332 ? 4.160 8.788 -19.506 1.00 80.62 332 LEU A N 1
ATOM 2613 C CA . LEU A 1 332 ? 4.926 7.963 -18.560 1.00 80.62 332 LEU A CA 1
ATOM 2614 C C . LEU A 1 332 ? 4.139 6.768 -17.994 1.00 80.62 332 LEU A C 1
ATOM 2616 O O . LEU A 1 332 ? 4.585 6.133 -17.032 1.00 80.62 332 LEU A O 1
ATOM 2620 N N . GLU A 1 333 ? 2.996 6.443 -18.601 1.00 81.06 333 GLU A N 1
ATOM 2621 C CA . GLU A 1 333 ? 2.190 5.281 -18.243 1.00 81.06 333 GLU A CA 1
ATOM 2622 C C . GLU A 1 333 ? 2.909 3.979 -18.614 1.00 81.06 333 GLU A C 1
ATOM 2624 O O . GLU A 1 333 ? 3.639 3.896 -19.610 1.00 81.06 333 GLU A O 1
ATOM 2629 N N . LEU A 1 334 ? 2.688 2.950 -17.792 1.00 79.75 334 LEU A N 1
ATOM 2630 C CA . LEU A 1 334 ? 3.242 1.615 -17.986 1.00 79.75 334 LEU A CA 1
ATOM 2631 C C . LEU A 1 334 ? 2.268 0.755 -18.790 1.00 79.75 334 LEU A C 1
ATOM 2633 O O . LEU A 1 334 ? 1.121 0.557 -18.398 1.00 79.75 334 LEU A O 1
ATOM 2637 N N . ILE A 1 335 ? 2.749 0.209 -19.903 1.00 87.38 335 ILE A N 1
ATOM 2638 C CA . ILE A 1 335 ? 1.981 -0.644 -20.810 1.00 87.38 335 ILE A CA 1
ATOM 2639 C C . ILE A 1 335 ? 2.504 -2.079 -20.664 1.00 87.38 335 ILE A C 1
ATOM 2641 O O . ILE A 1 335 ? 3.621 -2.345 -21.123 1.00 87.38 335 ILE A O 1
ATOM 2645 N N . PRO A 1 336 ? 1.741 -3.007 -20.054 1.00 86.25 336 PRO A N 1
ATOM 2646 C CA . PRO A 1 336 ? 2.169 -4.394 -19.879 1.00 86.25 336 PRO A CA 1
ATOM 2647 C C . PRO A 1 336 ? 2.574 -5.054 -21.201 1.00 86.25 336 PRO A C 1
ATOM 2649 O O . PRO A 1 336 ? 1.930 -4.856 -22.236 1.00 86.25 336 PRO A O 1
ATOM 2652 N N . LYS A 1 337 ? 3.643 -5.853 -21.168 1.00 88.56 337 LYS A N 1
ATOM 2653 C CA . LYS A 1 337 ? 4.104 -6.664 -22.297 1.00 88.56 337 LYS A CA 1
ATOM 2654 C C . LYS A 1 337 ? 3.985 -8.141 -21.947 1.00 88.56 337 LYS A C 1
ATOM 2656 O O . LYS A 1 337 ? 4.604 -8.611 -20.999 1.00 88.56 337 LYS A O 1
ATOM 2661 N N . SER A 1 338 ? 3.188 -8.865 -22.726 1.00 84.38 338 SER A N 1
ATOM 2662 C CA . SER A 1 338 ? 3.079 -10.318 -22.621 1.00 84.38 338 SER A CA 1
ATOM 2663 C C . SER A 1 338 ? 4.369 -10.976 -23.105 1.00 84.38 338 SER A C 1
ATOM 2665 O O . SER A 1 338 ? 4.818 -10.686 -24.214 1.00 84.38 338 SER A O 1
ATOM 2667 N N . ILE A 1 339 ? 4.926 -11.873 -22.295 1.00 84.06 339 ILE A N 1
ATOM 2668 C CA . ILE A 1 339 ? 6.025 -12.762 -22.681 1.00 84.06 339 ILE A CA 1
ATOM 2669 C C . ILE A 1 339 ? 5.416 -14.133 -22.989 1.00 84.06 339 ILE A C 1
ATOM 2671 O O . ILE A 1 339 ? 4.595 -14.627 -22.216 1.00 84.06 339 ILE A O 1
ATOM 2675 N N . GLU A 1 340 ? 5.782 -14.726 -24.126 1.00 80.69 340 GLU A N 1
ATOM 2676 C CA . GLU A 1 340 ? 5.313 -16.060 -24.513 1.00 80.69 340 GLU A CA 1
ATOM 2677 C C . GLU A 1 340 ? 5.803 -17.125 -23.518 1.00 80.69 340 GLU A C 1
ATOM 2679 O O . GLU A 1 340 ? 6.887 -17.025 -22.939 1.00 80.69 340 GLU A O 1
ATOM 2684 N N . GLN A 1 341 ? 5.000 -18.169 -23.305 1.00 74.88 341 GLN A N 1
ATOM 2685 C CA . GLN A 1 341 ? 5.345 -19.236 -22.370 1.00 74.88 341 GLN A CA 1
ATOM 2686 C C . GLN A 1 341 ? 6.646 -19.933 -22.802 1.00 74.88 341 GLN A C 1
ATOM 2688 O O . GLN A 1 341 ? 6.746 -20.445 -23.913 1.00 74.88 341 GLN A O 1
ATOM 2693 N N . GLY A 1 342 ? 7.635 -19.974 -21.904 1.00 75.31 342 GLY A N 1
ATOM 2694 C CA . GLY A 1 342 ? 8.955 -20.556 -22.173 1.00 75.31 342 GLY A CA 1
ATOM 2695 C C . GLY A 1 342 ? 9.986 -19.573 -22.740 1.00 75.31 342 GLY A C 1
ATOM 2696 O O . GLY A 1 342 ? 11.163 -19.924 -22.813 1.00 75.31 342 GLY A O 1
ATOM 2697 N N . GLU A 1 343 ? 9.593 -18.342 -23.078 1.00 83.31 343 GLU A N 1
ATOM 2698 C CA . GLU A 1 343 ? 10.530 -17.263 -23.396 1.00 83.31 343 GLU A CA 1
ATOM 2699 C C . GLU A 1 343 ? 10.908 -16.477 -22.132 1.00 83.31 343 GLU A C 1
ATOM 2701 O O . GLU A 1 343 ? 10.120 -16.330 -21.198 1.00 83.31 343 GLU A O 1
ATOM 2706 N N . ASN A 1 344 ? 12.127 -15.933 -22.101 1.00 89.12 344 ASN A N 1
ATOM 2707 C CA . ASN A 1 344 ? 12.492 -14.910 -21.124 1.00 89.12 344 ASN A CA 1
ATOM 2708 C C . ASN A 1 344 ? 12.292 -13.505 -21.719 1.00 89.12 344 ASN A C 1
ATOM 2710 O O . ASN A 1 344 ? 12.188 -13.330 -22.939 1.00 89.12 344 ASN A O 1
ATOM 2714 N N . TRP A 1 345 ? 12.266 -12.490 -20.852 1.00 92.56 345 TRP A N 1
ATOM 2715 C CA . TRP A 1 345 ? 12.040 -11.101 -21.259 1.00 92.56 345 TRP A CA 1
ATOM 2716 C C . TRP A 1 345 ? 13.011 -10.630 -22.352 1.00 92.56 345 TRP A C 1
ATOM 2718 O O . TRP A 1 345 ? 12.600 -9.937 -23.282 1.00 92.56 345 TRP A O 1
ATOM 2728 N N . LEU A 1 346 ? 14.286 -11.023 -22.265 1.00 93.62 346 LEU A N 1
ATOM 2729 C CA . LEU A 1 346 ? 15.329 -10.584 -23.184 1.00 93.62 346 LEU A CA 1
ATOM 2730 C C . LEU A 1 346 ? 15.122 -11.212 -24.562 1.00 93.62 346 LEU A C 1
ATOM 2732 O O . LEU A 1 346 ? 15.118 -10.493 -25.557 1.00 93.62 346 LEU A O 1
ATOM 2736 N N . SER A 1 347 ? 14.870 -12.523 -24.620 1.00 91.31 347 SER A N 1
ATOM 2737 C CA . SER A 1 347 ? 14.551 -13.222 -25.869 1.00 91.31 347 SER A CA 1
ATOM 2738 C C . SER A 1 347 ? 13.302 -12.657 -26.539 1.00 91.31 347 SER A C 1
ATOM 2740 O O . SER A 1 347 ? 13.321 -12.428 -27.745 1.00 91.31 347 SER A O 1
ATOM 2742 N N . SER A 1 348 ? 12.259 -12.350 -25.762 1.00 91.19 348 SER A N 1
ATOM 2743 C CA . SER A 1 348 ? 11.003 -11.812 -26.288 1.00 91.19 348 SER A CA 1
ATOM 2744 C C . SER A 1 348 ? 11.193 -10.413 -26.891 1.00 91.19 348 SER A C 1
ATOM 2746 O O . SER A 1 348 ? 10.785 -10.150 -28.024 1.00 91.19 348 SER A O 1
ATOM 2748 N N . ILE A 1 349 ? 11.906 -9.525 -26.186 1.00 92.38 349 ILE A N 1
ATOM 2749 C CA . ILE A 1 349 ? 12.244 -8.183 -26.684 1.00 92.38 349 ILE A CA 1
ATOM 2750 C C . ILE A 1 349 ? 13.137 -8.266 -27.927 1.00 92.38 349 ILE A C 1
ATOM 2752 O O . ILE A 1 349 ? 12.865 -7.597 -28.923 1.00 92.38 349 ILE A O 1
ATOM 2756 N N . THR A 1 350 ? 14.172 -9.105 -27.909 1.00 92.06 350 THR A N 1
ATOM 2757 C CA . THR A 1 350 ? 15.055 -9.320 -29.061 1.00 92.06 350 THR A CA 1
ATOM 2758 C C . THR A 1 350 ? 14.280 -9.827 -30.278 1.00 92.06 350 THR A C 1
ATOM 2760 O O . THR A 1 350 ? 14.400 -9.236 -31.349 1.00 92.06 350 THR A O 1
ATOM 2763 N N . LYS A 1 351 ? 13.438 -10.855 -30.119 1.00 90.44 351 LYS A N 1
ATOM 2764 C CA . LYS A 1 351 ? 12.594 -11.416 -31.187 1.00 90.44 351 LYS A CA 1
ATOM 2765 C C . LYS A 1 351 ? 11.650 -10.361 -31.761 1.00 90.44 351 LYS A C 1
ATOM 2767 O O . LYS A 1 351 ? 11.543 -10.226 -32.978 1.00 90.44 351 LYS A O 1
ATOM 2772 N N . TYR A 1 352 ? 11.017 -9.558 -30.902 1.00 90.69 352 TYR A N 1
ATOM 2773 C CA . TYR A 1 352 ? 10.165 -8.449 -31.331 1.00 90.69 352 TYR A CA 1
ATOM 2774 C C . TYR A 1 352 ? 10.931 -7.453 -32.214 1.00 90.69 352 TYR A C 1
ATOM 2776 O O . TYR A 1 352 ? 10.484 -7.137 -33.317 1.00 90.69 352 TYR A O 1
ATOM 2784 N N . TYR A 1 353 ? 12.108 -6.994 -31.777 1.00 91.94 353 TYR A N 1
ATOM 2785 C CA . TYR A 1 353 ? 12.882 -6.005 -32.530 1.00 91.94 353 TYR A CA 1
ATOM 2786 C C . TYR A 1 353 ? 13.541 -6.566 -33.792 1.00 91.94 353 TYR A C 1
ATOM 2788 O O . TYR A 1 353 ? 13.629 -5.863 -34.798 1.00 91.94 353 TYR A O 1
ATOM 2796 N N . GLN A 1 354 ? 13.919 -7.842 -33.801 1.00 87.62 354 GLN A N 1
ATOM 2797 C CA . GLN A 1 354 ? 14.321 -8.532 -35.024 1.00 87.62 354 GLN A CA 1
ATOM 2798 C C . GLN A 1 354 ? 13.163 -8.559 -36.027 1.00 87.62 354 GLN A C 1
ATOM 2800 O O . GLN A 1 354 ? 13.349 -8.180 -37.180 1.00 87.62 354 GLN A O 1
ATOM 2805 N N . ASN A 1 355 ? 11.948 -8.891 -35.590 1.00 85.88 355 ASN A N 1
ATOM 2806 C CA . ASN A 1 355 ? 10.798 -8.976 -36.487 1.00 85.88 355 ASN A CA 1
ATOM 2807 C C . ASN A 1 355 ? 10.418 -7.617 -37.087 1.00 85.88 355 ASN A C 1
ATOM 2809 O O . ASN A 1 355 ? 10.277 -7.518 -38.302 1.00 85.88 355 ASN A O 1
ATOM 2813 N N . ILE A 1 356 ? 10.300 -6.552 -36.284 1.00 82.38 356 ILE A N 1
ATOM 2814 C CA . ILE A 1 356 ? 9.880 -5.236 -36.810 1.00 82.38 356 ILE A CA 1
ATOM 2815 C C . ILE A 1 356 ? 10.948 -4.555 -37.676 1.00 82.38 356 ILE A C 1
ATOM 2817 O O . ILE A 1 356 ? 10.627 -3.666 -38.456 1.00 82.38 356 ILE A O 1
ATOM 2821 N N . THR A 1 357 ? 12.221 -4.930 -37.516 1.00 77.12 357 THR A N 1
ATOM 2822 C CA . THR A 1 357 ? 13.314 -4.388 -38.341 1.00 77.12 357 THR A CA 1
ATOM 2823 C C . THR A 1 357 ? 13.448 -5.118 -39.679 1.00 77.12 357 THR A C 1
ATOM 2825 O O . THR A 1 357 ? 13.984 -4.547 -40.626 1.00 77.12 357 THR A O 1
ATOM 2828 N N . HIS A 1 358 ? 12.933 -6.350 -39.779 1.00 68.75 358 HIS A N 1
ATOM 2829 C CA . HIS A 1 358 ? 12.943 -7.162 -41.003 1.00 68.75 358 HIS A CA 1
ATOM 2830 C C . HIS A 1 358 ? 11.590 -7.189 -41.732 1.00 68.75 358 HIS A C 1
ATOM 2832 O O . HIS A 1 358 ? 11.545 -7.504 -42.923 1.00 68.75 358 HIS A O 1
ATOM 2838 N N . SER A 1 359 ? 10.482 -6.856 -41.062 1.00 56.72 359 SER A N 1
ATOM 2839 C CA . SER A 1 359 ? 9.174 -6.733 -41.707 1.00 56.72 359 SER A CA 1
ATOM 2840 C C . SER A 1 359 ? 9.018 -5.359 -42.376 1.00 56.72 359 SER A C 1
ATOM 2842 O O . SER A 1 359 ? 9.483 -4.331 -41.886 1.00 56.72 359 SER A O 1
ATOM 2844 N N . LYS A 1 360 ? 8.329 -5.322 -43.525 1.00 48.00 360 LYS A N 1
ATOM 2845 C CA . LYS A 1 360 ? 7.914 -4.066 -44.181 1.00 48.00 360 LYS A CA 1
ATOM 2846 C C . LYS A 1 360 ? 6.735 -3.390 -43.467 1.00 48.00 360 LYS A C 1
ATOM 2848 O O . LYS A 1 360 ? 6.250 -2.362 -43.937 1.00 48.00 360 LYS A O 1
ATOM 2853 N N . GLU A 1 361 ? 6.248 -3.950 -42.362 1.00 44.62 361 GLU A N 1
ATOM 2854 C CA . GLU A 1 361 ? 5.143 -3.372 -41.609 1.00 44.62 361 GLU A CA 1
ATOM 2855 C C . GLU A 1 361 ? 5.677 -2.304 -40.659 1.00 44.62 361 GLU A C 1
ATOM 2857 O O . GLU A 1 361 ? 6.509 -2.558 -39.793 1.00 44.62 361 GLU A O 1
ATOM 2862 N N . ILE A 1 362 ? 5.195 -1.074 -40.831 1.00 45.94 362 ILE A N 1
ATOM 2863 C CA . ILE A 1 362 ? 5.461 0.023 -39.900 1.00 45.94 362 ILE A CA 1
ATOM 2864 C C . ILE A 1 362 ? 4.872 -0.384 -38.541 1.00 45.94 362 ILE A C 1
ATOM 2866 O O . ILE A 1 362 ? 3.650 -0.561 -38.458 1.00 45.94 362 ILE A O 1
ATOM 2870 N N . PRO A 1 363 ? 5.675 -0.515 -37.467 1.00 46.59 363 PRO A N 1
ATOM 2871 C CA . PRO A 1 363 ? 5.119 -0.765 -36.150 1.00 46.59 363 PRO A CA 1
ATOM 2872 C C . PRO A 1 363 ? 4.225 0.421 -35.790 1.00 46.59 363 PRO A C 1
ATOM 2874 O O . PRO A 1 363 ? 4.682 1.562 -35.677 1.00 46.59 363 PRO A O 1
ATOM 2877 N N . ARG A 1 364 ? 2.922 0.163 -35.632 1.00 44.66 364 ARG A N 1
ATOM 2878 C CA . ARG A 1 364 ? 2.014 1.149 -35.049 1.00 44.66 364 ARG A CA 1
ATOM 2879 C C . ARG A 1 364 ? 2.574 1.467 -33.666 1.00 44.66 364 ARG A C 1
ATOM 2881 O O . ARG A 1 364 ? 2.633 0.583 -32.812 1.00 44.66 364 ARG A O 1
ATOM 2888 N N . GLN A 1 365 ? 2.995 2.716 -33.449 1.00 46.34 365 GLN A N 1
ATOM 2889 C CA . GLN A 1 365 ? 3.173 3.217 -32.088 1.00 46.34 365 GLN A CA 1
ATOM 2890 C C . GLN A 1 365 ? 1.921 2.842 -31.289 1.00 46.34 365 GLN A C 1
ATOM 2892 O O . GLN A 1 365 ? 0.835 2.873 -31.881 1.00 46.34 365 GLN A O 1
ATOM 2897 N N . PRO A 1 366 ? 2.041 2.469 -30.002 1.00 39.00 366 PRO A N 1
ATOM 2898 C CA . PRO A 1 366 ? 0.872 2.250 -29.167 1.00 39.00 366 PRO A CA 1
ATOM 2899 C C . PRO A 1 366 ? 0.003 3.503 -29.270 1.00 39.00 366 PRO A C 1
ATOM 2901 O O . PRO A 1 366 ? 0.362 4.576 -28.791 1.00 39.00 366 PRO A O 1
ATOM 2904 N N . GLN A 1 367 ? -1.086 3.393 -30.028 1.00 34.12 367 GLN A N 1
ATOM 2905 C CA . GLN A 1 367 ? -2.036 4.475 -30.158 1.00 34.12 367 GLN A CA 1
ATOM 2906 C C . GLN A 1 367 ? -2.702 4.562 -28.800 1.00 34.12 367 GLN A C 1
ATOM 2908 O O . GLN A 1 367 ? -3.262 3.576 -28.317 1.00 34.12 367 GLN A O 1
ATOM 2913 N N . SER A 1 368 ? -2.613 5.738 -28.186 1.00 33.28 368 SER A N 1
ATOM 2914 C CA . SER A 1 368 ? -3.488 6.073 -27.082 1.00 33.28 368 SER A CA 1
ATOM 2915 C C . SER A 1 368 ? -4.916 5.729 -27.499 1.00 33.28 368 SER A C 1
ATOM 2917 O O . SER A 1 368 ? -5.368 6.082 -28.594 1.00 33.28 368 SER A O 1
ATOM 2919 N N . LEU A 1 369 ? -5.621 5.003 -26.633 1.00 31.03 369 LEU A N 1
ATOM 2920 C CA . LEU A 1 369 ? -7.070 4.941 -26.700 1.00 31.03 369 LEU A CA 1
ATOM 2921 C C . LEU A 1 369 ? -7.552 6.390 -26.612 1.00 31.03 369 LEU A C 1
ATOM 2923 O O . LEU A 1 369 ? -7.521 6.999 -25.543 1.00 31.03 369 LEU A O 1
ATOM 2927 N N . LYS A 1 370 ? -7.918 6.967 -27.760 1.00 30.06 370 LYS A N 1
ATOM 2928 C CA . LYS A 1 370 ? -8.627 8.240 -27.805 1.00 30.06 370 LYS A CA 1
ATOM 2929 C C . LYS A 1 370 ? -9.921 8.044 -27.019 1.00 30.06 370 LYS A C 1
ATOM 2931 O O . LYS A 1 370 ? -10.748 7.221 -27.409 1.00 30.06 370 LYS A O 1
ATOM 2936 N N . LYS A 1 371 ? -10.047 8.760 -25.904 1.00 32.97 371 LYS A N 1
ATOM 2937 C CA . LYS A 1 371 ? -11.353 9.165 -25.389 1.00 32.97 371 LYS A CA 1
ATOM 2938 C C . LYS A 1 371 ? -11.826 10.377 -26.168 1.00 32.97 371 LYS A C 1
ATOM 2940 O O . LYS A 1 371 ? -10.958 11.228 -26.478 1.00 32.97 371 LYS A O 1
#

Secondary structure (DSSP, 8-state):
--HHHHHHHHHHHTTS--------EEEEESS---S---SSS-TTHHHHHHHHHH-PPEEEP-SSTT---HHHHHHHHT--TT-EEEEE-B--S-SSEEEEEE--TT-SS-EEEEEEHHHHHHHHHHHS---TT-EEEEEEESTTTTTTGGGSHHHHHHHHHHTTT-EEEEEEESSPPPPP-S-PEEETTTEEEEE---STT-EEEEEE-SSSS-EEEEE-SPPEEETTEE--TT-SHHHHHHHHHHHHHHHHHHHHHHHTSTTB-S---TT--HHHHHHHHT-SEEEEE-SS--TTSEEEEEEEE-TTS-EEEEEEEE-TT--EEEE-TTT--EEEEPPPTT--HHHHHHHHHHHHHHSSSPP--------

Organism: Legionella hackeliae (NCBI:txid449)

Foldseek 3Di:
DDPVVVVVVVVVVVVPPPPLPLALEEEEEQEDDDPDCPFPPDFCNVVVQQCVFAVHYYDYDDPDPVPQDPVNLVSLQSHEFAHEYEYAFEDDLQQFWGWGFYDDPPDPGTDIDTDGLLVVLCVNLVRHPYDQQGEYEYEYRYAQQPAPPCSHNQNVNQVSNVVVNYWYKYKDFNHDWDRDRVAFDQDPPAGGWHKRHDPFFGIKIWTGGPDPGIDIDIARDIWTTHNSGIPCVQVDPVNRVVLVVLLVVVQVVVVVVLVPDPQEDADDDPPDDLVNSCVVVVNFKHKYQDPDDDPQWRKIKMWGQALVRDIDIWIWTAHSVGWIFTADPPPRDTHTDDDDPPDHPVRRVVVVSVVRSPDNDGPPDPDPPDD

Solvent-accessible surface area (backbone atoms only — not comparable to full-atom values): 20559 Å² total; per-residue (Å²): 138,61,78,73,60,58,55,53,50,55,58,55,55,65,74,67,61,74,75,79,55,80,53,38,39,38,31,41,20,41,22,42,60,58,97,73,75,89,56,66,74,42,68,29,37,55,53,52,52,46,28,72,32,37,70,38,55,77,45,62,70,60,96,48,90,79,74,60,55,72,68,61,48,52,54,31,50,53,27,34,70,65,13,39,37,37,39,35,37,45,33,46,91,58,38,58,43,33,28,22,52,33,55,54,98,92,46,95,60,68,41,84,45,72,43,49,41,60,58,53,36,50,54,46,69,75,43,29,57,65,53,76,71,29,36,34,37,35,42,43,53,23,20,18,22,34,32,71,58,82,58,3,32,45,41,47,36,42,48,46,28,42,77,67,40,27,24,31,37,34,39,20,24,47,36,66,54,61,74,54,69,81,73,63,45,77,41,100,90,77,42,72,22,43,60,69,48,55,60,89,65,31,36,32,38,40,38,32,55,95,57,88,72,68,49,75,50,66,40,79,70,86,42,40,28,27,70,77,42,60,70,57,95,58,68,47,69,67,50,33,50,51,49,54,47,51,19,49,53,49,43,48,51,49,54,51,53,48,67,69,35,94,46,43,52,89,76,63,64,88,98,45,46,77,66,53,46,32,66,76,68,72,48,54,56,38,36,28,77,38,94,67,77,46,92,82,39,48,38,32,29,38,43,33,39,43,60,86,74,44,78,48,77,48,42,34,36,30,41,57,84,70,52,41,23,40,44,42,90,85,79,67,47,78,43,82,52,90,67,58,92,94,54,52,71,67,60,47,52,51,52,52,54,53,48,44,48,72,36,88,54,70,78,75,68,87,71,72,82,81,125

Mean predicted aligned error: 13.87 Å

Nearest PDB structures (foldseek):
  6dm4-assembly1_B  TM=7.618E-01  e=1.309E-06  Legionella pneumophila subsp. pneumophila str. Philadelphia 1
  6dm3-assembly1_A  TM=7.459E-01  e=1.390E-06  Legionella pneumophila subsp. pneumophila str. Philadelphia 1
  2wy3-assembly1_A  TM=2.501E-01  e=2.085E-01  Homo sapiens
  4pp8-assembly1_C  TM=2.687E-01  e=2.612E+00  Mus musculus
  4pp8-assembly1_D  TM=2.644E-01  e=2.316E+00  Mus musculus

Radius of gyration: 25.83 Å; Cα contacts (8 Å, |Δi|>4): 692; chains: 1; bounding box: 64×68×72 Å

pLDDT: mean 80.05, std 16.7, range [29.75, 97.19]

Sequence (371 aa):
MKASEIVLFKNIVSLCLVNIIMSSGIIISTQSPLPNPQSFPCTGGTAYALNKATNLPIFKMHRNAQVHNEIERAQFGAIANNSIIYITGHGDETADSLGGQYLAANSIRAQHINWKIESYADLICSNANLKEGDHITIVLWACFGGAGSEESTAAQLGRHLKARNINSTIISSTAPLERFDGKYSRVEKEGDCLKFRTPTRAIRVFKFSEKPGFEEWHTNQDIYFDEKGCTLSLLTKEDAVKEAQTSRDLLHDVDRALKNSPYYRDSFGRDKTPEDYLREHGETFLLRKSNTPYPGYFTFSVTYKGSDNKYYNTRYVIDGKGNVFGVDAKTLELIPKSIEQGENWLSSITKYYQNITHSKEIPRQPQSLKK